Protein AF-0000000071011582 (afdb_homodimer)

Organism: Aspergillus flavus (strain ATCC 200026 / FGSC A1120 / IAM 13836 / NRRL 3357 / JCM 12722 / SRRC 167) (NCBI:txid332952)

Secondary structure (DSSP, 8-state):
-----------TTS-HHHHHTT------SSS-HHHHHTT---TTGGGGGGSS-------------------------------------------HHHHHHHHHHHHHHHTGGGGT-SSHHHHHIIIIIHHHHHHHSTTHHHHHHHHHHHHHHHTT---HHHHHHHHHHHHHHHHHHHHHHTT--TTTHHHHHHHHHHHHHHHHHHGGGSS-SSEEETTEE-HHHHHHHHHHHHHHHHHHHHHHSTTHHHH-----S-S-HHHHHHHHHHHHHHHHS---HHHHHHHHHHHHHHHHHHT-TTTHHHHHHHHS-HHHHHHHHTT-HHHHHHHHHHGGGGSS-TT-STTTTHHHHHHHHHHHHS-HHHHGGGHHHHHHTT--GGGGS--/-----------TTS-HHHHHTT------SSS-HHHHHTT---TTTGGGTTSS--------------------------------S----------HHHHHHHHHHHHHHHTGGGGT-SSHHHHHIIIIIHHHHHHHSTTHHHHHHHHHHHHHHHTT---HHHHHHHHHHHHHHHHHHHHHHTT--TTTHHHHHHHHHHHHHHHHHHGGGSS-SSEEETTEE-HHHHHHHHHHHHHHHHHHHHHHSTTHHHH-----S-S-HHHHHHHHHHHHHHHHS---HHHHHHHHHHHHHHHHHHT-TTTHHHHHHHHS-HHHHHHHHTT-HHHHHHHHHHGGGGSS-TT-TTTTTHHHHHHHHHHHHS-HHHHGGGHHHHHHTT--GGGGS--

Structure (mmCIF, N/CA/C/O backbone):
data_AF-0000000071011582-model_v1
#
loop_
_entity.id
_entity.type
_entity.pdbx_description
1 polymer 'Zn(2)-C6 fungal-type domain-containing protein'
#
loop_
_atom_site.group_PDB
_atom_site.id
_atom_site.type_symbol
_atom_site.label_atom_id
_atom_site.label_alt_id
_atom_site.label_comp_id
_atom_site.label_asym_id
_atom_site.label_entity_id
_atom_site.label_seq_id
_atom_site.pdbx_PDB_ins_code
_atom_site.Cartn_x
_atom_site.Cartn_y
_atom_site.Cartn_z
_atom_site.occupancy
_atom_site.B_iso_or_equiv
_atom_site.auth_seq_id
_atom_site.auth_comp_id
_atom_site.auth_asym_id
_atom_site.auth_atom_id
_atom_site.pdbx_PDB_model_num
ATOM 1 N N . MET A 1 1 ? -0.436 -23.453 -64.438 1 28.34 1 MET A N 1
ATOM 2 C CA . MET A 1 1 ? 0.203 -22.156 -64.25 1 28.34 1 MET A CA 1
ATOM 3 C C . MET A 1 1 ? 0.524 -21.906 -62.781 1 28.34 1 MET A C 1
ATOM 5 O O . MET A 1 1 ? -0.294 -22.203 -61.906 1 28.34 1 MET A O 1
ATOM 9 N N . PRO A 1 2 ? 1.87 -21.703 -62.375 1 32 2 PRO A N 1
ATOM 10 C CA . PRO A 1 2 ? 2.359 -21.641 -60.969 1 32 2 PRO A CA 1
ATOM 11 C C . PRO A 1 2 ? 1.755 -20.469 -60.219 1 32 2 PRO A C 1
ATOM 13 O O . PRO A 1 2 ? 1.47 -19.422 -60.781 1 32 2 PRO A O 1
ATOM 16 N N . LEU A 1 3 ? 0.806 -20.719 -59.469 1 34.41 3 LEU A N 1
ATOM 17 C CA . LEU A 1 3 ? 0.076 -19.75 -58.656 1 34.41 3 LEU A CA 1
ATOM 18 C C . LEU A 1 3 ? 1.037 -18.797 -57.938 1 34.41 3 LEU A C 1
ATOM 20 O O . LEU A 1 3 ? 1.977 -19.25 -57.281 1 34.41 3 LEU A O 1
ATOM 24 N N . ALA A 1 4 ? 1.165 -17.562 -58.594 1 33.72 4 ALA A N 1
ATOM 25 C CA . ALA A 1 4 ? 1.991 -16.438 -58.188 1 33.72 4 ALA A CA 1
ATOM 26 C C . ALA A 1 4 ? 1.9 -16.219 -56.656 1 33.72 4 ALA A C 1
ATOM 28 O O . ALA A 1 4 ? 0.807 -16.234 -56.094 1 33.72 4 ALA A O 1
ATOM 29 N N . ARG A 1 5 ? 2.965 -16.453 -55.906 1 34.22 5 ARG A N 1
ATOM 30 C CA . ARG A 1 5 ? 3.189 -16.203 -54.469 1 34.22 5 ARG A CA 1
ATOM 31 C C . ARG A 1 5 ? 2.746 -14.805 -54.094 1 34.22 5 ARG A C 1
ATOM 33 O O . ARG A 1 5 ? 3.057 -13.836 -54.781 1 34.22 5 ARG A O 1
ATOM 40 N N . ARG A 1 6 ? 1.599 -14.586 -53.469 1 40 6 ARG A N 1
ATOM 41 C CA . ARG A 1 6 ? 1.092 -13.305 -53 1 40 6 ARG A CA 1
ATOM 42 C C . ARG A 1 6 ? 2.191 -12.508 -52.312 1 40 6 ARG A C 1
ATOM 44 O O . ARG A 1 6 ? 2.887 -13.031 -51.438 1 40 6 ARG A O 1
ATOM 51 N N . SER A 1 7 ? 2.857 -11.562 -53.062 1 35.19 7 SER A N 1
ATOM 52 C CA . SER A 1 7 ? 3.844 -10.609 -52.594 1 35.19 7 SER A CA 1
ATOM 53 C C . SER A 1 7 ? 3.348 -9.906 -51.312 1 35.19 7 SER A C 1
ATOM 55 O O . SER A 1 7 ? 2.207 -9.438 -51.281 1 35.19 7 SER A O 1
ATOM 57 N N . HIS A 1 8 ? 3.586 -10.375 -50.219 1 40.09 8 HIS A N 1
ATOM 58 C CA . HIS A 1 8 ? 3.262 -9.703 -48.969 1 40.09 8 HIS A CA 1
ATOM 59 C C . HIS A 1 8 ? 3.764 -8.266 -48.969 1 40.09 8 HIS A C 1
ATOM 61 O O . HIS A 1 8 ? 4.938 -8.008 -49.281 1 40.09 8 HIS A O 1
ATOM 67 N N . ARG A 1 9 ? 2.924 -7.281 -49.344 1 40.88 9 ARG A N 1
ATOM 68 C CA . ARG A 1 9 ? 3.213 -5.848 -49.312 1 40.88 9 ARG A CA 1
ATOM 69 C C . ARG A 1 9 ? 3.811 -5.434 -47.969 1 40.88 9 ARG A C 1
ATOM 71 O O . ARG A 1 9 ? 3.166 -5.57 -46.938 1 40.88 9 ARG A O 1
ATOM 78 N N . LYS A 1 10 ? 5.098 -5.336 -47.844 1 44.94 10 LYS A N 1
ATOM 79 C CA . LYS A 1 10 ? 5.836 -4.746 -46.719 1 44.94 10 LYS A CA 1
ATOM 80 C C . LYS A 1 10 ? 5.355 -3.326 -46.438 1 44.94 10 LYS A C 1
ATOM 82 O O . LYS A 1 10 ? 5.262 -2.504 -47.344 1 44.94 10 LYS A O 1
ATOM 87 N N . THR A 1 11 ? 4.461 -3.139 -45.469 1 51.81 11 THR A N 1
ATOM 88 C CA . THR A 1 11 ? 4.082 -1.771 -45.125 1 51.81 11 THR A CA 1
ATOM 89 C C . THR A 1 11 ? 5.273 -0.995 -44.594 1 51.81 11 THR A C 1
ATOM 91 O O . THR A 1 11 ? 5.945 -1.455 -43.656 1 51.81 11 THR A O 1
ATOM 94 N N . ARG A 1 12 ? 5.961 -0.081 -45.281 1 60.91 12 ARG A N 1
ATOM 95 C CA . ARG A 1 12 ? 7.133 0.731 -44.969 1 60.91 12 ARG A CA 1
ATOM 96 C C . ARG A 1 12 ? 6.812 1.759 -43.906 1 60.91 12 ARG A C 1
ATOM 98 O O . ARG A 1 12 ? 7.715 2.385 -43.344 1 60.91 12 ARG A O 1
ATOM 105 N N . THR A 1 13 ? 5.574 1.988 -43.531 1 63.84 13 THR A N 1
ATOM 106 C CA . THR A 1 13 ? 5.219 3.102 -42.656 1 63.84 13 THR A CA 1
ATOM 107 C C . THR A 1 13 ? 4.887 2.604 -41.25 1 63.84 13 THR A C 1
ATOM 109 O O . THR A 1 13 ? 4.188 3.281 -40.5 1 63.84 13 THR A O 1
ATOM 112 N N . GLY A 1 14 ? 5.293 1.418 -40.938 1 69.88 14 GLY A N 1
ATOM 113 C CA . GLY A 1 14 ? 5.07 0.897 -39.594 1 69.88 14 GLY A CA 1
ATOM 114 C C . GLY A 1 14 ? 5.938 1.56 -38.531 1 69.88 14 GLY A C 1
ATOM 115 O O . GLY A 1 14 ? 6.934 2.211 -38.875 1 69.88 14 GLY A O 1
ATOM 116 N N . CYS A 1 15 ? 5.488 1.491 -37.219 1 71.19 15 CYS A N 1
ATOM 117 C CA . CYS A 1 15 ? 6.281 2.139 -36.188 1 71.19 15 CYS A CA 1
ATOM 118 C C . CYS A 1 15 ? 7.625 1.445 -36.031 1 71.19 15 CYS A C 1
ATOM 120 O O . CYS A 1 15 ? 7.754 0.251 -36.281 1 71.19 15 CYS A O 1
ATOM 122 N N . PRO A 1 16 ? 8.742 2.166 -35.781 1 76.75 16 PRO A N 1
ATOM 123 C CA . PRO A 1 16 ? 10.086 1.596 -35.688 1 76.75 16 PRO A CA 1
ATOM 124 C C . PRO A 1 16 ? 10.148 0.389 -34.75 1 76.75 16 PRO A C 1
ATOM 126 O O . PRO A 1 16 ? 10.953 -0.522 -34.969 1 76.75 16 PRO A O 1
ATOM 129 N N . ASN A 1 17 ? 9.352 0.21 -33.844 1 74.75 17 ASN A N 1
ATOM 130 C CA . ASN A 1 17 ? 9.328 -0.934 -32.938 1 74.75 17 ASN A CA 1
ATOM 131 C C . ASN A 1 17 ? 8.867 -2.203 -33.656 1 74.75 17 ASN A C 1
ATOM 133 O O . ASN A 1 17 ? 9.477 -3.264 -33.5 1 74.75 17 ASN A O 1
ATOM 137 N N . CYS A 1 18 ? 7.879 -2.08 -34.312 1 74.31 18 CYS A N 1
ATOM 138 C CA . CYS A 1 18 ? 7.367 -3.211 -35.062 1 74.31 18 CYS A CA 1
ATOM 139 C C . CYS A 1 18 ? 8.352 -3.619 -36.156 1 74.31 18 CYS A C 1
ATOM 141 O O . CYS A 1 18 ? 8.539 -4.809 -36.406 1 74.31 18 CYS A O 1
ATOM 143 N N . LYS A 1 19 ? 9.047 -2.59 -36.75 1 74.31 19 LYS A N 1
ATOM 144 C CA . LYS A 1 19 ? 10.078 -2.854 -37.75 1 74.31 19 LYS A CA 1
ATOM 145 C C . LYS A 1 19 ? 11.258 -3.607 -37.125 1 74.31 19 LYS A C 1
ATOM 147 O O . LYS A 1 19 ? 11.766 -4.559 -37.75 1 74.31 19 LYS A O 1
ATOM 152 N N . ARG A 1 20 ? 11.586 -3.244 -35.969 1 73.94 20 ARG A N 1
ATOM 153 C CA . ARG A 1 20 ? 12.688 -3.9 -35.281 1 73.94 20 ARG A CA 1
ATOM 154 C C . ARG A 1 20 ? 12.32 -5.328 -34.875 1 73.94 20 ARG A C 1
ATOM 156 O O . ARG A 1 20 ? 13.156 -6.23 -34.938 1 73.94 20 ARG A O 1
ATOM 163 N N . ARG A 1 21 ? 11.172 -5.551 -34.625 1 72.44 21 ARG A N 1
ATOM 164 C CA . ARG A 1 21 ? 10.672 -6.848 -34.188 1 72.44 21 ARG A CA 1
ATOM 165 C C . ARG A 1 21 ? 10.211 -7.695 -35.375 1 72.44 21 ARG A C 1
ATOM 167 O O . ARG A 1 21 ? 9.812 -8.852 -35.188 1 72.44 21 ARG A O 1
ATOM 174 N N . ARG A 1 22 ? 10.289 -7.098 -36.531 1 67.94 22 ARG A N 1
ATOM 175 C CA . ARG A 1 22 ? 9.961 -7.742 -37.812 1 67.94 22 ARG A CA 1
ATOM 176 C C . ARG A 1 22 ? 8.547 -8.297 -37.781 1 67.94 22 ARG A C 1
ATOM 178 O O . ARG A 1 22 ? 8.305 -9.406 -38.281 1 67.94 22 ARG A O 1
ATOM 185 N N . ILE A 1 23 ? 7.656 -7.539 -37.094 1 76.06 23 ILE A N 1
ATOM 186 C CA . ILE A 1 23 ? 6.242 -7.895 -37.125 1 76.06 23 ILE A CA 1
ATOM 187 C C . ILE A 1 23 ? 5.477 -6.867 -37.969 1 76.06 23 ILE A C 1
ATOM 189 O O . ILE A 1 23 ? 5.891 -5.711 -38.062 1 76.06 23 ILE A O 1
ATOM 193 N N . LYS A 1 24 ? 4.379 -7.242 -38.531 1 73.19 24 LYS A N 1
ATOM 194 C CA . LYS A 1 24 ? 3.549 -6.371 -39.344 1 73.19 24 LYS A CA 1
ATOM 195 C C . LYS A 1 24 ? 2.818 -5.34 -38.5 1 73.19 24 LYS A C 1
ATOM 197 O O . LYS A 1 24 ? 2.059 -5.699 -37.594 1 73.19 24 LYS A O 1
ATOM 202 N N . CYS A 1 25 ? 3.055 -4.031 -38.531 1 72.62 25 CYS A N 1
ATOM 203 C CA . CYS A 1 25 ? 2.439 -2.91 -37.812 1 72.62 25 CYS A CA 1
ATOM 204 C C . CYS A 1 25 ? 1.072 -2.584 -38.406 1 72.62 25 CYS A C 1
ATOM 206 O O . CYS A 1 25 ? 0.889 -2.635 -39.625 1 72.62 25 CYS A O 1
ATOM 208 N N . ASP A 1 26 ? 0.081 -2.359 -37.719 1 74.62 26 ASP A N 1
ATOM 209 C CA . ASP A 1 26 ? -1.232 -1.98 -38.25 1 74.62 26 ASP A CA 1
ATOM 210 C C . ASP A 1 26 ? -1.294 -0.485 -38.531 1 74.62 26 ASP A C 1
ATOM 212 O O . ASP A 1 26 ? -2.336 0.027 -38.969 1 74.62 26 ASP A O 1
ATOM 216 N N . GLU A 1 27 ? -0.22 0.287 -38.375 1 71.69 27 GLU A N 1
ATOM 217 C CA . GLU A 1 27 ? 0.017 1.676 -38.75 1 71.69 27 GLU A CA 1
ATOM 218 C C . GLU A 1 27 ? -1.035 2.602 -38.156 1 71.69 27 GLU A C 1
ATOM 220 O O . GLU A 1 27 ? -1.231 3.721 -38.625 1 71.69 27 GLU A O 1
ATOM 225 N N . GLN A 1 28 ? -1.76 2.045 -37.156 1 74.44 28 GLN A N 1
ATOM 226 C CA . GLN A 1 28 ? -2.707 2.945 -36.5 1 74.44 28 GLN A CA 1
ATOM 227 C C . GLN A 1 28 ? -1.979 4.016 -35.688 1 74.44 28 GLN A C 1
ATOM 229 O O . GLN A 1 28 ? -0.982 3.725 -35.031 1 74.44 28 GLN A O 1
ATOM 234 N N . LYS A 1 29 ? -2.184 5.355 -35.844 1 69.25 29 LYS A N 1
ATOM 235 C CA . LYS A 1 29 ? -1.721 6.52 -35.094 1 69.25 29 LYS A CA 1
ATOM 236 C C . LYS A 1 29 ? -2.736 6.93 -34.031 1 69.25 29 LYS A C 1
ATOM 238 O O . LYS A 1 29 ? -3.936 6.688 -34.188 1 69.25 29 LYS A O 1
ATOM 243 N N . PRO A 1 30 ? -2.242 7.375 -32.906 1 66.62 30 PRO A N 1
ATOM 244 C CA . PRO A 1 30 ? -0.855 7.75 -32.625 1 66.62 30 PRO A CA 1
ATOM 245 C C . PRO A 1 30 ? -0.011 6.57 -32.156 1 66.62 30 PRO A C 1
ATOM 247 O O . PRO A 1 30 ? 1.221 6.645 -32.156 1 66.62 30 PRO A O 1
ATOM 250 N N . SER A 1 31 ? -0.662 5.445 -31.781 1 72 31 SER A N 1
ATOM 251 C CA . SER A 1 31 ? 0.068 4.242 -31.406 1 72 31 SER A CA 1
ATOM 252 C C . SER A 1 31 ? -0.437 3.021 -32.156 1 72 31 SER A C 1
ATOM 254 O O . SER A 1 31 ? -1.646 2.822 -32.281 1 72 31 SER A O 1
ATOM 256 N N . CYS A 1 32 ? 0.468 2.236 -32.719 1 71.81 32 CYS A N 1
ATOM 257 C CA . CYS A 1 32 ? 0.021 1.087 -33.5 1 71.81 32 CYS A CA 1
ATOM 258 C C . CYS A 1 32 ? -0.484 -0.026 -32.562 1 71.81 32 CYS A C 1
ATOM 260 O O . CYS A 1 32 ? -0.079 -0.116 -31.422 1 71.81 32 CYS A O 1
ATOM 262 N N . GLY A 1 33 ? -1.506 -0.783 -32.969 1 72.81 33 GLY A N 1
ATOM 263 C CA . GLY A 1 33 ? -2.15 -1.863 -32.25 1 72.81 33 GLY A CA 1
ATOM 264 C C . GLY A 1 33 ? -1.166 -2.873 -31.688 1 72.81 33 GLY A C 1
ATOM 265 O O . GLY A 1 33 ? -1.371 -3.404 -30.594 1 72.81 33 GLY A O 1
ATOM 266 N N . ASN A 1 34 ? -0.011 -3.104 -32.375 1 72.12 34 ASN A N 1
ATOM 267 C CA . ASN A 1 34 ? 1.02 -4.023 -31.906 1 72.12 34 ASN A CA 1
ATOM 268 C C . ASN A 1 34 ? 1.78 -3.459 -30.703 1 72.12 34 ASN A C 1
ATOM 270 O O . ASN A 1 34 ? 2.035 -4.172 -29.734 1 72.12 34 ASN A O 1
ATOM 274 N N . CYS A 1 35 ? 2.205 -2.264 -30.875 1 66.81 35 CYS A N 1
ATOM 275 C CA . CYS A 1 35 ? 2.857 -1.578 -29.75 1 66.81 35 CYS A CA 1
ATOM 276 C C . CYS A 1 35 ? 1.905 -1.426 -28.578 1 66.81 35 CYS A C 1
ATOM 278 O O . CYS A 1 35 ? 2.301 -1.621 -27.422 1 66.81 35 CYS A O 1
ATOM 280 N N . LEU A 1 36 ? 0.638 -1.184 -28.859 1 66.62 36 LEU A N 1
ATOM 281 C CA . LEU A 1 36 ? -0.397 -1.122 -27.844 1 66.62 36 LEU A CA 1
ATOM 282 C C . LEU A 1 36 ? -0.605 -2.488 -27.188 1 66.62 36 LEU A C 1
ATOM 284 O O . LEU A 1 36 ? -0.728 -2.592 -25.969 1 66.62 36 LEU A O 1
ATOM 288 N N . GLN A 1 37 ? -0.56 -3.486 -27.953 1 65.06 37 GLN A N 1
ATOM 289 C CA . GLN A 1 37 ? -0.752 -4.859 -27.5 1 65.06 37 GLN A CA 1
ATOM 290 C C . GLN A 1 37 ? 0.454 -5.355 -26.703 1 65.06 37 GLN A C 1
ATOM 292 O O . GLN A 1 37 ? 0.302 -6.09 -25.734 1 65.06 37 GLN A O 1
ATOM 297 N N . HIS A 1 38 ? 1.643 -4.84 -27.078 1 65.88 38 HIS A N 1
ATOM 298 C CA . HIS A 1 38 ? 2.891 -5.25 -26.453 1 65.88 38 HIS A CA 1
ATOM 299 C C . HIS A 1 38 ? 3.346 -4.227 -25.406 1 65.88 38 HIS A C 1
ATOM 301 O O . HIS A 1 38 ? 4.438 -4.344 -24.859 1 65.88 38 HIS A O 1
ATOM 307 N N . ARG A 1 39 ? 2.523 -3.24 -25.156 1 53.34 39 ARG A N 1
ATOM 308 C CA . ARG A 1 39 ? 2.641 -2.135 -24.219 1 53.34 39 ARG A CA 1
ATOM 309 C C . ARG A 1 39 ? 4.023 -1.493 -24.297 1 53.34 39 ARG A C 1
ATOM 311 O O . ARG A 1 39 ? 4.629 -1.193 -23.266 1 53.34 39 ARG A O 1
ATOM 318 N N . ILE A 1 40 ? 4.508 -1.364 -25.484 1 65 40 ILE A N 1
ATOM 319 C CA . ILE A 1 40 ? 5.707 -0.583 -25.781 1 65 40 ILE A CA 1
ATOM 320 C C . ILE A 1 40 ? 5.312 0.754 -26.406 1 65 40 ILE A C 1
ATOM 322 O O . ILE A 1 40 ? 4.25 0.871 -27.016 1 65 40 ILE A O 1
ATOM 326 N N . GLU A 1 41 ? 6.023 1.856 -25.938 1 61.19 41 GLU A N 1
ATOM 327 C CA . GLU A 1 41 ? 5.816 3.148 -26.594 1 61.19 41 GLU A CA 1
ATOM 328 C C . GLU A 1 41 ? 6.074 3.062 -28.094 1 61.19 41 GLU A C 1
ATOM 330 O O . GLU A 1 41 ? 7.176 2.711 -28.516 1 61.19 41 GLU A O 1
ATOM 335 N N . CYS A 1 42 ? 5.004 3.381 -28.734 1 64.94 42 CYS A N 1
ATOM 336 C CA . CYS A 1 42 ? 5.078 3.338 -30.188 1 64.94 42 CYS A CA 1
ATOM 337 C C . CYS A 1 42 ? 5.777 4.574 -30.734 1 64.94 42 CYS A C 1
ATOM 339 O O . CYS A 1 42 ? 5.508 5.695 -30.297 1 64.94 42 CYS A O 1
ATOM 341 N N . GLU A 1 43 ? 6.863 4.547 -31.312 1 61.72 43 GLU A N 1
ATOM 342 C CA . GLU A 1 43 ? 7.664 5.641 -31.859 1 61.72 43 GLU A CA 1
ATOM 343 C C . GLU A 1 43 ? 6.891 6.414 -32.938 1 61.72 43 GLU A C 1
ATOM 345 O O . GLU A 1 43 ? 7.406 7.371 -33.5 1 61.72 43 GLU A O 1
ATOM 350 N N . TYR A 1 44 ? 5.695 6.059 -33.25 1 64.06 44 TYR A N 1
ATOM 351 C CA . TYR A 1 44 ? 4.906 6.941 -34.125 1 64.06 44 TYR A CA 1
ATOM 352 C C . TYR A 1 44 ? 4.59 8.25 -33.406 1 64.06 44 TYR A C 1
ATOM 354 O O . TYR A 1 44 ? 4.52 9.305 -34.031 1 64.06 44 TYR A O 1
ATOM 362 N N . ALA A 1 45 ? 4.465 8.234 -32.094 1 45.38 45 ALA A N 1
ATOM 363 C CA . ALA A 1 45 ? 4.027 9.406 -31.328 1 45.38 45 ALA A CA 1
ATOM 364 C C . ALA A 1 45 ? 5.156 10.43 -31.203 1 45.38 45 ALA A C 1
ATOM 366 O O . ALA A 1 45 ? 4.906 11.625 -31.062 1 45.38 45 ALA A O 1
ATOM 367 N N . GLU A 1 46 ? 6.398 10.047 -31.141 1 40.59 46 GLU A N 1
ATOM 368 C CA . GLU A 1 46 ? 7.465 11.023 -30.938 1 40.59 46 GLU A CA 1
ATOM 369 C C . GLU A 1 46 ? 7.582 11.977 -32.125 1 40.59 46 GLU A C 1
ATOM 371 O O . GLU A 1 46 ? 8.125 13.07 -32 1 40.59 46 GLU A O 1
ATOM 376 N N . SER A 1 47 ? 7.246 11.516 -33.281 1 36.69 47 SER A N 1
ATOM 377 C CA . SER A 1 47 ? 7.707 12.359 -34.375 1 36.69 47 SER A CA 1
ATOM 378 C C . SER A 1 47 ? 7.004 13.719 -34.344 1 36.69 47 SER A C 1
ATOM 380 O O . SER A 1 47 ? 7.371 14.617 -35.125 1 36.69 47 SER A O 1
ATOM 382 N N . GLN A 1 48 ? 5.812 13.773 -33.812 1 31.06 48 GLN A N 1
ATOM 383 C CA . GLN A 1 48 ? 5.309 15.086 -34.219 1 31.06 48 GLN A CA 1
ATOM 384 C C . GLN A 1 48 ? 6.043 16.203 -33.5 1 31.06 48 GLN A C 1
ATOM 386 O O . GLN A 1 48 ? 5.938 17.375 -33.875 1 31.06 48 GLN A O 1
ATOM 391 N N . ALA A 1 49 ? 6.406 15.961 -32.188 1 29.58 49 ALA A N 1
ATOM 392 C CA . ALA A 1 49 ? 6.691 17.266 -31.594 1 29.58 49 ALA A CA 1
ATOM 393 C C . ALA A 1 49 ? 8.055 17.781 -32.031 1 29.58 49 ALA A C 1
ATOM 395 O O . ALA A 1 49 ? 8.586 18.734 -31.453 1 29.58 49 ALA A O 1
ATOM 396 N N . MET A 1 50 ? 8.844 17.016 -32.812 1 27.83 50 MET A N 1
ATOM 397 C CA . MET A 1 50 ? 10.156 17.609 -33.031 1 27.83 50 MET A CA 1
ATOM 398 C C . MET A 1 50 ? 10.039 18.969 -33.688 1 27.83 50 MET A C 1
ATOM 400 O O . MET A 1 50 ? 11.055 19.641 -33.938 1 27.83 50 MET A O 1
ATOM 404 N N . ASN A 1 51 ? 8.977 19.266 -34.406 1 23.38 51 ASN A N 1
ATOM 405 C CA . ASN A 1 51 ? 9.461 20.203 -35.406 1 23.38 51 ASN A CA 1
ATOM 406 C C . ASN A 1 51 ? 9.969 21.5 -34.75 1 23.38 51 ASN A C 1
ATOM 408 O O . ASN A 1 51 ? 10.789 22.203 -35.312 1 23.38 51 ASN A O 1
ATOM 412 N N . GLY A 1 52 ? 9.164 22.219 -33.906 1 21.52 52 GLY A N 1
ATOM 413 C CA . GLY A 1 52 ? 9.25 23.641 -34.156 1 21.52 52 GLY A CA 1
ATOM 414 C C . GLY A 1 52 ? 10.5 24.281 -33.594 1 21.52 52 GLY A C 1
ATOM 415 O O . GLY A 1 52 ? 10.719 25.484 -33.719 1 21.52 52 GLY A O 1
ATOM 416 N N . TYR A 1 53 ? 10.969 23.828 -32.281 1 20.58 53 TYR A N 1
ATOM 417 C CA . TYR A 1 53 ? 11.727 24.906 -31.672 1 20.58 53 TYR A CA 1
ATOM 418 C C . TYR A 1 53 ? 13.086 25.078 -32.344 1 20.58 53 TYR A C 1
ATOM 420 O O . TYR A 1 53 ? 13.969 24.234 -32.188 1 20.58 53 TYR A O 1
ATOM 428 N N . SER A 1 54 ? 13.094 25.547 -33.531 1 18.73 54 SER A N 1
ATOM 429 C CA . SER A 1 54 ? 14.336 25.828 -34.25 1 18.73 54 SER A CA 1
ATOM 430 C C . SER A 1 54 ? 15.281 26.672 -33.375 1 18.73 54 SER A C 1
ATOM 432 O O . SER A 1 54 ? 16.453 26.328 -33.219 1 18.73 54 SER A O 1
ATOM 434 N N . SER A 1 55 ? 15.102 28.047 -33.344 1 17.91 55 SER A N 1
ATOM 435 C CA . SER A 1 55 ? 16.125 28.906 -33.938 1 17.91 55 SER A CA 1
ATOM 436 C C . SER A 1 55 ? 17.188 29.281 -32.906 1 17.91 55 SER A C 1
ATOM 438 O O . SER A 1 55 ? 18.375 29.297 -33.219 1 17.91 55 SER A O 1
ATOM 440 N N . LEU A 1 56 ? 16.828 30.078 -31.797 1 17.73 56 LEU A N 1
ATOM 441 C CA . LEU A 1 56 ? 17.609 31.312 -31.656 1 17.73 56 LEU A CA 1
ATOM 442 C C . LEU A 1 56 ? 18.969 31.016 -31.016 1 17.73 56 LEU A C 1
ATOM 444 O O . LEU A 1 56 ? 19.047 30.281 -30.031 1 17.73 56 LEU A O 1
ATOM 448 N N . THR A 1 57 ? 20.094 31.266 -31.688 1 16.77 57 THR A N 1
ATOM 449 C CA . THR A 1 57 ? 21.547 31.094 -31.719 1 16.77 57 THR A CA 1
ATOM 450 C C . THR A 1 57 ? 22.203 31.844 -30.578 1 16.77 57 THR A C 1
ATOM 452 O O . THR A 1 57 ? 23.359 31.578 -30.25 1 16.77 57 THR A O 1
ATOM 455 N N . SER A 1 58 ? 21.594 32.812 -29.797 1 16.66 58 SER A N 1
ATOM 456 C CA . SER A 1 58 ? 22.594 33.875 -29.672 1 16.66 58 SER A CA 1
ATOM 457 C C . SER A 1 58 ? 23.734 33.438 -28.766 1 16.66 58 SER A C 1
ATOM 459 O O . SER A 1 58 ? 23.516 32.781 -27.75 1 16.66 58 SER A O 1
ATOM 461 N N . ALA A 1 59 ? 24.984 33.719 -29.219 1 16.48 59 ALA A N 1
ATOM 462 C CA . ALA A 1 59 ? 26.391 33.406 -29.016 1 16.48 59 ALA A CA 1
ATOM 463 C C . ALA A 1 59 ? 26.922 34.031 -27.75 1 16.48 59 ALA A C 1
ATOM 465 O O . ALA A 1 59 ? 28 33.719 -27.281 1 16.48 59 ALA A O 1
ATOM 466 N N . THR A 1 60 ? 26.219 35.031 -27.031 1 15.88 60 THR A N 1
ATOM 467 C CA . THR A 1 60 ? 27.25 36 -26.656 1 15.88 60 THR A CA 1
ATOM 468 C C . THR A 1 60 ? 28.125 35.438 -25.531 1 15.88 60 THR A C 1
ATOM 470 O O . THR A 1 60 ? 27.594 34.938 -24.547 1 15.88 60 THR A O 1
ATOM 473 N N . ALA A 1 61 ? 29.469 35.562 -25.688 1 16.39 61 ALA A N 1
ATOM 474 C CA . ALA A 1 61 ? 30.766 35.062 -25.234 1 16.39 61 ALA A CA 1
ATOM 475 C C . ALA A 1 61 ? 31.141 35.688 -23.891 1 16.39 61 ALA A C 1
ATOM 477 O O . ALA A 1 61 ? 32.062 35.219 -23.203 1 16.39 61 ALA A O 1
ATOM 478 N N . SER A 1 62 ? 30.469 36.781 -23.266 1 16.41 62 SER A N 1
ATOM 479 C CA . SER A 1 62 ? 31.562 37.594 -22.766 1 16.41 62 SER A CA 1
ATOM 480 C C . SER A 1 62 ? 32.25 36.969 -21.562 1 16.41 62 SER A C 1
ATOM 482 O O . SER A 1 62 ? 31.625 36.156 -20.844 1 16.41 62 SER A O 1
ATOM 484 N N . PRO A 1 63 ? 33.5 37.5 -21.234 1 16.56 63 PRO A N 1
ATOM 485 C CA . PRO A 1 63 ? 34.812 37.062 -20.688 1 16.56 63 PRO A CA 1
ATOM 486 C C . PRO A 1 63 ? 34.812 36.969 -19.172 1 16.56 63 PRO A C 1
ATOM 488 O O . PRO A 1 63 ? 35.219 35.969 -18.594 1 16.56 63 PRO A O 1
ATOM 491 N N . SER A 1 64 ? 34.594 38.156 -18.438 1 16.12 64 SER A N 1
ATOM 492 C CA . SER A 1 64 ? 35.781 38.656 -17.75 1 16.12 64 SER A CA 1
ATOM 493 C C . SER A 1 64 ? 35.969 37.969 -16.406 1 16.12 64 SER A C 1
ATOM 495 O O . SER A 1 64 ? 35 37.375 -15.867 1 16.12 64 SER A O 1
ATOM 497 N N . PRO A 1 65 ? 36.812 38.688 -15.445 1 16.83 65 PRO A N 1
ATOM 498 C CA . PRO A 1 65 ? 38 38.406 -14.664 1 16.83 65 PRO A CA 1
ATOM 499 C C . PRO A 1 65 ? 37.688 37.938 -13.242 1 16.83 65 PRO A C 1
ATOM 501 O O . PRO A 1 65 ? 36.562 38.094 -12.766 1 16.83 65 PRO A O 1
ATOM 504 N N . SER A 1 66 ? 38.781 37.656 -12.477 1 16.5 66 SER A N 1
ATOM 505 C CA . SER A 1 66 ? 39.344 36.719 -11.492 1 16.5 66 SER A CA 1
ATOM 506 C C . SER A 1 66 ? 39.188 37.25 -10.078 1 16.5 66 SER A C 1
ATOM 508 O O . SER A 1 66 ? 39.344 36.531 -9.102 1 16.5 66 SER A O 1
ATOM 510 N N . PRO A 1 67 ? 38.875 38.562 -9.711 1 16.67 67 PRO A N 1
ATOM 511 C CA . PRO A 1 67 ? 39.844 38.969 -8.68 1 16.67 67 PRO A CA 1
ATOM 512 C C . PRO A 1 67 ? 39.594 38.25 -7.355 1 16.67 67 PRO A C 1
ATOM 514 O O . PRO A 1 67 ? 38.5 37.688 -7.121 1 16.67 67 PRO A O 1
ATOM 517 N N . SER A 1 68 ? 40.562 38.469 -6.32 1 16.66 68 SER A N 1
ATOM 518 C CA . SER A 1 68 ? 41.469 37.906 -5.301 1 16.66 68 SER A CA 1
ATOM 519 C C . SER A 1 68 ? 40.781 37.844 -3.939 1 16.66 68 SER A C 1
ATOM 521 O O . SER A 1 68 ? 40.781 36.812 -3.27 1 16.66 68 SER A O 1
ATOM 523 N N . ASN A 1 69 ? 40.625 38.969 -3.18 1 16 69 ASN A N 1
ATOM 524 C CA . ASN A 1 69 ? 41.438 39.156 -1.983 1 16 69 ASN A CA 1
ATOM 525 C C . ASN A 1 69 ? 40.656 38.75 -0.721 1 16 69 ASN A C 1
ATOM 527 O O . ASN A 1 69 ? 41.188 38.875 0.387 1 16 69 ASN A O 1
ATOM 531 N N . ARG A 1 70 ? 39.406 38.344 -0.691 1 17.31 70 ARG A N 1
ATOM 532 C CA . ARG A 1 70 ? 38.844 38.844 0.547 1 17.31 70 ARG A CA 1
ATOM 533 C C . ARG A 1 70 ? 39.406 38.125 1.761 1 17.31 70 ARG A C 1
ATOM 535 O O . ARG A 1 70 ? 39.812 36.969 1.672 1 17.31 70 ARG A O 1
ATOM 542 N N . GLY A 1 71 ? 39.594 38.844 2.883 1 16.47 71 GLY A N 1
ATOM 543 C CA . GLY A 1 71 ? 40.219 39.031 4.176 1 16.47 71 GLY A CA 1
ATOM 544 C C . GLY A 1 71 ? 39.844 37.938 5.172 1 16.47 71 GLY A C 1
ATOM 545 O O . GLY A 1 71 ? 38.906 37.188 4.949 1 16.47 71 GLY A O 1
ATOM 546 N N . ASN A 1 72 ? 40.438 37.969 6.348 1 16.88 72 ASN A N 1
ATOM 547 C CA . ASN A 1 72 ? 41.156 37.312 7.426 1 16.88 72 ASN A CA 1
ATOM 548 C C . ASN A 1 72 ? 40.219 36.875 8.555 1 16.88 72 ASN A C 1
ATOM 550 O O . ASN A 1 72 ? 40.656 36.5 9.625 1 16.88 72 ASN A O 1
ATOM 554 N N . THR A 1 73 ? 38.844 37.031 8.461 1 17.52 73 THR A N 1
ATOM 555 C CA . THR A 1 73 ? 38.375 37.25 9.82 1 17.52 73 THR A CA 1
ATOM 556 C C . THR A 1 73 ? 38.656 36 10.68 1 17.52 73 THR A C 1
ATOM 558 O O . THR A 1 73 ? 38.531 34.875 10.195 1 17.52 73 THR A O 1
ATOM 561 N N . ARG A 1 74 ? 39 36.188 11.977 1 17.81 74 ARG A N 1
ATOM 562 C CA . ARG A 1 74 ? 39.594 35.625 13.18 1 17.81 74 ARG A CA 1
ATOM 563 C C . ARG A 1 74 ? 38.719 34.531 13.766 1 17.81 74 ARG A C 1
ATOM 565 O O . ARG A 1 74 ? 37.5 34.75 13.977 1 17.81 74 ARG A O 1
ATOM 572 N N . ALA A 1 75 ? 39.219 33.312 13.734 1 18.09 75 ALA A N 1
ATOM 573 C CA . ALA A 1 75 ? 38.812 31.953 14.125 1 18.09 75 ALA A CA 1
ATOM 574 C C . ALA A 1 75 ? 38.625 31.844 15.633 1 18.09 75 ALA A C 1
ATOM 576 O O . ALA A 1 75 ? 39.594 31.922 16.391 1 18.09 75 ALA A O 1
ATOM 577 N N . LEU A 1 76 ? 37.562 32.562 16.156 1 18.97 76 LEU A N 1
ATOM 578 C CA . LEU A 1 76 ? 37.594 32.438 17.609 1 18.97 76 LEU A CA 1
ATOM 579 C C . LEU A 1 76 ? 37.656 30.969 18.031 1 18.97 76 LEU A C 1
ATOM 581 O O . LEU A 1 76 ? 37.156 30.094 17.328 1 18.97 76 LEU A O 1
ATOM 585 N N . PRO A 1 77 ? 38.5 30.594 19 1 19.34 77 PRO A N 1
ATOM 586 C CA . PRO A 1 77 ? 39.031 29.359 19.547 1 19.34 77 PRO A CA 1
ATOM 587 C C . PRO A 1 77 ? 37.969 28.422 20.078 1 19.34 77 PRO A C 1
ATOM 589 O O . PRO A 1 77 ? 36.906 28.875 20.516 1 19.34 77 PRO A O 1
ATOM 592 N N . PRO A 1 78 ? 38 27.062 19.719 1 19.48 78 PRO A N 1
ATOM 593 C CA . PRO A 1 78 ? 37.188 25.875 19.906 1 19.48 78 PRO A CA 1
ATOM 594 C C . PRO A 1 78 ? 37.094 25.453 21.375 1 19.48 78 PRO A C 1
ATOM 596 O O . PRO A 1 78 ? 38.094 25.156 22 1 19.48 78 PRO A O 1
ATOM 599 N N . THR A 1 79 ? 36.375 26.156 22.234 1 19.33 79 THR A N 1
ATOM 600 C CA . THR A 1 79 ? 36.438 25.688 23.625 1 19.33 79 THR A CA 1
ATOM 601 C C . THR A 1 79 ? 36.188 24.188 23.703 1 19.33 79 THR A C 1
ATOM 603 O O . THR A 1 79 ? 35.406 23.641 22.906 1 19.33 79 THR A O 1
ATOM 606 N N . SER A 1 80 ? 36.75 23.422 24.672 1 20.58 80 SER A N 1
ATOM 607 C CA . SER A 1 80 ? 37.156 22.062 25.078 1 20.58 80 SER A CA 1
ATOM 608 C C . SER A 1 80 ? 35.938 21.234 25.484 1 20.58 80 SER A C 1
ATOM 610 O O . SER A 1 80 ? 35.594 21.188 26.672 1 20.58 80 SER A O 1
ATOM 612 N N . GLN A 1 81 ? 34.75 21.312 24.812 1 21.25 81 GLN A N 1
ATOM 613 C CA . GLN A 1 81 ? 33.594 20.719 25.469 1 21.25 81 GLN A CA 1
ATOM 614 C C . GLN A 1 81 ? 33.812 19.234 25.734 1 21.25 81 GLN A C 1
ATOM 616 O O . GLN A 1 81 ? 34.406 18.531 24.906 1 21.25 81 GLN A O 1
ATOM 621 N N . VAL A 1 82 ? 33.344 18.703 26.922 1 24.44 82 VAL A N 1
ATOM 622 C CA . VAL A 1 82 ? 33.344 17.516 27.766 1 24.44 82 VAL A CA 1
ATOM 623 C C . VAL A 1 82 ? 32.844 16.312 26.969 1 24.44 82 VAL A C 1
ATOM 625 O O . VAL A 1 82 ? 31.906 16.422 26.172 1 24.44 82 VAL A O 1
ATOM 628 N N . GLN A 1 83 ? 33.406 15.031 27.031 1 23.22 83 GLN A N 1
ATOM 629 C CA . GLN A 1 83 ? 33.812 13.758 26.469 1 23.22 83 GLN A CA 1
ATOM 630 C C . GLN A 1 83 ? 32.594 12.859 26.219 1 23.22 83 GLN A C 1
ATOM 632 O O . GLN A 1 83 ? 32.406 12.344 25.125 1 23.22 83 GLN A O 1
ATOM 637 N N . SER A 1 84 ? 32.25 11.844 27.156 1 26.58 84 SER A N 1
ATOM 638 C CA . SER A 1 84 ? 32.219 10.406 26.922 1 26.58 84 SER A CA 1
ATOM 639 C C . SER A 1 84 ? 30.844 9.953 26.484 1 26.58 84 SER A C 1
ATOM 641 O O . SER A 1 84 ? 30.578 8.75 26.375 1 26.58 84 SER A O 1
ATOM 643 N N . GLY A 1 85 ? 29.797 10.656 26.703 1 28.34 85 GLY A N 1
ATOM 644 C CA . GLY A 1 85 ? 28.469 10.055 26.844 1 28.34 85 GLY A CA 1
ATOM 645 C C . GLY A 1 85 ? 28.047 9.242 25.641 1 28.34 85 GLY A C 1
ATOM 646 O O . GLY A 1 85 ? 28.453 9.531 24.516 1 28.34 85 GLY A O 1
ATOM 647 N N . SER A 1 86 ? 27.75 7.84 25.906 1 31.14 86 SER A N 1
ATOM 648 C CA . SER A 1 86 ? 27.328 6.848 24.938 1 31.14 86 SER A CA 1
ATOM 649 C C . SER A 1 86 ? 26.391 7.457 23.891 1 31.14 86 SER A C 1
ATOM 651 O O . SER A 1 86 ? 25.312 7.945 24.234 1 31.14 86 SER A O 1
ATOM 653 N N . SER A 1 87 ? 26.891 8.062 23.016 1 31.17 87 SER A N 1
ATOM 654 C CA . SER A 1 87 ? 26.234 8.773 21.922 1 31.17 87 SER A CA 1
ATOM 655 C C . SER A 1 87 ? 25.203 7.883 21.234 1 31.17 87 SER A C 1
ATOM 657 O O . SER A 1 87 ? 25.5 6.758 20.844 1 31.17 87 SER A O 1
ATOM 659 N N . PRO A 1 88 ? 23.969 7.91 21.672 1 34.09 88 PRO A N 1
ATOM 660 C CA . PRO A 1 88 ? 22.969 7.129 20.938 1 34.09 88 PRO A CA 1
ATOM 661 C C . PRO A 1 88 ? 23.328 6.934 19.469 1 34.09 88 PRO A C 1
ATOM 663 O O . PRO A 1 88 ? 23.922 7.832 18.844 1 34.09 88 PRO A O 1
ATOM 666 N N . ARG A 1 89 ? 23.609 5.656 19.188 1 37.66 89 ARG A N 1
ATOM 667 C CA . ARG A 1 89 ? 23.969 5.324 17.812 1 37.66 89 ARG A CA 1
ATOM 668 C C . ARG A 1 89 ? 23.266 6.262 16.828 1 37.66 89 ARG A C 1
ATOM 670 O O . ARG A 1 89 ? 22.062 6.477 16.922 1 37.66 89 ARG A O 1
ATOM 677 N N . PRO A 1 90 ? 23.828 7.148 16.297 1 37.72 90 PRO A N 1
ATOM 678 C CA . PRO A 1 90 ? 23.203 7.98 15.273 1 37.72 90 PRO A CA 1
ATOM 679 C C . PRO A 1 90 ? 22.234 7.195 14.398 1 37.72 90 PRO A C 1
ATOM 681 O O . PRO A 1 90 ? 22.578 6.148 13.859 1 37.72 90 PRO A O 1
ATOM 684 N N . GLN A 1 91 ? 20.938 6.84 14.742 1 45.41 91 GLN A N 1
ATOM 685 C CA . GLN A 1 91 ? 19.922 6.195 13.922 1 45.41 91 GLN A CA 1
ATOM 686 C C . GLN A 1 91 ? 20.188 6.426 12.43 1 45.41 91 GLN A C 1
ATOM 688 O O . GLN A 1 91 ? 20.203 7.57 11.969 1 45.41 91 GLN A O 1
ATOM 693 N N . ALA A 1 92 ? 20.922 5.574 11.758 1 48.34 92 ALA A N 1
ATOM 694 C CA . ALA A 1 92 ? 21.5 5.375 10.43 1 48.34 92 ALA A CA 1
ATOM 695 C C . ALA A 1 92 ? 20.547 5.824 9.336 1 48.34 92 ALA A C 1
ATOM 697 O O . ALA A 1 92 ? 19.328 5.684 9.469 1 48.34 92 ALA A O 1
ATOM 698 N N . SER A 1 93 ? 20.875 6.719 8.477 1 63.94 93 SER A N 1
ATOM 699 C CA . SER A 1 93 ? 20.312 7.094 7.176 1 63.94 93 SER A CA 1
ATOM 700 C C . SER A 1 93 ? 19.734 5.883 6.453 1 63.94 93 SER A C 1
ATOM 702 O O . SER A 1 93 ? 20.219 4.762 6.617 1 63.94 93 SER A O 1
ATOM 704 N N . LEU A 1 94 ? 18.438 5.926 6.086 1 78.69 94 LEU A N 1
ATOM 705 C CA . LEU A 1 94 ? 17.812 4.891 5.277 1 78.69 94 LEU A CA 1
ATOM 706 C C . LEU A 1 94 ? 18.75 4.406 4.184 1 78.69 94 LEU A C 1
ATOM 708 O O . LEU A 1 94 ? 19.312 5.211 3.434 1 78.69 94 LEU A O 1
ATOM 712 N N . SER A 1 95 ? 19.125 3.145 4.254 1 83.38 95 SER A N 1
ATOM 713 C CA . SER A 1 95 ? 19.953 2.537 3.219 1 83.38 95 SER A CA 1
ATOM 714 C C . SER A 1 95 ? 19.203 2.414 1.901 1 83.38 95 SER A C 1
ATOM 716 O O . SER A 1 95 ? 17.984 2.605 1.858 1 83.38 95 SER A O 1
ATOM 718 N N . ASP A 1 96 ? 19.906 2.164 0.874 1 86.12 96 ASP A N 1
ATOM 719 C CA . ASP A 1 96 ? 19.281 1.925 -0.428 1 86.12 96 ASP A CA 1
ATOM 720 C C . ASP A 1 96 ? 18.359 0.717 -0.38 1 86.12 96 ASP A C 1
ATOM 722 O O . ASP A 1 96 ? 17.312 0.708 -1.032 1 86.12 96 ASP A O 1
ATOM 726 N N . ASP A 1 97 ? 18.703 -0.201 0.469 1 85 97 ASP A N 1
ATOM 727 C CA . ASP A 1 97 ? 17.875 -1.396 0.61 1 85 97 ASP A CA 1
ATOM 728 C C . ASP A 1 97 ? 16.547 -1.068 1.296 1 85 97 ASP A C 1
ATOM 730 O O . ASP A 1 97 ? 15.508 -1.637 0.954 1 85 97 ASP A O 1
ATOM 734 N N . ASP A 1 98 ? 16.672 -0.157 2.209 1 88.5 98 ASP A N 1
ATOM 735 C CA . ASP A 1 98 ? 15.461 0.256 2.904 1 88.5 98 ASP A CA 1
ATOM 736 C C . ASP A 1 98 ? 14.484 0.932 1.946 1 88.5 98 ASP A C 1
ATOM 738 O O . ASP A 1 98 ? 13.273 0.681 2.002 1 88.5 98 ASP A O 1
ATOM 742 N N . VAL A 1 99 ? 15.07 1.734 1.1 1 92 99 VAL A N 1
ATOM 743 C CA . VAL A 1 99 ? 14.242 2.461 0.143 1 92 99 VAL A CA 1
ATOM 744 C C . VAL A 1 99 ? 13.625 1.484 -0.858 1 92 99 VAL A C 1
ATOM 746 O O . VAL A 1 99 ? 12.438 1.569 -1.167 1 92 99 VAL A O 1
ATOM 749 N N . LEU A 1 100 ? 14.461 0.573 -1.29 1 90.88 100 LEU A N 1
ATOM 750 C CA . LEU A 1 100 ? 13.977 -0.412 -2.25 1 90.88 100 LEU A CA 1
ATOM 751 C C . LEU A 1 100 ? 12.867 -1.267 -1.638 1 90.88 100 LEU A C 1
ATOM 753 O O . LEU A 1 100 ? 11.828 -1.483 -2.262 1 90.88 100 LEU A O 1
ATOM 757 N N . ASN A 1 101 ? 13.117 -1.709 -0.446 1 91.94 101 ASN A N 1
ATOM 758 C CA . ASN A 1 101 ? 12.109 -2.508 0.239 1 91.94 101 ASN A CA 1
ATOM 759 C C . ASN A 1 101 ? 10.797 -1.739 0.401 1 91.94 101 ASN A C 1
ATOM 761 O O . ASN A 1 101 ? 9.719 -2.291 0.186 1 91.94 101 ASN A O 1
ATOM 765 N N . SER A 1 102 ? 10.93 -0.479 0.772 1 95.06 102 SER A N 1
ATOM 766 C CA . SER A 1 102 ? 9.742 0.353 0.946 1 95.06 102 SER A CA 1
ATOM 767 C C . SER A 1 102 ? 8.984 0.522 -0.368 1 95.06 102 SER A C 1
ATOM 769 O O . SER A 1 102 ? 7.754 0.478 -0.394 1 95.06 102 SER A O 1
ATOM 771 N N . ARG A 1 103 ? 9.789 0.684 -1.411 1 94.75 103 ARG A N 1
ATOM 772 C CA . ARG A 1 103 ? 9.195 0.831 -2.734 1 94.75 103 ARG A CA 1
ATOM 773 C C . ARG A 1 103 ? 8.445 -0.432 -3.139 1 94.75 103 ARG A C 1
ATOM 775 O O . ARG A 1 103 ? 7.332 -0.356 -3.666 1 94.75 103 ARG A O 1
ATOM 782 N N . LEU A 1 104 ? 8.984 -1.545 -2.863 1 95.06 104 LEU A N 1
ATOM 783 C CA . LEU A 1 104 ? 8.391 -2.822 -3.25 1 95.06 104 LEU A CA 1
ATOM 784 C C . LEU A 1 104 ? 7.129 -3.1 -2.445 1 95.06 104 LEU A C 1
ATOM 786 O O . LEU A 1 104 ? 6.129 -3.568 -2.994 1 95.06 104 LEU A O 1
ATOM 790 N N . ILE A 1 105 ? 7.184 -2.814 -1.136 1 97.31 105 ILE A N 1
ATOM 791 C CA . ILE A 1 105 ? 6.008 -3.023 -0.299 1 97.31 105 ILE A CA 1
ATOM 792 C C . ILE A 1 105 ? 4.887 -2.09 -0.745 1 97.31 105 ILE A C 1
ATOM 794 O O . ILE A 1 105 ? 3.723 -2.498 -0.818 1 97.31 105 ILE A O 1
ATOM 798 N N . HIS A 1 106 ? 5.219 -0.868 -0.995 1 97.62 106 HIS A N 1
ATOM 799 C CA . HIS A 1 106 ? 4.234 0.087 -1.489 1 97.62 106 HIS A CA 1
ATOM 800 C C . HIS A 1 106 ? 3.621 -0.385 -2.803 1 97.62 106 HIS A C 1
ATOM 802 O O . HIS A 1 106 ? 2.402 -0.319 -2.982 1 97.62 106 HIS A O 1
ATOM 808 N N . HIS A 1 107 ? 4.465 -0.829 -3.727 1 95.31 107 HIS A N 1
ATOM 809 C CA . HIS A 1 107 ? 4 -1.302 -5.023 1 95.31 107 HIS A CA 1
ATOM 810 C C . HIS A 1 107 ? 3.088 -2.514 -4.875 1 95.31 107 HIS A C 1
ATOM 812 O O . HIS A 1 107 ? 2.064 -2.615 -5.559 1 95.31 107 HIS A O 1
ATOM 818 N N . TYR A 1 108 ? 3.484 -3.383 -3.973 1 96.5 108 TYR A N 1
ATOM 819 C CA . TYR A 1 108 ? 2.621 -4.527 -3.707 1 96.5 108 TYR A CA 1
ATOM 820 C C . TYR A 1 108 ? 1.235 -4.074 -3.262 1 96.5 108 TYR A C 1
ATOM 822 O O . TYR A 1 108 ? 0.222 -4.566 -3.768 1 96.5 108 TYR A O 1
ATOM 830 N N . SER A 1 109 ? 1.213 -3.109 -2.326 1 97.69 109 SER A N 1
ATOM 831 C CA . SER A 1 109 ? 0 -2.684 -1.635 1 97.69 109 SER A CA 1
ATOM 832 C C . SER A 1 109 ? -0.886 -1.838 -2.545 1 97.69 109 SER A C 1
ATOM 834 O O . SER A 1 109 ? -2.068 -1.643 -2.26 1 97.69 109 SER A O 1
ATOM 836 N N . THR A 1 110 ? -0.316 -1.361 -3.662 1 96.44 110 THR A N 1
ATOM 837 C CA . THR A 1 110 ? -1.098 -0.428 -4.465 1 96.44 110 THR A CA 1
ATOM 838 C C . THR A 1 110 ? -1.353 -0.997 -5.859 1 96.44 110 THR A C 1
ATOM 840 O O . THR A 1 110 ? -2.301 -0.595 -6.535 1 96.44 110 THR A O 1
ATOM 843 N N . ALA A 1 111 ? -0.5 -1.939 -6.305 1 92.94 111 ALA A N 1
ATOM 844 C CA . ALA A 1 111 ? -0.63 -2.355 -7.695 1 92.94 111 ALA A CA 1
ATOM 845 C C . ALA A 1 111 ? -0.565 -3.875 -7.824 1 92.94 111 ALA A C 1
ATOM 847 O O . ALA A 1 111 ? -1.444 -4.492 -8.43 1 92.94 111 ALA A O 1
ATOM 848 N N . THR A 1 112 ? 0.438 -4.535 -7.207 1 92.62 112 THR A N 1
ATOM 849 C CA . THR A 1 112 ? 0.691 -5.957 -7.418 1 92.62 112 THR A CA 1
ATOM 850 C C . THR A 1 112 ? -0.506 -6.793 -6.973 1 92.62 112 THR A C 1
ATOM 852 O O . THR A 1 112 ? -0.883 -7.754 -7.645 1 92.62 112 THR A O 1
ATOM 855 N N . TYR A 1 113 ? -1.098 -6.461 -5.816 1 92.25 113 TYR A N 1
ATOM 856 C CA . TYR A 1 113 ? -2.184 -7.266 -5.262 1 92.25 113 TYR A CA 1
ATOM 857 C C . TYR A 1 113 ? -3.342 -7.367 -6.246 1 92.25 113 TYR A C 1
ATOM 859 O O . TYR A 1 113 ? -4.059 -8.367 -6.27 1 92.25 113 TYR A O 1
ATOM 867 N N . LEU A 1 114 ? -3.529 -6.359 -7.09 1 89.62 114 LEU A N 1
ATOM 868 C CA . LEU A 1 114 ? -4.625 -6.312 -8.047 1 89.62 114 LEU A CA 1
ATOM 869 C C . LEU A 1 114 ? -4.449 -7.371 -9.133 1 89.62 114 LEU A C 1
ATOM 871 O O . LEU A 1 114 ? -5.414 -7.75 -9.797 1 89.62 114 LEU A O 1
ATOM 875 N N . THR A 1 115 ? -3.254 -7.824 -9.297 1 85.62 115 THR A N 1
ATOM 876 C CA . THR A 1 115 ? -2.961 -8.797 -10.344 1 85.62 115 THR A CA 1
ATOM 877 C C . THR A 1 115 ? -3.209 -10.219 -9.844 1 85.62 115 THR A C 1
ATOM 879 O O . THR A 1 115 ? -3.234 -11.164 -10.633 1 85.62 115 THR A O 1
ATOM 882 N N . LEU A 1 116 ? -3.408 -10.375 -8.57 1 85.56 116 LEU A N 1
ATOM 883 C CA . LEU A 1 116 ? -3.471 -11.711 -7.98 1 85.56 116 LEU A CA 1
ATOM 884 C C . LEU A 1 116 ? -4.895 -12.258 -8.023 1 85.56 116 LEU A C 1
ATOM 886 O O . LEU A 1 116 ? -5.102 -13.461 -7.887 1 85.56 116 LEU A O 1
ATOM 890 N N . SER A 1 117 ? -5.895 -11.297 -8.164 1 79.38 117 SER A N 1
ATOM 891 C CA . SER A 1 117 ? -7.285 -11.719 -8.289 1 79.38 117 SER A CA 1
ATOM 892 C C . SER A 1 117 ? -8.141 -10.641 -8.945 1 79.38 117 SER A C 1
ATOM 894 O O . SER A 1 117 ? -7.82 -9.453 -8.859 1 79.38 117 SER A O 1
ATOM 896 N N . ASP A 1 118 ? -9.234 -11.031 -9.508 1 77 118 ASP A N 1
ATOM 897 C CA . ASP A 1 118 ? -10.172 -10.078 -10.094 1 77 118 ASP A CA 1
ATOM 898 C C . ASP A 1 118 ? -11.383 -9.867 -9.188 1 77 118 ASP A C 1
ATOM 900 O O . ASP A 1 118 ? -12.203 -8.984 -9.43 1 77 118 ASP A O 1
ATOM 904 N N . LYS A 1 119 ? -11.438 -10.648 -8.18 1 79.25 119 LYS A N 1
ATOM 905 C CA . LYS A 1 119 ? -12.539 -10.523 -7.227 1 79.25 119 LYS A CA 1
ATOM 906 C C . LYS A 1 119 ? -12.18 -9.586 -6.082 1 79.25 119 LYS A C 1
ATOM 908 O O . LYS A 1 119 ? -11.18 -9.789 -5.395 1 79.25 119 LYS A O 1
ATOM 913 N N . PRO A 1 120 ? -13.008 -8.641 -5.859 1 84.75 120 PRO A N 1
ATOM 914 C CA . PRO A 1 120 ? -12.688 -7.656 -4.82 1 84.75 120 PRO A CA 1
ATOM 915 C C . PRO A 1 120 ? -12.445 -8.297 -3.455 1 84.75 120 PRO A C 1
ATOM 917 O O . PRO A 1 120 ? -11.578 -7.852 -2.703 1 84.75 120 PRO A O 1
ATOM 920 N N . GLU A 1 121 ? -13.242 -9.32 -3.143 1 83.62 121 GLU A N 1
ATOM 921 C CA . GLU A 1 121 ? -13.094 -9.992 -1.854 1 83.62 121 GLU A CA 1
ATOM 922 C C . GLU A 1 121 ? -11.711 -10.633 -1.72 1 83.62 121 GLU A C 1
ATOM 924 O O . GLU A 1 121 ? -11.109 -10.602 -0.644 1 83.62 121 GLU A O 1
ATOM 929 N N . PHE A 1 122 ? -11.203 -11.148 -2.789 1 84.19 122 PHE A N 1
ATOM 930 C CA . PHE A 1 122 ? -9.891 -11.781 -2.771 1 84.19 122 PHE A CA 1
ATOM 931 C C . PHE A 1 122 ? -8.781 -10.727 -2.826 1 84.19 122 PHE A C 1
ATOM 933 O O . PHE A 1 122 ? -7.711 -10.922 -2.25 1 84.19 122 PHE A O 1
ATOM 940 N N . GLN A 1 123 ? -9.125 -9.672 -3.508 1 89.56 123 GLN A N 1
ATOM 941 C CA . GLN A 1 123 ? -8.156 -8.578 -3.561 1 89.56 123 GLN A CA 1
ATOM 942 C C . GLN A 1 123 ? -7.859 -8.039 -2.164 1 89.56 123 GLN A C 1
ATOM 944 O O . GLN A 1 123 ? -6.711 -7.734 -1.839 1 89.56 123 GLN A O 1
ATOM 949 N N . TYR A 1 124 ? -8.891 -7.961 -1.386 1 93.12 124 TYR A N 1
ATOM 950 C CA . TYR A 1 124 ? -8.703 -7.508 -0.014 1 93.12 124 TYR A CA 1
ATOM 951 C C . TYR A 1 124 ? -7.809 -8.469 0.761 1 93.12 124 TYR A C 1
ATOM 953 O O . TYR A 1 124 ? -6.953 -8.039 1.541 1 93.12 124 TYR A O 1
ATOM 961 N N . ILE A 1 125 ? -7.969 -9.703 0.582 1 92.5 125 ILE A N 1
ATOM 962 C CA . ILE A 1 125 ? -7.164 -10.703 1.271 1 92.5 125 ILE A CA 1
ATOM 963 C C . ILE A 1 125 ? -5.699 -10.555 0.877 1 92.5 125 ILE A C 1
ATOM 965 O O . ILE A 1 125 ? -4.82 -10.484 1.74 1 92.5 125 ILE A O 1
ATOM 969 N N . TRP A 1 126 ? -5.43 -10.422 -0.385 1 94.12 126 TRP A N 1
ATOM 970 C CA . TRP A 1 126 ? -4.055 -10.312 -0.865 1 94.12 126 TRP A CA 1
ATOM 971 C C . TRP A 1 126 ? -3.443 -8.969 -0.484 1 94.12 126 TRP A C 1
ATOM 973 O O . TRP A 1 126 ? -2.236 -8.875 -0.252 1 94.12 126 TRP A O 1
ATOM 983 N N . GLN A 1 127 ? -4.242 -7.953 -0.389 1 96.69 127 GLN A N 1
ATOM 984 C CA . GLN A 1 127 ? -3.742 -6.605 -0.139 1 96.69 127 GLN A CA 1
ATOM 985 C C . GLN A 1 127 ? -3.492 -6.379 1.35 1 96.69 127 GLN A C 1
ATOM 987 O O . GLN A 1 127 ? -2.525 -5.715 1.729 1 96.69 127 GLN A O 1
ATOM 992 N N . VAL A 1 128 ? -4.426 -6.914 2.174 1 95.81 128 VAL A N 1
ATOM 993 C CA . VAL A 1 128 ? -4.414 -6.512 3.576 1 95.81 128 VAL A CA 1
ATOM 994 C C . VAL A 1 128 ? -4.113 -7.723 4.457 1 95.81 128 VAL A C 1
ATOM 996 O O . VAL A 1 128 ? -3.154 -7.707 5.234 1 95.81 128 VAL A O 1
ATOM 999 N N . GLU A 1 129 ? -4.824 -8.844 4.309 1 95.38 129 GLU A N 1
ATOM 1000 C CA . GLU A 1 129 ? -4.711 -9.984 5.211 1 95.38 129 GLU A CA 1
ATOM 1001 C C . GLU A 1 129 ? -3.363 -10.68 5.055 1 95.38 129 GLU A C 1
ATOM 1003 O O . GLU A 1 129 ? -2.705 -11 6.047 1 95.38 129 GLU A O 1
ATOM 1008 N N . VAL A 1 130 ? -2.973 -10.883 3.854 1 96.56 130 VAL A N 1
ATOM 1009 C CA . VAL A 1 130 ? -1.745 -11.633 3.602 1 96.56 130 VAL A CA 1
ATOM 1010 C C . VAL A 1 130 ? -0.542 -10.836 4.102 1 96.56 130 VAL A C 1
ATOM 1012 O O . VAL A 1 130 ? 0.334 -11.383 4.777 1 96.56 130 VAL A O 1
ATOM 1015 N N . PRO A 1 131 ? -0.432 -9.531 3.811 1 97.75 131 PRO A N 1
ATOM 1016 C CA . PRO A 1 131 ? 0.676 -8.773 4.395 1 97.75 131 PRO A CA 1
ATOM 1017 C C . PRO A 1 131 ? 0.671 -8.805 5.922 1 97.75 131 PRO A C 1
ATOM 1019 O O . PRO A 1 131 ? 1.732 -8.898 6.543 1 97.75 131 PRO A O 1
ATOM 1022 N N . GLU A 1 132 ? -0.493 -8.773 6.516 1 95.62 132 GLU A N 1
ATOM 1023 C CA . GLU A 1 132 ? -0.564 -8.859 7.973 1 95.62 132 GLU A CA 1
ATOM 1024 C C . GLU A 1 132 ? 0.016 -10.18 8.477 1 95.62 132 GLU A C 1
ATOM 1026 O O . GLU A 1 132 ? 0.716 -10.211 9.484 1 95.62 132 GLU A O 1
ATOM 1031 N N . ILE A 1 133 ? -0.309 -11.234 7.773 1 96.06 133 ILE A N 1
ATOM 1032 C CA . ILE A 1 133 ? 0.263 -12.539 8.094 1 96.06 133 ILE A CA 1
ATOM 1033 C C . ILE A 1 133 ? 1.773 -12.508 7.867 1 96.06 133 ILE A C 1
ATOM 1035 O O . ILE A 1 133 ? 2.535 -13.055 8.664 1 96.06 133 ILE A O 1
ATOM 1039 N N . ALA A 1 134 ? 2.191 -11.844 6.816 1 97.19 134 ALA A N 1
ATOM 1040 C CA . ALA A 1 134 ? 3.604 -11.781 6.449 1 97.19 134 ALA A CA 1
ATOM 1041 C C . ALA A 1 134 ? 4.414 -11.055 7.516 1 97.19 134 ALA A C 1
ATOM 1043 O O . ALA A 1 134 ? 5.586 -11.367 7.742 1 97.19 134 ALA A O 1
ATOM 1044 N N . PHE A 1 135 ? 3.82 -10.055 8.148 1 94.94 135 PHE A N 1
ATOM 1045 C CA . PHE A 1 135 ? 4.535 -9.297 9.172 1 94.94 135 PHE A CA 1
ATOM 1046 C C . PHE A 1 135 ? 4.785 -10.148 10.406 1 94.94 135 PHE A C 1
ATOM 1048 O O . PHE A 1 135 ? 5.668 -9.836 11.211 1 94.94 135 PHE A O 1
ATOM 1055 N N . GLU A 1 136 ? 4.039 -11.258 10.531 1 94.06 136 GLU A N 1
ATOM 1056 C CA . GLU A 1 136 ? 4.203 -12.164 11.664 1 94.06 136 GLU A CA 1
ATOM 1057 C C . GLU A 1 136 ? 5.027 -13.391 11.281 1 94.06 136 GLU A C 1
ATOM 1059 O O . GLU A 1 136 ? 5.504 -14.125 12.148 1 94.06 136 GLU A O 1
ATOM 1064 N N . HIS A 1 137 ? 5.113 -13.656 10.039 1 94.25 137 HIS A N 1
ATOM 1065 C CA . HIS A 1 137 ? 5.875 -14.781 9.523 1 94.25 137 HIS A CA 1
ATOM 1066 C C . HIS A 1 137 ? 6.934 -14.32 8.531 1 94.25 137 HIS A C 1
ATOM 1068 O O . HIS A 1 137 ? 6.66 -14.188 7.336 1 94.25 137 HIS A O 1
ATOM 1074 N N . ARG A 1 138 ? 8.156 -14.289 8.891 1 92.5 138 ARG A N 1
ATOM 1075 C CA . ARG A 1 138 ? 9.242 -13.586 8.227 1 92.5 138 ARG A CA 1
ATOM 1076 C C . ARG A 1 138 ? 9.562 -14.211 6.871 1 92.5 138 ARG A C 1
ATOM 1078 O O . ARG A 1 138 ? 10.133 -13.562 5.996 1 92.5 138 ARG A O 1
ATOM 1085 N N . PHE A 1 139 ? 9.219 -15.422 6.688 1 93.38 139 PHE A N 1
ATOM 1086 C CA . PHE A 1 139 ? 9.531 -16.062 5.418 1 93.38 139 PHE A CA 1
ATOM 1087 C C . PHE A 1 139 ? 8.57 -15.609 4.328 1 93.38 139 PHE A C 1
ATOM 1089 O O . PHE A 1 139 ? 8.852 -15.773 3.137 1 93.38 139 PHE A O 1
ATOM 1096 N N . LEU A 1 140 ? 7.398 -15.062 4.699 1 96.44 140 LEU A N 1
ATOM 1097 C CA . LEU A 1 140 ? 6.379 -14.664 3.736 1 96.44 140 LEU A CA 1
ATOM 1098 C C . LEU A 1 140 ? 6.668 -13.281 3.176 1 96.44 140 LEU A C 1
ATOM 1100 O O . LEU A 1 140 ? 6.344 -12.992 2.021 1 96.44 140 LEU A O 1
ATOM 1104 N N . LEU A 1 141 ? 7.316 -12.438 3.986 1 96.81 141 LEU A N 1
ATOM 1105 C CA . LEU A 1 141 ? 7.535 -11.047 3.602 1 96.81 141 LEU A CA 1
ATOM 1106 C C . LEU A 1 141 ? 8.461 -10.961 2.391 1 96.81 141 LEU A C 1
ATOM 1108 O O . LEU A 1 141 ? 8.148 -10.258 1.422 1 96.81 141 LEU A O 1
ATOM 1112 N N . PRO A 1 142 ? 9.562 -11.734 2.354 1 96.69 142 PRO A N 1
ATOM 1113 C CA . PRO A 1 142 ? 10.391 -11.703 1.145 1 96.69 142 PRO A CA 1
ATOM 1114 C C . PRO A 1 142 ? 9.641 -12.18 -0.096 1 96.69 142 PRO A C 1
ATOM 1116 O O . PRO A 1 142 ? 9.914 -11.711 -1.205 1 96.69 142 PRO A O 1
ATOM 1119 N N . MET A 1 143 ? 8.727 -13.07 0.068 1 96.19 143 MET A N 1
ATOM 1120 C CA . MET A 1 143 ? 7.961 -13.547 -1.077 1 96.19 143 MET A CA 1
ATOM 1121 C C . MET A 1 143 ? 7.074 -12.438 -1.637 1 96.19 143 MET A C 1
ATOM 1123 O O . MET A 1 143 ? 6.941 -12.297 -2.854 1 96.19 143 MET A O 1
ATOM 1127 N N . LEU A 1 144 ? 6.469 -11.641 -0.706 1 97.25 144 LEU A N 1
ATOM 1128 C CA . LEU A 1 144 ? 5.699 -10.484 -1.148 1 97.25 144 LEU A CA 1
ATOM 1129 C C . LEU A 1 144 ? 6.57 -9.539 -1.974 1 97.25 144 LEU A C 1
ATOM 1131 O O . LEU A 1 144 ? 6.145 -9.062 -3.029 1 97.25 144 LEU A O 1
ATOM 1135 N N . MET A 1 145 ? 7.77 -9.391 -1.493 1 96.44 145 MET A N 1
ATOM 1136 C CA . MET A 1 145 ? 8.695 -8.477 -2.16 1 96.44 145 MET A CA 1
ATOM 1137 C C . MET A 1 145 ? 9.156 -9.047 -3.494 1 96.44 145 MET A C 1
ATOM 1139 O O . MET A 1 145 ? 9.336 -8.312 -4.465 1 96.44 145 MET A O 1
ATOM 1143 N N . ALA A 1 146 ? 9.359 -10.328 -3.521 1 94.88 146 ALA A N 1
ATOM 1144 C CA . ALA A 1 146 ? 9.773 -10.992 -4.754 1 94.88 146 ALA A CA 1
ATOM 1145 C C . ALA A 1 146 ? 8.727 -10.812 -5.852 1 94.88 146 ALA A C 1
ATOM 1147 O O . ALA A 1 146 ? 9.062 -10.445 -6.98 1 94.88 146 ALA A O 1
ATOM 1148 N N . VAL A 1 147 ? 7.484 -11.031 -5.496 1 93.44 147 VAL A N 1
ATOM 1149 C CA . VAL A 1 147 ? 6.402 -10.93 -6.469 1 93.44 147 VAL A CA 1
ATOM 1150 C C . VAL A 1 147 ? 6.203 -9.477 -6.883 1 93.44 147 VAL A C 1
ATOM 1152 O O . VAL A 1 147 ? 5.953 -9.188 -8.055 1 93.44 147 VAL A O 1
ATOM 1155 N N . SER A 1 148 ? 6.332 -8.594 -5.93 1 94.25 148 SER A N 1
ATOM 1156 C CA . SER A 1 148 ? 6.23 -7.172 -6.219 1 94.25 148 SER A CA 1
ATOM 1157 C C . SER A 1 148 ? 7.332 -6.719 -7.172 1 94.25 148 SER A C 1
ATOM 1159 O O . SER A 1 148 ? 7.066 -6 -8.133 1 94.25 148 SER A O 1
ATOM 1161 N N . ALA A 1 149 ? 8.578 -7.148 -6.902 1 93.06 149 ALA A N 1
ATOM 1162 C CA . ALA A 1 149 ? 9.711 -6.797 -7.758 1 93.06 149 ALA A CA 1
ATOM 1163 C C . ALA A 1 149 ? 9.531 -7.355 -9.164 1 93.06 149 ALA A C 1
ATOM 1165 O O . ALA A 1 149 ? 9.828 -6.68 -10.156 1 93.06 149 ALA A O 1
ATOM 1166 N N . LEU A 1 150 ? 9.047 -8.555 -9.234 1 89.19 150 LEU A N 1
ATOM 1167 C CA . LEU A 1 150 ? 8.789 -9.156 -10.539 1 89.19 150 LEU A CA 1
ATOM 1168 C C . LEU A 1 150 ? 7.75 -8.359 -11.312 1 89.19 150 LEU A C 1
ATOM 1170 O O . LEU A 1 150 ? 7.906 -8.133 -12.516 1 89.19 150 LEU A O 1
ATOM 1174 N N . HIS A 1 151 ? 6.691 -8 -10.672 1 89.31 151 HIS A N 1
ATOM 1175 C CA . HIS A 1 151 ? 5.648 -7.191 -11.289 1 89.31 151 HIS A CA 1
ATOM 1176 C C . HIS A 1 151 ? 6.203 -5.859 -11.781 1 89.31 151 HIS A C 1
ATOM 1178 O O . HIS A 1 151 ? 5.848 -5.398 -12.867 1 89.31 151 HIS A O 1
ATOM 1184 N N . MET A 1 152 ? 7.051 -5.277 -10.992 1 88.69 152 MET A N 1
ATOM 1185 C CA . MET A 1 152 ? 7.66 -4.012 -11.375 1 88.69 152 MET A CA 1
ATOM 1186 C C . MET A 1 152 ? 8.523 -4.18 -12.625 1 88.69 152 MET A C 1
ATOM 1188 O O . MET A 1 152 ? 8.539 -3.311 -13.5 1 88.69 152 MET A O 1
ATOM 1192 N N . CYS A 1 153 ? 9.242 -5.254 -12.656 1 84.19 153 CYS A N 1
ATOM 1193 C CA . CYS A 1 153 ? 10.07 -5.551 -13.82 1 84.19 153 CYS A CA 1
ATOM 1194 C C . CYS A 1 153 ? 9.211 -5.688 -15.07 1 84.19 153 CYS A C 1
ATOM 1196 O O . CYS A 1 153 ? 9.586 -5.191 -16.141 1 84.19 153 CYS A O 1
ATOM 1198 N N . ARG A 1 154 ? 8.148 -6.234 -14.914 1 79.25 154 ARG A N 1
ATOM 1199 C CA . ARG A 1 154 ? 7.285 -6.5 -16.062 1 79.25 154 ARG A CA 1
ATOM 1200 C C . ARG A 1 154 ? 6.582 -5.227 -16.516 1 79.25 154 ARG A C 1
ATOM 1202 O O . ARG A 1 154 ? 6.223 -5.102 -17.688 1 79.25 154 ARG A O 1
ATOM 1209 N N . LYS A 1 155 ? 6.305 -4.309 -15.625 1 78 155 LYS A N 1
ATOM 1210 C CA . LYS A 1 155 ? 5.68 -3.035 -15.961 1 78 155 LYS A CA 1
ATOM 1211 C C . LYS A 1 155 ? 6.676 -2.096 -16.641 1 78 155 LYS A C 1
ATOM 1213 O O . LYS A 1 155 ? 6.297 -1.032 -17.141 1 78 155 LYS A O 1
ATOM 1218 N N . GLY A 1 156 ? 7.754 -2.584 -16.969 1 67.81 156 GLY A N 1
ATOM 1219 C CA . GLY A 1 156 ? 8.719 -1.827 -17.766 1 67.81 156 GLY A CA 1
ATOM 1220 C C . GLY A 1 156 ? 9.68 -1.023 -16.906 1 67.81 156 GLY A C 1
ATOM 1221 O O . GLY A 1 156 ? 10.328 -0.098 -17.406 1 67.81 156 GLY A O 1
ATOM 1222 N N . LEU A 1 157 ? 9.547 -1.094 -15.703 1 60.53 157 LEU A N 1
ATOM 1223 C CA . LEU A 1 157 ? 10.562 -0.359 -14.961 1 60.53 157 LEU A CA 1
ATOM 1224 C C . LEU A 1 157 ? 11.93 -1.026 -15.102 1 60.53 157 LEU A C 1
ATOM 1226 O O . LEU A 1 157 ? 12.062 -2.229 -14.852 1 60.53 157 LEU A O 1
ATOM 1230 N N . PRO A 1 158 ? 12.641 -0.601 -16.094 1 53.72 158 PRO A N 1
ATOM 1231 C CA . PRO A 1 158 ? 13.852 -1.176 -16.688 1 53.72 158 PRO A CA 1
ATOM 1232 C C . PRO A 1 158 ? 14.844 -1.684 -15.641 1 53.72 158 PRO A C 1
ATOM 1234 O O . PRO A 1 158 ? 15.914 -2.184 -15.992 1 53.72 158 PRO A O 1
ATOM 1237 N N . GLU A 1 159 ? 14.562 -1.629 -14.398 1 58.5 159 GLU A N 1
ATOM 1238 C CA . GLU A 1 159 ? 15.805 -1.84 -13.664 1 58.5 159 GLU A CA 1
ATOM 1239 C C . GLU A 1 159 ? 16.125 -3.326 -13.547 1 58.5 159 GLU A C 1
ATOM 1241 O O . GLU A 1 159 ? 15.367 -4.09 -12.945 1 58.5 159 GLU A O 1
ATOM 1246 N N . VAL A 1 160 ? 17.047 -3.785 -14.438 1 56.44 160 VAL A N 1
ATOM 1247 C CA . VAL A 1 160 ? 17.688 -5.09 -14.312 1 56.44 160 VAL A CA 1
ATOM 1248 C C . VAL A 1 160 ? 17.844 -5.453 -12.844 1 56.44 160 VAL A C 1
ATOM 1250 O O . VAL A 1 160 ? 17.703 -6.621 -12.461 1 56.44 160 VAL A O 1
ATOM 1253 N N . ARG A 1 161 ? 17.875 -4.414 -12.039 1 74.12 161 ARG A N 1
ATOM 1254 C CA . ARG A 1 161 ? 18.141 -4.598 -10.617 1 74.12 161 ARG A CA 1
ATOM 1255 C C . ARG A 1 161 ? 16.922 -5.199 -9.914 1 74.12 161 ARG A C 1
ATOM 1257 O O . ARG A 1 161 ? 17.062 -5.98 -8.969 1 74.12 161 ARG A O 1
ATOM 1264 N N . TYR A 1 162 ? 15.797 -5.098 -10.5 1 81.38 162 TYR A N 1
ATOM 1265 C CA . TYR A 1 162 ? 14.609 -5.609 -9.828 1 81.38 162 TYR A CA 1
ATOM 1266 C C . TYR A 1 162 ? 14.484 -7.117 -10.016 1 81.38 162 TYR A C 1
ATOM 1268 O O . TYR A 1 162 ? 14.062 -7.828 -9.094 1 81.38 162 TYR A O 1
ATOM 1276 N N . MET A 1 163 ? 14.961 -7.574 -11.125 1 84.12 163 MET A N 1
ATOM 1277 C CA . MET A 1 163 ? 14.836 -9.008 -11.383 1 84.12 163 MET A CA 1
ATOM 1278 C C . MET A 1 163 ? 15.773 -9.805 -10.484 1 84.12 163 MET A C 1
ATOM 1280 O O . MET A 1 163 ? 15.367 -10.805 -9.891 1 84.12 163 MET A O 1
ATOM 1284 N N . SER A 1 164 ? 17 -9.312 -10.422 1 86.88 164 SER A N 1
ATOM 1285 C CA . SER A 1 164 ? 17.953 -9.984 -9.539 1 86.88 164 SER A CA 1
ATOM 1286 C C . SER A 1 164 ? 17.484 -9.945 -8.086 1 86.88 164 SER A C 1
ATOM 1288 O O . SER A 1 164 ? 17.578 -10.945 -7.371 1 86.88 164 SER A O 1
ATOM 1290 N N . TYR A 1 165 ? 17 -8.828 -7.73 1 88.69 165 TYR A N 1
ATOM 1291 C CA . TYR A 1 165 ? 16.453 -8.68 -6.383 1 88.69 165 TYR A CA 1
ATOM 1292 C C . TYR A 1 165 ? 15.258 -9.602 -6.172 1 88.69 165 TYR A C 1
ATOM 1294 O O . TYR A 1 165 ? 15.117 -10.219 -5.113 1 88.69 165 TYR A O 1
ATOM 1302 N N . SER A 1 166 ? 14.414 -9.688 -7.16 1 90.88 166 SER A N 1
ATOM 1303 C CA . SER A 1 166 ? 13.227 -10.531 -7.102 1 90.88 166 SER A CA 1
ATOM 1304 C C . SER A 1 166 ? 13.594 -11.992 -6.871 1 90.88 166 SER A C 1
ATOM 1306 O O . SER A 1 166 ? 13.039 -12.648 -5.988 1 90.88 166 SER A O 1
ATOM 1308 N N . TYR A 1 167 ? 14.57 -12.477 -7.547 1 89.94 167 TYR A N 1
ATOM 1309 C CA . TYR A 1 167 ? 15.008 -13.859 -7.41 1 89.94 167 TYR A CA 1
ATOM 1310 C C . TYR A 1 167 ? 15.641 -14.102 -6.043 1 89.94 167 TYR A C 1
ATOM 1312 O O . TYR A 1 167 ? 15.43 -15.148 -5.43 1 89.94 167 TYR A O 1
ATOM 1320 N N . HIS A 1 168 ? 16.391 -13.133 -5.648 1 92.19 168 HIS A N 1
ATOM 1321 C CA . HIS A 1 168 ? 17.016 -13.266 -4.336 1 92.19 168 HIS A CA 1
ATOM 1322 C C . HIS A 1 168 ? 15.969 -13.367 -3.232 1 92.19 168 HIS A C 1
ATOM 1324 O O . HIS A 1 168 ? 16.094 -14.203 -2.338 1 92.19 168 HIS A O 1
ATOM 1330 N N . GLN A 1 169 ? 15.023 -12.5 -3.258 1 94.31 169 GLN A N 1
ATOM 1331 C CA . GLN A 1 169 ? 13.953 -12.523 -2.268 1 94.31 169 GLN A CA 1
ATOM 1332 C C . GLN A 1 169 ? 13.148 -13.812 -2.361 1 94.31 169 GLN A C 1
ATOM 1334 O O . GLN A 1 169 ? 12.742 -14.375 -1.342 1 94.31 169 GLN A O 1
ATOM 1339 N N . TYR A 1 170 ? 12.898 -14.289 -3.566 1 93.31 170 TYR A N 1
ATOM 1340 C CA . TYR A 1 170 ? 12.203 -15.547 -3.803 1 93.31 170 TYR A CA 1
ATOM 1341 C C . TYR A 1 170 ? 12.93 -16.703 -3.141 1 93.31 170 TYR A C 1
ATOM 1343 O O . TYR A 1 170 ? 12.32 -17.5 -2.414 1 93.31 170 TYR A O 1
ATOM 1351 N N . GLU A 1 171 ? 14.188 -16.75 -3.336 1 92.31 171 GLU A N 1
ATOM 1352 C CA . GLU A 1 171 ? 15 -17.828 -2.766 1 92.31 171 GLU A CA 1
ATOM 1353 C C . GLU A 1 171 ? 15.016 -17.75 -1.241 1 92.31 171 GLU A C 1
ATOM 1355 O O . GLU A 1 171 ? 14.945 -18.781 -0.563 1 92.31 171 GLU A O 1
ATOM 1360 N N . THR A 1 172 ? 15.148 -16.578 -0.786 1 92.69 172 THR A N 1
ATOM 1361 C CA . THR A 1 172 ? 15.141 -16.375 0.658 1 92.69 172 THR A CA 1
ATOM 1362 C C . THR A 1 172 ? 13.82 -16.844 1.263 1 92.69 172 THR A C 1
ATOM 1364 O O . THR A 1 172 ? 13.812 -17.516 2.303 1 92.69 172 THR A O 1
ATOM 1367 N N . ALA A 1 173 ? 12.75 -16.5 0.638 1 93.94 173 ALA A N 1
ATOM 1368 C CA . ALA A 1 173 ? 11.43 -16.906 1.112 1 93.94 173 ALA A CA 1
ATOM 1369 C C . ALA A 1 173 ? 11.281 -18.422 1.106 1 93.94 173 ALA A C 1
ATOM 1371 O O . ALA A 1 173 ? 10.742 -19 2.049 1 93.94 173 ALA A O 1
ATOM 1372 N N . LEU A 1 174 ? 11.781 -19.078 0.064 1 89.75 174 LEU A N 1
ATOM 1373 C CA . LEU A 1 174 ? 11.672 -20.516 -0.055 1 89.75 174 LEU A CA 1
ATOM 1374 C C . LEU A 1 174 ? 12.484 -21.219 1.036 1 89.75 174 LEU A C 1
ATOM 1376 O O . LEU A 1 174 ? 12.031 -22.203 1.616 1 89.75 174 LEU A O 1
ATOM 1380 N N . LYS A 1 175 ? 13.656 -20.703 1.279 1 88.75 175 LYS A N 1
ATOM 1381 C CA . LYS A 1 175 ? 14.492 -21.266 2.342 1 88.75 175 LYS A CA 1
ATOM 1382 C C . LYS A 1 175 ? 13.797 -21.156 3.697 1 88.75 175 LYS A C 1
ATOM 1384 O O . LYS A 1 175 ? 13.758 -22.125 4.461 1 88.75 175 LYS A O 1
ATOM 1389 N N . GLY A 1 176 ? 13.273 -20 3.916 1 89.06 176 GLY A N 1
ATOM 1390 C CA . GLY A 1 176 ? 12.578 -19.797 5.176 1 89.06 176 GLY A CA 1
ATOM 1391 C C . GLY A 1 176 ? 11.32 -20.641 5.309 1 89.06 176 GLY A C 1
ATOM 1392 O O . GLY A 1 176 ? 11.023 -21.156 6.387 1 89.06 176 GLY A O 1
ATOM 1393 N N . SER A 1 177 ? 10.523 -20.75 4.277 1 88.56 177 SER A N 1
ATOM 1394 C CA . SER A 1 177 ? 9.281 -21.516 4.324 1 88.56 177 SER A CA 1
ATOM 1395 C C . SER A 1 177 ? 9.547 -23.016 4.445 1 88.56 177 SER A C 1
ATOM 1397 O O . SER A 1 177 ? 8.773 -23.734 5.066 1 88.56 177 SER A O 1
ATOM 1399 N N . SER A 1 178 ? 10.594 -23.516 3.879 1 84.25 178 SER A N 1
ATOM 1400 C CA . SER A 1 178 ? 10.953 -24.922 3.994 1 84.25 178 SER A CA 1
ATOM 1401 C C . SER A 1 178 ? 11.211 -25.312 5.445 1 84.25 178 SER A C 1
ATOM 1403 O O . SER A 1 178 ? 10.844 -26.406 5.879 1 84.25 178 SER A O 1
ATOM 1405 N N . LEU A 1 179 ? 11.82 -24.391 6.117 1 84.31 179 LEU A N 1
ATOM 1406 C CA . LEU A 1 179 ? 12.062 -24.625 7.535 1 84.31 179 LEU A CA 1
ATOM 1407 C C . LEU A 1 179 ? 10.75 -24.641 8.312 1 84.31 179 LEU A C 1
ATOM 1409 O O . LEU A 1 179 ? 10.578 -25.469 9.219 1 84.31 179 LEU A O 1
ATOM 1413 N N . ALA A 1 180 ? 9.828 -23.859 7.918 1 86.19 180 ALA A N 1
ATOM 1414 C CA . ALA A 1 180 ? 8.539 -23.766 8.594 1 86.19 180 ALA A CA 1
ATOM 1415 C C . ALA A 1 180 ? 7.656 -24.953 8.266 1 86.19 180 ALA A C 1
ATOM 1417 O O . ALA A 1 180 ? 6.809 -25.359 9.07 1 86.19 180 ALA A O 1
ATOM 1418 N N . LEU A 1 181 ? 7.828 -25.562 7.141 1 82.56 181 LEU A N 1
ATOM 1419 C CA . LEU A 1 181 ? 7.031 -26.688 6.672 1 82.56 181 LEU A CA 1
ATOM 1420 C C . LEU A 1 181 ? 7.242 -27.906 7.562 1 82.56 181 LEU A C 1
ATOM 1422 O O . LEU A 1 181 ? 6.355 -28.766 7.684 1 82.56 181 LEU A O 1
ATOM 1426 N N . SER A 1 182 ? 8.414 -27.969 8.148 1 81.12 182 SER A N 1
ATOM 1427 C CA . SER A 1 182 ? 8.719 -29.094 9.031 1 81.12 182 SER A CA 1
ATOM 1428 C C . SER A 1 182 ? 7.957 -29 10.344 1 81.12 182 SER A C 1
ATOM 1430 O O . SER A 1 182 ? 7.852 -29.969 11.086 1 81.12 182 SER A O 1
ATOM 1432 N N . ASN A 1 183 ? 7.379 -27.844 10.617 1 85.31 183 ASN A N 1
ATOM 1433 C CA . ASN A 1 183 ? 6.598 -27.609 11.828 1 85.31 183 ASN A CA 1
ATOM 1434 C C . ASN A 1 183 ? 5.273 -26.922 11.516 1 85.31 183 ASN A C 1
ATOM 1436 O O . ASN A 1 183 ? 4.961 -25.875 12.102 1 85.31 183 ASN A O 1
ATOM 1440 N N . ILE A 1 184 ? 4.539 -27.625 10.711 1 87.5 184 ILE A N 1
ATOM 1441 C CA . ILE A 1 184 ? 3.264 -27.047 10.297 1 87.5 184 ILE A CA 1
ATOM 1442 C C . ILE A 1 184 ? 2.297 -27.031 11.477 1 87.5 184 ILE A C 1
ATOM 1444 O O . ILE A 1 184 ? 2.23 -28 12.25 1 87.5 184 ILE A O 1
ATOM 1448 N N . SER A 1 185 ? 1.672 -25.984 11.75 1 87.44 185 SER A N 1
ATOM 1449 C CA . SER A 1 185 ? 0.718 -25.797 12.836 1 87.44 185 SER A CA 1
ATOM 1450 C C . SER A 1 185 ? -0.399 -24.844 12.43 1 87.44 185 SER A C 1
ATOM 1452 O O . SER A 1 185 ? -0.314 -24.188 11.391 1 87.44 185 SER A O 1
ATOM 1454 N N . PRO A 1 186 ? -1.403 -24.781 13.188 1 86.62 186 PRO A N 1
ATOM 1455 C CA . PRO A 1 186 ? -2.484 -23.844 12.906 1 86.62 186 PRO A CA 1
ATOM 1456 C C . PRO A 1 186 ? -2.016 -22.391 12.93 1 86.62 186 PRO A C 1
ATOM 1458 O O . PRO A 1 186 ? -2.621 -21.531 12.281 1 86.62 186 PRO A O 1
ATOM 1461 N N . SER A 1 187 ? -0.905 -22.156 13.531 1 89.06 187 SER A N 1
ATOM 1462 C CA . SER A 1 187 ? -0.428 -20.781 13.664 1 89.06 187 SER A CA 1
ATOM 1463 C C . SER A 1 187 ? 0.302 -20.328 12.406 1 89.06 187 SER A C 1
ATOM 1465 O O . SER A 1 187 ? 0.393 -19.125 12.133 1 89.06 187 SER A O 1
ATOM 1467 N N . ASN A 1 188 ? 0.812 -21.312 11.656 1 91.19 188 ASN A N 1
ATOM 1468 C CA . ASN A 1 188 ? 1.615 -20.875 10.516 1 91.19 188 ASN A CA 1
ATOM 1469 C C . ASN A 1 188 ? 1.063 -21.406 9.195 1 91.19 188 ASN A C 1
ATOM 1471 O O . ASN A 1 188 ? 1.609 -21.109 8.133 1 91.19 188 ASN A O 1
ATOM 1475 N N . CYS A 1 189 ? -0.034 -22.125 9.227 1 89.38 189 CYS A N 1
ATOM 1476 C CA . CYS A 1 189 ? -0.549 -22.781 8.031 1 89.38 189 CYS A CA 1
ATOM 1477 C C . CYS A 1 189 ? -1.02 -21.766 7.004 1 89.38 189 CYS A C 1
ATOM 1479 O O . CYS A 1 189 ? -0.849 -21.953 5.801 1 89.38 189 CYS A O 1
ATOM 1481 N N . HIS A 1 190 ? -1.626 -20.641 7.445 1 90.75 190 HIS A N 1
ATOM 1482 C CA . HIS A 1 190 ? -2.061 -19.609 6.52 1 90.75 190 HIS A CA 1
ATOM 1483 C C . HIS A 1 190 ? -0.872 -18.969 5.805 1 90.75 190 HIS A C 1
ATOM 1485 O O . HIS A 1 190 ? -0.94 -18.688 4.605 1 90.75 190 HIS A O 1
ATOM 1491 N N . ALA A 1 191 ? 0.215 -18.797 6.59 1 93.38 191 ALA A N 1
ATOM 1492 C CA . ALA A 1 191 ? 1.428 -18.219 6.012 1 93.38 191 ALA A CA 1
ATOM 1493 C C . ALA A 1 191 ? 2.039 -19.156 4.977 1 93.38 191 ALA A C 1
ATOM 1495 O O . ALA A 1 191 ? 2.469 -18.719 3.906 1 93.38 191 ALA A O 1
ATOM 1496 N N . LEU A 1 192 ? 2.051 -20.391 5.34 1 89.38 192 LEU A N 1
ATOM 1497 C CA . LEU A 1 192 ? 2.627 -21.391 4.449 1 89.38 192 LEU A CA 1
ATOM 1498 C C . LEU A 1 192 ? 1.806 -21.516 3.172 1 89.38 192 LEU A C 1
ATOM 1500 O O . LEU A 1 192 ? 2.365 -21.656 2.082 1 89.38 192 LEU A O 1
ATOM 1504 N N . TYR A 1 193 ? 0.555 -21.422 3.301 1 86.31 193 TYR A N 1
ATOM 1505 C CA . TYR A 1 193 ? -0.293 -21.438 2.113 1 86.31 193 TYR A CA 1
ATOM 1506 C C . TYR A 1 193 ? -0.04 -20.219 1.239 1 86.31 193 TYR A C 1
ATOM 1508 O O . TYR A 1 193 ? 0.088 -20.344 0.019 1 86.31 193 TYR A O 1
ATOM 1516 N N . ALA A 1 194 ? -0.013 -19.094 1.843 1 90.81 194 ALA A N 1
ATOM 1517 C CA . ALA A 1 194 ? 0.171 -17.844 1.109 1 90.81 194 ALA A CA 1
ATOM 1518 C C . ALA A 1 194 ? 1.515 -17.828 0.387 1 90.81 194 ALA A C 1
ATOM 1520 O O . ALA A 1 194 ? 1.601 -17.406 -0.767 1 90.81 194 ALA A O 1
ATOM 1521 N N . VAL A 1 195 ? 2.537 -18.266 1.058 1 91.62 195 VAL A N 1
ATOM 1522 C CA . VAL A 1 195 ? 3.857 -18.266 0.44 1 91.62 195 VAL A CA 1
ATOM 1523 C C . VAL A 1 195 ? 3.879 -19.234 -0.745 1 91.62 195 VAL A C 1
ATOM 1525 O O . VAL A 1 195 ? 4.492 -18.953 -1.774 1 91.62 195 VAL A O 1
ATOM 1528 N N . SER A 1 196 ? 3.201 -20.297 -0.61 1 85.81 196 SER A N 1
ATOM 1529 C CA . SER A 1 196 ? 3.135 -21.266 -1.697 1 85.81 196 SER A CA 1
ATOM 1530 C C . SER A 1 196 ? 2.379 -20.703 -2.896 1 85.81 196 SER A C 1
ATOM 1532 O O . SER A 1 196 ? 2.791 -20.891 -4.043 1 85.81 196 SER A O 1
ATOM 1534 N N . ALA A 1 197 ? 1.268 -20.078 -2.576 1 84 197 ALA A N 1
ATOM 1535 C CA . ALA A 1 197 ? 0.48 -19.469 -3.645 1 84 197 ALA A CA 1
ATOM 1536 C C . ALA A 1 197 ? 1.282 -18.391 -4.375 1 84 197 ALA A C 1
ATOM 1538 O O . ALA A 1 197 ? 1.274 -18.328 -5.605 1 84 197 ALA A O 1
ATOM 1539 N N . LEU A 1 198 ? 1.964 -17.609 -3.648 1 90.31 198 LEU A N 1
ATOM 1540 C CA . LEU A 1 198 ? 2.752 -16.531 -4.238 1 90.31 198 LEU A CA 1
ATOM 1541 C C . LEU A 1 198 ? 3.965 -17.094 -4.977 1 90.31 198 LEU A C 1
ATOM 1543 O O . LEU A 1 198 ? 4.387 -16.531 -5.992 1 90.31 198 LEU A O 1
ATOM 1547 N N . ALA A 1 199 ? 4.539 -18.125 -4.383 1 88.06 199 ALA A N 1
ATOM 1548 C CA . ALA A 1 199 ? 5.641 -18.781 -5.074 1 88.06 199 ALA A CA 1
ATOM 1549 C C . ALA A 1 199 ? 5.195 -19.328 -6.43 1 88.06 199 ALA A C 1
ATOM 1551 O O . ALA A 1 199 ? 5.938 -19.25 -7.41 1 88.06 199 ALA A O 1
ATOM 1552 N N . PHE A 1 200 ? 4.043 -19.844 -6.43 1 82.06 200 PHE A N 1
ATOM 1553 C CA . PHE A 1 200 ? 3.467 -20.328 -7.68 1 82.06 200 PHE A CA 1
ATOM 1554 C C . PHE A 1 200 ? 3.328 -19.188 -8.688 1 82.06 200 PHE A C 1
ATOM 1556 O O . PHE A 1 200 ? 3.703 -19.344 -9.852 1 82.06 200 PHE A O 1
ATOM 1563 N N . VAL A 1 201 ? 2.803 -18.078 -8.242 1 82.88 201 VAL A N 1
ATOM 1564 C CA . VAL A 1 201 ? 2.652 -16.891 -9.086 1 82.88 201 VAL A CA 1
ATOM 1565 C C . VAL A 1 201 ? 4.02 -16.438 -9.594 1 82.88 201 VAL A C 1
ATOM 1567 O O . VAL A 1 201 ? 4.164 -16.094 -10.766 1 82.88 201 VAL A O 1
ATOM 1570 N N . PHE A 1 202 ? 4.973 -16.453 -8.711 1 86.62 202 PHE A N 1
ATOM 1571 C CA . PHE A 1 202 ? 6.324 -16.047 -9.078 1 86.62 202 PHE A CA 1
ATOM 1572 C C . PHE A 1 202 ? 6.887 -16.953 -10.164 1 86.62 202 PHE A C 1
ATOM 1574 O O . PHE A 1 202 ? 7.484 -16.469 -11.133 1 86.62 202 PHE A O 1
ATOM 1581 N N . GLU A 1 203 ? 6.723 -18.219 -10 1 82.88 203 GLU A N 1
ATOM 1582 C CA . GLU A 1 203 ? 7.223 -19.188 -10.969 1 82.88 203 GLU A CA 1
ATOM 1583 C C . GLU A 1 203 ? 6.52 -19.047 -12.312 1 82.88 203 GLU A C 1
ATOM 1585 O O . GLU A 1 203 ? 7.148 -19.156 -13.367 1 82.88 203 GLU A O 1
ATOM 1590 N N . LEU A 1 204 ? 5.242 -18.812 -12.234 1 77.31 204 LEU A N 1
ATOM 1591 C CA . LEU A 1 204 ? 4.516 -18.578 -13.484 1 77.31 204 LEU A CA 1
ATOM 1592 C C . LEU A 1 204 ? 5.023 -17.328 -14.18 1 77.31 204 LEU A C 1
ATOM 1594 O O . LEU A 1 204 ? 5.145 -17.297 -15.406 1 77.31 204 LEU A O 1
ATOM 1598 N N . GLY A 1 205 ? 5.305 -16.375 -13.414 1 77.75 205 GLY A N 1
ATOM 1599 C CA . GLY A 1 205 ? 5.746 -15.109 -13.969 1 77.75 205 GLY A CA 1
ATOM 1600 C C . GLY A 1 205 ? 7.145 -15.164 -14.562 1 77.75 205 GLY A C 1
ATOM 1601 O O . GLY A 1 205 ? 7.477 -14.398 -15.461 1 77.75 205 GLY A O 1
ATOM 1602 N N . THR A 1 206 ? 7.902 -16.078 -14.078 1 79.75 206 THR A N 1
ATOM 1603 C CA . THR A 1 206 ? 9.281 -16.156 -14.547 1 79.75 206 THR A CA 1
ATOM 1604 C C . THR A 1 206 ? 9.422 -17.281 -15.57 1 79.75 206 THR A C 1
ATOM 1606 O O . THR A 1 206 ? 10.508 -17.5 -16.125 1 79.75 206 THR A O 1
ATOM 1609 N N . SER A 1 207 ? 8.43 -18.078 -15.789 1 72.69 207 SER A N 1
ATOM 1610 C CA . SER A 1 207 ? 8.484 -19.266 -16.641 1 72.69 207 SER A CA 1
ATOM 1611 C C . SER A 1 207 ? 8.789 -18.891 -18.094 1 72.69 207 SER A C 1
ATOM 1613 O O . SER A 1 207 ? 9.289 -19.719 -18.859 1 72.69 207 SER A O 1
ATOM 1615 N N . TYR A 1 208 ? 8.516 -17.672 -18.453 1 63.47 208 TYR A N 1
ATOM 1616 C CA . TYR A 1 208 ? 8.742 -17.281 -19.828 1 63.47 208 TYR A CA 1
ATOM 1617 C C . TYR A 1 208 ? 10.227 -17.344 -20.188 1 63.47 208 TYR A C 1
ATOM 1619 O O . TYR A 1 208 ? 10.594 -17.359 -21.359 1 63.47 208 TYR A O 1
ATOM 1627 N N . ASN A 1 209 ? 10.891 -17.547 -19.156 1 63.78 209 ASN A N 1
ATOM 1628 C CA . ASN A 1 209 ? 12.336 -17.578 -19.359 1 63.78 209 ASN A CA 1
ATOM 1629 C C . ASN A 1 209 ? 12.828 -19 -19.609 1 63.78 209 ASN A C 1
ATOM 1631 O O . ASN A 1 209 ? 13.977 -19.219 -20 1 63.78 209 ASN A O 1
ATOM 1635 N N . HIS A 1 210 ? 11.898 -19.906 -19.531 1 72.75 210 HIS A N 1
ATOM 1636 C CA . HIS A 1 210 ? 12.297 -21.297 -19.688 1 72.75 210 HIS A CA 1
ATOM 1637 C C . HIS A 1 210 ? 11.844 -21.859 -21.031 1 72.75 210 HIS A C 1
ATOM 1639 O O . HIS A 1 210 ? 10.891 -21.359 -21.625 1 72.75 210 HIS A O 1
ATOM 1645 N N . ASP A 1 211 ? 12.547 -22.844 -21.516 1 76.81 211 ASP A N 1
ATOM 1646 C CA . ASP A 1 211 ? 12.211 -23.469 -22.781 1 76.81 211 ASP A CA 1
ATOM 1647 C C . ASP A 1 211 ? 10.883 -24.219 -22.688 1 76.81 211 ASP A C 1
ATOM 1649 O O . ASP A 1 211 ? 10.148 -24.312 -23.672 1 76.81 211 ASP A O 1
ATOM 1653 N N . SER A 1 212 ? 10.688 -24.781 -21.531 1 86.06 212 SER A N 1
ATOM 1654 C CA . SER A 1 212 ? 9.469 -25.547 -21.281 1 86.06 212 SER A CA 1
ATOM 1655 C C . SER A 1 212 ? 8.766 -25.062 -20.016 1 86.06 212 SER A C 1
ATOM 1657 O O . SER A 1 212 ? 9.414 -24.719 -19.031 1 86.06 212 SER A O 1
ATOM 1659 N N . LEU A 1 213 ? 7.48 -25.047 -20.078 1 85.62 213 LEU A N 1
ATOM 1660 C CA . LEU A 1 213 ? 6.688 -24.672 -18.922 1 85.62 213 LEU A CA 1
ATOM 1661 C C . LEU A 1 213 ? 6.465 -25.875 -18 1 85.62 213 LEU A C 1
ATOM 1663 O O . LEU A 1 213 ? 6.297 -25.719 -16.797 1 85.62 213 LEU A O 1
ATOM 1667 N N . LEU A 1 214 ? 6.492 -27.047 -18.578 1 89.5 214 LEU A N 1
ATOM 1668 C CA . LEU A 1 214 ? 6.09 -28.25 -17.844 1 89.5 214 LEU A CA 1
ATOM 1669 C C . LEU A 1 214 ? 7.312 -29 -17.344 1 89.5 214 LEU A C 1
ATOM 1671 O O . LEU A 1 214 ? 7.215 -29.781 -16.391 1 89.5 214 LEU A O 1
ATOM 1675 N N . TYR A 1 215 ? 8.461 -28.766 -18 1 90.75 215 TYR A N 1
ATOM 1676 C CA . TYR A 1 215 ? 9.609 -29.594 -17.672 1 90.75 215 TYR A CA 1
ATOM 1677 C C . TYR A 1 215 ? 10.859 -28.75 -17.453 1 90.75 215 TYR A C 1
ATOM 1679 O O . TYR A 1 215 ? 11.102 -27.797 -18.188 1 90.75 215 TYR A O 1
ATOM 1687 N N . ARG A 1 216 ? 11.578 -29.062 -16.438 1 86.06 216 ARG A N 1
ATOM 1688 C CA . ARG A 1 216 ? 12.891 -28.469 -16.203 1 86.06 216 ARG A CA 1
ATOM 1689 C C . ARG A 1 216 ? 13.953 -29.141 -17.062 1 86.06 216 ARG A C 1
ATOM 1691 O O . ARG A 1 216 ? 14.773 -28.453 -17.688 1 86.06 216 ARG A O 1
ATOM 1698 N N . GLU A 1 217 ? 13.953 -30.422 -17.062 1 87 217 GLU A N 1
ATOM 1699 C CA . GLU A 1 217 ? 14.766 -31.312 -17.875 1 87 217 GLU A CA 1
ATOM 1700 C C . GLU A 1 217 ? 14.031 -32.625 -18.188 1 87 217 GLU A C 1
ATOM 1702 O O . GLU A 1 217 ? 12.891 -32.812 -17.75 1 87 217 GLU A O 1
ATOM 1707 N N . ALA A 1 218 ? 14.648 -33.406 -18.984 1 83.25 218 ALA A N 1
ATOM 1708 C CA . ALA A 1 218 ? 14.008 -34.688 -19.359 1 83.25 218 ALA A CA 1
ATOM 1709 C C . ALA A 1 218 ? 13.648 -35.5 -18.125 1 83.25 218 ALA A C 1
ATOM 1711 O O . ALA A 1 218 ? 14.508 -35.781 -17.297 1 83.25 218 ALA A O 1
ATOM 1712 N N . GLY A 1 219 ? 12.422 -35.719 -17.969 1 86.94 219 GLY A N 1
ATOM 1713 C CA . GLY A 1 219 ? 11.977 -36.594 -16.891 1 86.94 219 GLY A CA 1
ATOM 1714 C C . GLY A 1 219 ? 11.734 -35.844 -15.586 1 86.94 219 GLY A C 1
ATOM 1715 O O . GLY A 1 219 ? 11.406 -36.469 -14.57 1 86.94 219 GLY A O 1
ATOM 1716 N N . VAL A 1 220 ? 11.961 -34.594 -15.633 1 90.75 220 VAL A N 1
ATOM 1717 C CA . VAL A 1 220 ? 11.805 -33.812 -14.414 1 90.75 220 VAL A CA 1
ATOM 1718 C C . VAL A 1 220 ? 10.797 -32.688 -14.641 1 90.75 220 VAL A C 1
ATOM 1720 O O . VAL A 1 220 ? 10.961 -31.875 -15.562 1 90.75 220 VAL A O 1
ATOM 1723 N N . LEU A 1 221 ? 9.75 -32.75 -13.797 1 91.5 221 LEU A N 1
ATOM 1724 C CA . LEU A 1 221 ? 8.711 -31.719 -13.914 1 91.5 221 LEU A CA 1
ATOM 1725 C C . LEU A 1 221 ? 9.234 -30.359 -13.5 1 91.5 221 LEU A C 1
ATOM 1727 O O . LEU A 1 221 ? 10.242 -30.25 -12.789 1 91.5 221 LEU A O 1
ATOM 1731 N N . ALA A 1 222 ? 8.578 -29.375 -14.047 1 87.19 222 ALA A N 1
ATOM 1732 C CA . ALA A 1 222 ? 8.953 -27.984 -13.75 1 87.19 222 ALA A CA 1
ATOM 1733 C C . ALA A 1 222 ? 8.898 -27.719 -12.25 1 87.19 222 ALA A C 1
ATOM 1735 O O . ALA A 1 222 ? 8.094 -28.312 -11.539 1 87.19 222 ALA A O 1
ATOM 1736 N N . PRO A 1 223 ? 9.648 -26.734 -11.711 1 78.5 223 PRO A N 1
ATOM 1737 C CA . PRO A 1 223 ? 9.727 -26.438 -10.281 1 78.5 223 PRO A CA 1
ATOM 1738 C C . PRO A 1 223 ? 8.383 -26.031 -9.688 1 78.5 223 PRO A C 1
ATOM 1740 O O . PRO A 1 223 ? 8.094 -26.344 -8.531 1 78.5 223 PRO A O 1
ATOM 1743 N N . TRP A 1 224 ? 7.617 -25.375 -10.438 1 80.5 224 TRP A N 1
ATOM 1744 C CA . TRP A 1 224 ? 6.344 -24.922 -9.898 1 80.5 224 TRP A CA 1
ATOM 1745 C C . TRP A 1 224 ? 5.457 -26.109 -9.523 1 80.5 224 TRP A C 1
ATOM 1747 O O . TRP A 1 224 ? 4.719 -26.062 -8.539 1 80.5 224 TRP A O 1
ATOM 1757 N N . ILE A 1 225 ? 5.535 -27.188 -10.281 1 85.62 225 ILE A N 1
ATOM 1758 C CA . ILE A 1 225 ? 4.742 -28.375 -9.992 1 85.62 225 ILE A CA 1
ATOM 1759 C C . ILE A 1 225 ? 5.238 -29.031 -8.695 1 85.62 225 ILE A C 1
ATOM 1761 O O . ILE A 1 225 ? 4.438 -29.391 -7.832 1 85.62 225 ILE A O 1
ATOM 1765 N N . MET A 1 226 ? 6.566 -29.047 -8.633 1 80.25 226 MET A N 1
ATOM 1766 C CA . MET A 1 226 ? 7.172 -29.625 -7.438 1 80.25 226 MET A CA 1
ATOM 1767 C C . MET A 1 226 ? 6.82 -28.812 -6.195 1 80.25 226 MET A C 1
ATOM 1769 O O . MET A 1 226 ? 6.578 -29.375 -5.129 1 80.25 226 MET A O 1
ATOM 1773 N N . HIS A 1 227 ? 6.805 -27.594 -6.434 1 78.25 227 HIS A N 1
ATOM 1774 C CA . HIS A 1 227 ? 6.449 -26.703 -5.344 1 78.25 227 HIS A CA 1
ATOM 1775 C C . HIS A 1 227 ? 5.023 -26.953 -4.859 1 78.25 227 HIS A C 1
ATOM 1777 O O . HIS A 1 227 ? 4.781 -27.062 -3.656 1 78.25 227 HIS A O 1
ATOM 1783 N N . ILE A 1 228 ? 4.137 -27.047 -5.738 1 80.62 228 ILE A N 1
ATOM 1784 C CA . ILE A 1 228 ? 2.732 -27.219 -5.398 1 80.62 228 ILE A CA 1
ATOM 1785 C C . ILE A 1 228 ? 2.539 -28.578 -4.719 1 80.62 228 ILE A C 1
ATOM 1787 O O . ILE A 1 228 ? 1.73 -28.703 -3.797 1 80.62 228 ILE A O 1
ATOM 1791 N N . GLN A 1 229 ? 3.27 -29.516 -5.172 1 80.81 229 GLN A N 1
ATOM 1792 C CA . GLN A 1 229 ? 3.186 -30.844 -4.562 1 80.81 229 GLN A CA 1
ATOM 1793 C C . GLN A 1 229 ? 3.65 -30.797 -3.109 1 80.81 229 GLN A C 1
ATOM 1795 O O . GLN A 1 229 ? 3.139 -31.547 -2.27 1 80.81 229 GLN A O 1
ATOM 1800 N N . GLY A 1 230 ? 4.59 -29.969 -2.832 1 72.38 230 GLY A N 1
ATOM 1801 C CA . GLY A 1 230 ? 5.051 -29.797 -1.464 1 72.38 230 GLY A CA 1
ATOM 1802 C C . GLY A 1 230 ? 4.004 -29.188 -0.552 1 72.38 230 GLY A C 1
ATOM 1803 O O . GLY A 1 230 ? 4.047 -29.375 0.665 1 72.38 230 GLY A O 1
ATOM 1804 N N . VAL A 1 231 ? 3.062 -28.438 -1.212 1 76.94 231 VAL A N 1
ATOM 1805 C CA . VAL A 1 231 ? 1.995 -27.781 -0.458 1 76.94 231 VAL A CA 1
ATOM 1806 C C . VAL A 1 231 ? 0.958 -28.828 -0.032 1 76.94 231 VAL A C 1
ATOM 1808 O O . VAL A 1 231 ? 0.152 -28.578 0.867 1 76.94 231 VAL A O 1
ATOM 1811 N N . ARG A 1 232 ? 1.044 -29.984 -0.66 1 79 232 ARG A N 1
ATOM 1812 C CA . ARG A 1 232 ? 0.099 -31.062 -0.386 1 79 232 ARG A CA 1
ATOM 1813 C C . ARG A 1 232 ? 0.051 -31.391 1.104 1 79 232 ARG A C 1
ATOM 1815 O O . ARG A 1 232 ? -1.027 -31.594 1.667 1 79 232 ARG A O 1
ATOM 1822 N N . THR A 1 233 ? 1.202 -31.391 1.642 1 76.19 233 THR A N 1
ATOM 1823 C CA . THR A 1 233 ? 1.288 -31.734 3.059 1 76.19 233 THR A CA 1
ATOM 1824 C C . THR A 1 233 ? 0.54 -30.703 3.904 1 76.19 233 THR A C 1
ATOM 1826 O O . THR A 1 233 ? -0.135 -31.062 4.871 1 76.19 233 THR A O 1
ATOM 1829 N N . ILE A 1 234 ? 0.66 -29.5 3.48 1 77 234 ILE A N 1
ATOM 1830 C CA . ILE A 1 234 ? -0.023 -28.422 4.195 1 77 234 ILE A CA 1
ATOM 1831 C C . ILE A 1 234 ? -1.534 -28.578 4.047 1 77 234 ILE A C 1
ATOM 1833 O O . ILE A 1 234 ? -2.271 -28.531 5.035 1 77 234 ILE A O 1
ATOM 1837 N N . MET A 1 235 ? -1.896 -28.812 2.848 1 73.69 235 MET A N 1
ATOM 1838 C CA . MET A 1 235 ? -3.318 -28.938 2.535 1 73.69 235 MET A CA 1
ATOM 1839 C C . MET A 1 235 ? -3.938 -30.125 3.252 1 73.69 235 MET A C 1
ATOM 1841 O O . MET A 1 235 ? -5.043 -30.031 3.791 1 73.69 235 MET A O 1
ATOM 1845 N N . LEU A 1 236 ? -3.262 -31.172 3.295 1 75.25 236 LEU A N 1
ATOM 1846 C CA . LEU A 1 236 ? -3.785 -32.375 3.893 1 75.25 236 LEU A CA 1
ATOM 1847 C C . LEU A 1 236 ? -3.807 -32.281 5.414 1 75.25 236 LEU A C 1
ATOM 1849 O O . LEU A 1 236 ? -4.699 -32.844 6.066 1 75.25 236 LEU A O 1
ATOM 1853 N N . SER A 1 237 ? -2.883 -31.547 5.953 1 78.06 237 SER A N 1
ATOM 1854 C CA . SER A 1 237 ? -2.738 -31.516 7.406 1 78.06 237 SER A CA 1
ATOM 1855 C C . SER A 1 237 ? -3.588 -30.406 8.016 1 78.06 237 SER A C 1
ATOM 1857 O O . SER A 1 237 ? -4.051 -30.531 9.156 1 78.06 237 SER A O 1
ATOM 1859 N N . THR A 1 238 ? -3.777 -29.328 7.312 1 79.19 238 THR A N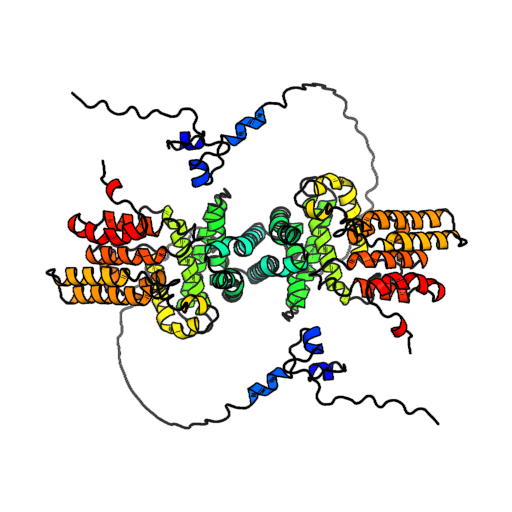 1
ATOM 1860 C CA . THR A 1 238 ? -4.352 -28.172 7.996 1 79.19 238 THR A CA 1
ATOM 1861 C C . THR A 1 238 ? -5.438 -27.531 7.141 1 79.19 238 THR A C 1
ATOM 1863 O O . THR A 1 238 ? -5.75 -26.359 7.312 1 79.19 238 THR A O 1
ATOM 1866 N N . TRP A 1 239 ? -6.02 -28.266 6.305 1 75.5 239 TRP A N 1
ATOM 1867 C CA . TRP A 1 239 ? -6.984 -27.719 5.359 1 75.5 239 TRP A CA 1
ATOM 1868 C C . TRP A 1 239 ? -8.172 -27.109 6.094 1 75.5 239 TRP A C 1
ATOM 1870 O O . TRP A 1 239 ? -8.633 -26.016 5.746 1 75.5 239 TRP A O 1
ATOM 1880 N N . ALA A 1 240 ? -8.602 -27.859 7.047 1 77.81 240 ALA A N 1
ATOM 1881 C CA . ALA A 1 240 ? -9.75 -27.391 7.812 1 77.81 240 ALA A CA 1
ATOM 1882 C C . ALA A 1 240 ? -9.453 -26.047 8.484 1 77.81 240 ALA A C 1
ATOM 1884 O O . ALA A 1 240 ? -10.32 -25.172 8.531 1 77.81 240 ALA A O 1
ATOM 1885 N N . HIS A 1 241 ? -8.242 -25.938 8.922 1 84.81 241 HIS A N 1
ATOM 1886 C CA . HIS A 1 241 ? -7.836 -24.703 9.578 1 84.81 241 HIS A CA 1
ATOM 1887 C C . HIS A 1 241 ? -7.734 -23.547 8.578 1 84.81 241 HIS A C 1
ATOM 1889 O O . HIS A 1 241 ? -8.117 -22.422 8.883 1 84.81 241 HIS A O 1
ATOM 1895 N N . ILE A 1 242 ? -7.199 -23.844 7.43 1 83.75 242 ILE A N 1
ATOM 1896 C CA . ILE A 1 242 ? -7.055 -22.812 6.398 1 83.75 242 ILE A CA 1
ATOM 1897 C C . ILE A 1 242 ? -8.43 -22.359 5.926 1 83.75 242 ILE A C 1
ATOM 1899 O O . ILE A 1 242 ? -8.688 -21.156 5.789 1 83.75 242 ILE A O 1
ATOM 1903 N N . LYS A 1 243 ? -9.305 -23.281 5.773 1 79.56 243 LYS A N 1
ATOM 1904 C CA . LYS A 1 243 ? -10.656 -23 5.301 1 79.56 243 LYS A CA 1
ATOM 1905 C C . LYS A 1 243 ? -11.43 -22.172 6.328 1 79.56 243 LYS A C 1
ATOM 1907 O O . LYS A 1 243 ? -12.258 -21.328 5.965 1 79.56 243 LYS A O 1
ATOM 1912 N N . ALA A 1 244 ? -11.18 -22.438 7.508 1 84.06 244 ALA A N 1
ATOM 1913 C CA . ALA A 1 244 ? -11.891 -21.766 8.586 1 84.06 244 ALA A CA 1
ATOM 1914 C C . ALA A 1 244 ? -11.297 -20.375 8.844 1 84.06 244 ALA A C 1
ATOM 1916 O O . ALA A 1 244 ? -11.914 -19.547 9.516 1 84.06 244 ALA A O 1
ATOM 1917 N N . GLY A 1 245 ? -10.18 -20.156 8.281 1 86 245 GLY A N 1
ATOM 1918 C CA . GLY A 1 245 ? -9.477 -18.906 8.547 1 86 245 GLY A CA 1
ATOM 1919 C C . GLY A 1 245 ? -9.734 -17.844 7.504 1 86 245 GLY A C 1
ATOM 1920 O O . GLY A 1 245 ? -10.711 -17.906 6.762 1 86 245 GLY A O 1
ATOM 1921 N N . VAL A 1 246 ? -8.883 -16.844 7.473 1 85.19 246 VAL A N 1
ATOM 1922 C CA . VAL A 1 246 ? -9.07 -15.625 6.691 1 85.19 246 VAL A CA 1
ATOM 1923 C C . VAL A 1 246 ? -8.945 -15.938 5.203 1 85.19 246 VAL A C 1
ATOM 1925 O O . VAL A 1 246 ? -9.539 -15.266 4.367 1 85.19 246 VAL A O 1
ATOM 1928 N N . LEU A 1 247 ? -8.227 -17.062 4.902 1 84.81 247 LEU A N 1
ATOM 1929 C CA . LEU A 1 247 ? -8.031 -17.406 3.5 1 84.81 247 LEU A CA 1
ATOM 1930 C C . LEU A 1 247 ? -9.141 -18.328 3.004 1 84.81 247 LEU A C 1
ATOM 1932 O O . LEU A 1 247 ? -9.203 -18.656 1.815 1 84.81 247 LEU A O 1
ATOM 1936 N N . GLY A 1 248 ? -10.016 -18.703 3.896 1 79.81 248 GLY A N 1
ATOM 1937 C CA . GLY A 1 248 ? -11.055 -19.672 3.596 1 79.81 248 GLY A CA 1
ATOM 1938 C C . GLY A 1 248 ? -11.984 -19.234 2.484 1 79.81 248 GLY A C 1
ATOM 1939 O O . GLY A 1 248 ? -12.414 -20.047 1.659 1 79.81 248 GLY A O 1
ATOM 1940 N N . THR A 1 249 ? -12.234 -17.953 2.463 1 77.56 249 THR A N 1
ATOM 1941 C CA . THR A 1 249 ? -13.156 -17.438 1.459 1 77.56 249 THR A CA 1
ATOM 1942 C C . THR A 1 249 ? -12.602 -17.656 0.053 1 77.56 249 THR A C 1
ATOM 1944 O O . THR A 1 249 ? -13.367 -17.812 -0.902 1 77.56 249 THR A O 1
ATOM 1947 N N . MET A 1 250 ? -11.352 -17.703 -0.033 1 75.62 250 MET A N 1
ATOM 1948 C CA . MET A 1 250 ? -10.719 -17.906 -1.334 1 75.62 250 MET A CA 1
ATOM 1949 C C . MET A 1 250 ? -10.789 -19.359 -1.754 1 75.62 250 MET A C 1
ATOM 1951 O O . MET A 1 250 ? -10.75 -19.672 -2.945 1 75.62 250 MET A O 1
ATOM 1955 N N . LEU A 1 251 ? -10.961 -20.172 -0.69 1 70.19 251 LEU A N 1
ATOM 1956 C CA . LEU A 1 251 ? -10.945 -21.609 -0.948 1 70.19 251 LEU A CA 1
ATOM 1957 C C . LEU A 1 251 ? -12.359 -22.141 -1.127 1 70.19 251 LEU A C 1
ATOM 1959 O O . LEU A 1 251 ? -12.562 -23.172 -1.775 1 70.19 251 LEU A O 1
ATOM 1963 N N . ASP A 1 252 ? -13.344 -21.5 -0.312 1 62.06 252 ASP A N 1
ATOM 1964 C CA . ASP A 1 252 ? -14.711 -22 -0.299 1 62.06 252 ASP A CA 1
ATOM 1965 C C . ASP A 1 252 ? -15.516 -21.438 -1.471 1 62.06 252 ASP A C 1
ATOM 1967 O O . ASP A 1 252 ? -16.734 -21.594 -1.518 1 62.06 252 ASP A O 1
ATOM 1971 N N . SER A 1 253 ? -14.922 -20.734 -2.303 1 54.03 253 SER A N 1
ATOM 1972 C CA . SER A 1 253 ? -15.883 -20.172 -3.244 1 54.03 253 SER A CA 1
ATOM 1973 C C . SER A 1 253 ? -16.75 -21.266 -3.871 1 54.03 253 SER A C 1
ATOM 1975 O O . SER A 1 253 ? -16.234 -22.281 -4.316 1 54.03 253 SER A O 1
ATOM 1977 N N . GLU A 1 254 ? -17.984 -21.281 -3.195 1 50.69 254 GLU A N 1
ATOM 1978 C CA . GLU A 1 254 ? -19.016 -22.172 -3.725 1 50.69 254 GLU A CA 1
ATOM 1979 C C . GLU A 1 254 ? -18.906 -22.297 -5.242 1 50.69 254 GLU A C 1
ATOM 1981 O O . GLU A 1 254 ? -18.531 -21.344 -5.926 1 50.69 254 GLU A O 1
ATOM 1986 N N . PRO A 1 255 ? -18.781 -23.531 -5.578 1 49.47 255 PRO A N 1
ATOM 1987 C CA . PRO A 1 255 ? -18.797 -23.812 -7.02 1 49.47 255 PRO A CA 1
ATOM 1988 C C . PRO A 1 255 ? -19.719 -22.875 -7.789 1 49.47 255 PRO A C 1
ATOM 1990 O O . PRO A 1 255 ? -20.875 -22.672 -7.375 1 49.47 255 PRO A O 1
ATOM 1993 N N . SER A 1 256 ? -19.297 -21.734 -8.008 1 46.28 256 SER A N 1
ATOM 1994 C CA . SER A 1 256 ? -20.281 -21.188 -8.922 1 46.28 256 SER A CA 1
ATOM 1995 C C . SER A 1 256 ? -20.812 -22.25 -9.875 1 46.28 256 SER A C 1
ATOM 1997 O O . SER A 1 256 ? -20.062 -23.109 -10.336 1 46.28 256 SER A O 1
ATOM 1999 N N . GLY A 1 257 ? -21.953 -22.766 -9.586 1 45.38 257 GLY A N 1
ATOM 2000 C CA . GLY A 1 257 ? -22.719 -23.688 -10.398 1 45.38 257 GLY A CA 1
ATOM 2001 C C . GLY A 1 257 ? -22.047 -24.016 -11.719 1 45.38 257 GLY A C 1
ATOM 2002 O O . GLY A 1 257 ? -22.422 -24.984 -12.391 1 45.38 257 GLY A O 1
ATOM 2003 N N . ASN A 1 258 ? -21.375 -23.094 -12.391 1 45.53 258 ASN A N 1
ATOM 2004 C CA . ASN A 1 258 ? -21.125 -23.328 -13.805 1 45.53 258 ASN A CA 1
ATOM 2005 C C . ASN A 1 258 ? -19.734 -23.891 -14.039 1 45.53 258 ASN A C 1
ATOM 2007 O O . ASN A 1 258 ? -18.875 -23.219 -14.625 1 45.53 258 ASN A O 1
ATOM 2011 N N . GLY A 1 259 ? -19.094 -24.609 -13.078 1 53.31 259 GLY A N 1
ATOM 2012 C CA . GLY A 1 259 ? -17.906 -25.203 -13.656 1 53.31 259 GLY A CA 1
ATOM 2013 C C . GLY A 1 259 ? -18.078 -25.578 -15.117 1 53.31 259 GLY A C 1
ATOM 2014 O O . GLY A 1 259 ? -19.203 -25.641 -15.625 1 53.31 259 GLY A O 1
ATOM 2015 N N . PRO A 1 260 ? -16.953 -25.516 -15.859 1 58.56 260 PRO A N 1
ATOM 2016 C CA . PRO A 1 260 ? -17.234 -25.859 -17.25 1 58.56 260 PRO A CA 1
ATOM 2017 C C . PRO A 1 260 ? -17.984 -27.172 -17.406 1 58.56 260 PRO A C 1
ATOM 2019 O O . PRO A 1 260 ? -17.453 -28.234 -17.094 1 58.56 260 PRO A O 1
ATOM 2022 N N . LEU A 1 261 ? -19.328 -27.172 -17.094 1 60.66 261 LEU A N 1
ATOM 2023 C CA . LEU A 1 261 ? -20.219 -28.312 -17.281 1 60.66 261 LEU A CA 1
ATOM 2024 C C . LEU A 1 261 ? -19.656 -29.266 -18.328 1 60.66 261 LEU A C 1
ATOM 2026 O O . LEU A 1 261 ? -19.719 -30.484 -18.156 1 60.66 261 LEU A O 1
ATOM 2030 N N . GLU A 1 262 ? -18.922 -28.75 -19.188 1 84.56 262 GLU A N 1
ATOM 2031 C CA . GLU A 1 262 ? -18.469 -29.594 -20.297 1 84.56 262 GLU A CA 1
ATOM 2032 C C . GLU A 1 262 ? -17.172 -30.312 -19.938 1 84.56 262 GLU A C 1
ATOM 2034 O O . GLU A 1 262 ? -16.859 -31.359 -20.5 1 84.56 262 GLU A O 1
ATOM 2039 N N . LEU A 1 263 ? -16.5 -29.938 -18.859 1 89.75 263 LEU A N 1
ATOM 2040 C CA . LEU A 1 263 ? -15.211 -30.547 -18.516 1 89.75 263 LEU A CA 1
ATOM 2041 C C . LEU A 1 263 ? -15.414 -31.984 -18.031 1 89.75 263 LEU A C 1
ATOM 2043 O O . LEU A 1 263 ? -14.719 -32.906 -18.469 1 89.75 263 LEU A O 1
ATOM 2047 N N . GLU A 1 264 ? -16.406 -32.125 -17.172 1 90.38 264 GLU A N 1
ATOM 2048 C CA . GLU A 1 264 ? -16.656 -33.438 -16.594 1 90.38 264 GLU A CA 1
ATOM 2049 C C . GLU A 1 264 ? -16.984 -34.469 -17.688 1 90.38 264 GLU A C 1
ATOM 2051 O O . GLU A 1 264 ? -16.453 -35.594 -17.672 1 90.38 264 GLU A O 1
ATOM 2056 N N . SER A 1 265 ? -17.828 -34.031 -18.578 1 92.31 265 SER A N 1
ATOM 2057 C CA . SER A 1 265 ? -18.188 -34.906 -19.656 1 92.31 265 SER A CA 1
ATOM 2058 C C . SER A 1 265 ? -16.984 -35.25 -20.547 1 92.31 265 SER A C 1
ATOM 2060 O O . SER A 1 265 ? -16.781 -36.375 -20.938 1 92.31 265 SER A O 1
ATOM 2062 N N . CYS A 1 266 ? -16.188 -34.312 -20.875 1 93.75 266 CYS A N 1
ATOM 2063 C CA . CYS A 1 266 ? -15.031 -34.469 -21.75 1 93.75 266 CYS A CA 1
ATOM 2064 C C . CYS A 1 266 ? -13.984 -35.375 -21.125 1 93.75 266 CYS A C 1
ATOM 2066 O O . CYS A 1 266 ? -13.461 -36.281 -21.766 1 93.75 266 CYS A O 1
ATOM 2068 N N . VAL A 1 267 ? -13.734 -35.156 -19.891 1 95.06 267 VAL A N 1
ATOM 2069 C CA . VAL A 1 267 ? -12.68 -35.938 -19.234 1 95.06 267 VAL A CA 1
ATOM 2070 C C . VAL A 1 267 ? -13.156 -37.375 -19.016 1 95.06 267 VAL A C 1
ATOM 2072 O O . VAL A 1 267 ? -12.359 -38.312 -19.109 1 95.06 267 VAL A O 1
ATOM 2075 N N . ASN A 1 268 ? -14.438 -37.562 -18.719 1 93.75 268 ASN A N 1
ATOM 2076 C CA . ASN A 1 268 ? -14.977 -38.906 -18.562 1 93.75 268 ASN A CA 1
ATOM 2077 C C . ASN A 1 268 ? -14.938 -39.688 -19.875 1 93.75 268 ASN A C 1
ATOM 2079 O O . ASN A 1 268 ? -14.688 -40.875 -19.875 1 93.75 268 ASN A O 1
ATOM 2083 N N . GLU A 1 269 ? -15.258 -39 -20.922 1 95.56 269 GLU A N 1
ATOM 2084 C CA . GLU A 1 269 ? -15.148 -39.625 -22.219 1 95.56 269 GLU A CA 1
ATOM 2085 C C . GLU A 1 269 ? -13.719 -40.094 -22.5 1 95.56 269 GLU A C 1
ATOM 2087 O O . GLU A 1 269 ? -13.492 -41.156 -23.062 1 95.56 269 GLU A O 1
ATOM 2092 N N . PHE A 1 270 ? -12.805 -39.312 -22.172 1 96.75 270 PHE A N 1
ATOM 2093 C CA . PHE A 1 270 ? -11.398 -39.656 -22.391 1 96.75 270 PHE A CA 1
ATOM 2094 C C . PHE A 1 270 ? -10.992 -40.844 -21.547 1 96.75 270 PHE A C 1
ATOM 2096 O O . PHE A 1 270 ? -10.25 -41.719 -22 1 96.75 270 PHE A O 1
ATOM 2103 N N . VAL A 1 271 ? -11.445 -40.875 -20.297 1 95.5 271 VAL A N 1
ATOM 2104 C CA . VAL A 1 271 ? -11.148 -42 -19.438 1 95.5 271 VAL A CA 1
ATOM 2105 C C . VAL A 1 271 ? -11.758 -43.281 -20.031 1 95.5 271 VAL A C 1
ATOM 2107 O O . VAL A 1 271 ? -11.164 -44.344 -19.953 1 95.5 271 VAL A O 1
ATOM 2110 N N . GLY A 1 272 ? -12.992 -43.125 -20.516 1 95.44 272 GLY A N 1
ATOM 2111 C CA . GLY A 1 272 ? -13.594 -44.25 -21.234 1 95.44 272 GLY A CA 1
ATOM 2112 C C . GLY A 1 272 ? -12.727 -44.781 -22.375 1 95.44 272 GLY A C 1
ATOM 2113 O O . GLY A 1 272 ? -12.602 -45.969 -22.547 1 95.44 272 GLY A O 1
ATOM 2114 N N . TYR A 1 273 ? -12.188 -43.844 -23.109 1 96.25 273 TYR A N 1
ATOM 2115 C CA . TYR A 1 273 ? -11.266 -44.188 -24.188 1 96.25 273 TYR A CA 1
ATOM 2116 C C . TYR A 1 273 ? -10.039 -44.906 -23.641 1 96.25 273 TYR A C 1
ATOM 2118 O O . TYR A 1 273 ? -9.625 -45.938 -24.172 1 96.25 273 TYR A O 1
ATOM 2126 N N . ILE A 1 274 ? -9.43 -44.469 -22.531 1 96.19 274 ILE A N 1
ATOM 2127 C CA . ILE A 1 274 ? -8.242 -45.062 -21.922 1 96.19 274 ILE A CA 1
ATOM 2128 C C . ILE A 1 274 ? -8.531 -46.5 -21.516 1 96.19 274 ILE A C 1
ATOM 2130 O O . ILE A 1 274 ? -7.68 -47.375 -21.656 1 96.19 274 ILE A O 1
ATOM 2134 N N . GLU A 1 275 ? -9.742 -46.688 -21.047 1 94.5 275 GLU A N 1
ATOM 2135 C CA . GLU A 1 275 ? -10.133 -48 -20.547 1 94.5 275 GLU A CA 1
ATOM 2136 C C . GLU A 1 275 ? -10.234 -49.031 -21.688 1 94.5 275 GLU A C 1
ATOM 2138 O O . GLU A 1 275 ? -10.203 -50.25 -21.453 1 94.5 275 GLU A O 1
ATOM 2143 N N . THR A 1 276 ? -10.391 -48.531 -22.938 1 94.44 276 THR A N 1
ATOM 2144 C CA . THR A 1 276 ? -10.438 -49.438 -24.094 1 94.44 276 THR A CA 1
ATOM 2145 C C . THR A 1 276 ? -9.031 -49.781 -24.562 1 94.44 276 THR A C 1
ATOM 2147 O O . THR A 1 276 ? -8.852 -50.719 -25.328 1 94.44 276 THR A O 1
ATOM 2150 N N . MET A 1 277 ? -8.055 -49.094 -24.125 1 93.62 277 MET A N 1
ATOM 2151 C CA . MET A 1 277 ? -6.668 -49.312 -24.516 1 93.62 277 MET A CA 1
ATOM 2152 C C . MET A 1 277 ? -6.055 -50.469 -23.719 1 93.62 277 MET A C 1
ATOM 2154 O O . MET A 1 277 ? -6.508 -50.781 -22.609 1 93.62 277 MET A O 1
ATOM 2158 N N . PRO A 1 278 ? -5.102 -51.156 -24.297 1 93.88 278 PRO A N 1
ATOM 2159 C CA . PRO A 1 278 ? -4.445 -52.25 -23.594 1 93.88 278 PRO A CA 1
ATOM 2160 C C . PRO A 1 278 ? -3.447 -51.781 -22.531 1 93.88 278 PRO A C 1
ATOM 2162 O O . PRO A 1 278 ? -2.236 -51.938 -22.703 1 93.88 278 PRO A O 1
ATOM 2165 N N . LEU A 1 279 ? -3.877 -51.188 -21.516 1 94.19 279 LEU A N 1
ATOM 2166 C CA . LEU A 1 279 ? -3.055 -50.688 -20.422 1 94.19 279 LEU A CA 1
ATOM 2167 C C . LEU A 1 279 ? -3.264 -51.531 -19.156 1 94.19 279 LEU A C 1
ATOM 2169 O O . LEU A 1 279 ? -4.293 -52.188 -19.016 1 94.19 279 LEU A O 1
ATOM 2173 N N . ALA A 1 280 ? -2.234 -51.594 -18.297 1 93.88 280 ALA A N 1
ATOM 2174 C CA . ALA A 1 280 ? -2.352 -52.25 -17.016 1 93.88 280 ALA A CA 1
ATOM 2175 C C . ALA A 1 280 ? -3.438 -51.625 -16.156 1 93.88 280 ALA A C 1
ATOM 2177 O O . ALA A 1 280 ? -3.609 -50.406 -16.172 1 93.88 280 ALA A O 1
ATOM 2178 N N . SER A 1 281 ? -4.176 -52.469 -15.422 1 93.25 281 SER A N 1
ATOM 2179 C CA . SER A 1 281 ? -5.27 -52 -14.578 1 93.25 281 SER A CA 1
ATOM 2180 C C . SER A 1 281 ? -4.789 -50.938 -13.586 1 93.25 281 SER A C 1
ATOM 2182 O O . SER A 1 281 ? -5.516 -50 -13.281 1 93.25 281 SER A O 1
ATOM 2184 N N . GLU A 1 282 ? -3.566 -51.125 -13.117 1 93.69 282 GLU A N 1
ATOM 2185 C CA . GLU A 1 282 ? -3.012 -50.188 -12.141 1 93.69 282 GLU A CA 1
ATOM 2186 C C . GLU A 1 282 ? -2.846 -48.812 -12.734 1 93.69 282 GLU A C 1
ATOM 2188 O O . GLU A 1 282 ? -3.078 -47.812 -12.062 1 93.69 282 GLU A O 1
ATOM 2193 N N . GLN A 1 283 ? -2.449 -48.781 -13.977 1 94.31 283 GLN A N 1
ATOM 2194 C CA . GLN A 1 283 ? -2.262 -47.5 -14.648 1 94.31 283 GLN A CA 1
ATOM 2195 C C . GLN A 1 283 ? -3.6 -46.812 -14.891 1 94.31 283 GLN A C 1
ATOM 2197 O O . GLN A 1 283 ? -3.705 -45.594 -14.758 1 94.31 283 GLN A O 1
ATOM 2202 N N . ILE A 1 284 ? -4.535 -47.594 -15.266 1 95.75 284 ILE A N 1
ATOM 2203 C CA . ILE A 1 284 ? -5.867 -47.062 -15.523 1 95.75 284 ILE A CA 1
ATOM 2204 C C . ILE A 1 284 ? -6.422 -46.438 -14.25 1 95.75 284 ILE A C 1
ATOM 2206 O O . ILE A 1 284 ? -7.062 -45.375 -14.297 1 95.75 284 ILE A O 1
ATOM 2210 N N . ILE A 1 285 ? -6.172 -47.094 -13.125 1 96 285 ILE A N 1
ATOM 2211 C CA . ILE A 1 285 ? -6.637 -46.594 -11.836 1 96 285 ILE A CA 1
ATOM 2212 C C . ILE A 1 285 ? -5.992 -45.219 -11.547 1 96 285 ILE A C 1
ATOM 2214 O O . ILE A 1 285 ? -6.641 -44.344 -11.008 1 96 285 ILE A O 1
ATOM 2218 N N . VAL A 1 286 ? -4.773 -45.062 -11.867 1 97 286 VAL A N 1
ATOM 2219 C CA . VAL A 1 286 ? -4.055 -43.812 -11.648 1 97 286 VAL A CA 1
ATOM 2220 C C . VAL A 1 286 ? -4.711 -42.688 -12.445 1 97 286 VAL A C 1
ATOM 2222 O O . VAL A 1 286 ? -4.949 -41.625 -11.922 1 97 286 VAL A O 1
ATOM 2225 N N . TYR A 1 287 ? -5.031 -42.938 -13.781 1 97.25 287 TYR A N 1
ATOM 2226 C CA . TYR A 1 287 ? -5.68 -41.938 -14.625 1 97.25 287 TYR A CA 1
ATOM 2227 C C . TYR A 1 287 ? -7.059 -41.562 -14.07 1 97.25 287 TYR A C 1
ATOM 2229 O O . TYR A 1 287 ? -7.414 -40.406 -14 1 97.25 287 TYR A O 1
ATOM 2237 N N . ARG A 1 288 ? -7.73 -42.594 -13.68 1 96.38 288 ARG A N 1
ATOM 2238 C CA . ARG A 1 288 ? -9.078 -42.406 -13.164 1 96.38 288 ARG A CA 1
ATOM 2239 C C . ARG A 1 288 ? -9.055 -41.562 -11.891 1 96.38 288 ARG A C 1
ATOM 2241 O O . ARG A 1 288 ? -9.898 -40.688 -11.703 1 96.38 288 ARG A O 1
ATOM 2248 N N . ASN A 1 289 ? -8.188 -41.844 -11.023 1 96.06 289 ASN A N 1
ATOM 2249 C CA . ASN A 1 289 ? -8.055 -41.062 -9.797 1 96.06 289 ASN A CA 1
ATOM 2250 C C . ASN A 1 289 ? -7.73 -39.594 -10.086 1 96.06 289 ASN A C 1
ATOM 2252 O O . ASN A 1 289 ? -8.305 -38.719 -9.469 1 96.06 289 ASN A O 1
ATOM 2256 N N . ALA A 1 290 ? -6.762 -39.406 -10.953 1 96.69 290 ALA A N 1
ATOM 2257 C CA . ALA A 1 290 ? -6.391 -38.031 -11.328 1 96.69 290 ALA A CA 1
ATOM 2258 C C . ALA A 1 290 ? -7.582 -37.281 -11.906 1 96.69 290 ALA A C 1
ATOM 2260 O O . ALA A 1 290 ? -7.777 -36.094 -11.625 1 96.69 290 ALA A O 1
ATOM 2261 N N . VAL A 1 291 ? -8.367 -37.938 -12.734 1 96.31 291 VAL A N 1
ATOM 2262 C CA . VAL A 1 291 ? -9.531 -37.344 -13.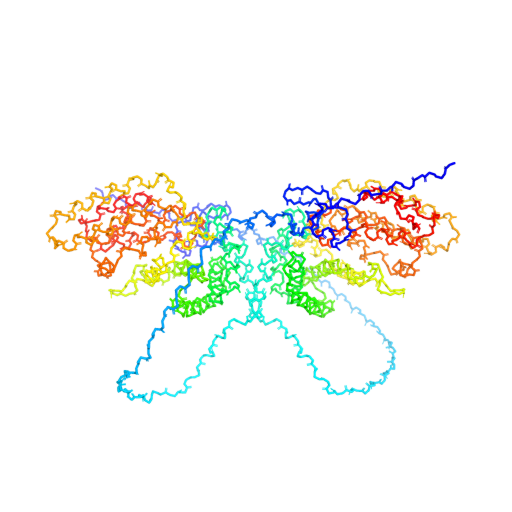375 1 96.31 291 VAL A CA 1
ATOM 2263 C C . VAL A 1 291 ? -10.602 -37.062 -12.32 1 96.31 291 VAL A C 1
ATOM 2265 O O . VAL A 1 291 ? -11.242 -36 -12.359 1 96.31 291 VAL A O 1
ATOM 2268 N N . ASN A 1 292 ? -10.797 -38 -11.414 1 94.31 292 ASN A N 1
ATOM 2269 C CA . ASN A 1 292 ? -11.758 -37.781 -10.344 1 94.31 292 ASN A CA 1
ATOM 2270 C C . ASN A 1 292 ? -11.398 -36.562 -9.508 1 94.31 292 ASN A C 1
ATOM 2272 O O . ASN A 1 292 ? -12.273 -35.781 -9.148 1 94.31 292 ASN A O 1
ATOM 2276 N N . GLU A 1 293 ? -10.141 -36.438 -9.195 1 92.31 293 GLU A N 1
ATOM 2277 C CA . GLU A 1 293 ? -9.688 -35.25 -8.469 1 92.31 293 GLU A CA 1
ATOM 2278 C C . GLU A 1 293 ? -9.906 -34 -9.297 1 92.31 293 GLU A C 1
ATOM 2280 O O . GLU A 1 293 ? -10.266 -32.938 -8.75 1 92.31 293 GLU A O 1
ATOM 2285 N N . LEU A 1 294 ? -9.594 -34.094 -10.586 1 93.25 294 LEU A N 1
ATOM 2286 C CA . LEU A 1 294 ? -9.773 -32.938 -11.477 1 93.25 294 LEU A CA 1
ATOM 2287 C C . LEU A 1 294 ? -11.227 -32.469 -11.477 1 93.25 294 LEU A C 1
ATOM 2289 O O . LEU A 1 294 ? -11.492 -31.281 -11.406 1 93.25 294 LEU A O 1
ATOM 2293 N N . ILE A 1 295 ? -12.125 -33.438 -11.531 1 90.12 295 ILE A N 1
ATOM 2294 C CA . ILE A 1 295 ? -13.555 -33.094 -11.523 1 90.12 295 ILE A CA 1
ATOM 2295 C C . ILE A 1 295 ? -13.93 -32.438 -10.195 1 90.12 295 ILE A C 1
ATOM 2297 O O . ILE A 1 295 ? -14.648 -31.453 -10.172 1 90.12 295 ILE A O 1
ATOM 2301 N N . LYS A 1 296 ? -13.453 -33 -9.141 1 85.69 296 LYS A N 1
ATOM 2302 C CA . LYS A 1 296 ? -13.727 -32.469 -7.812 1 85.69 296 LYS A CA 1
ATOM 2303 C C . LYS A 1 296 ? -13.242 -31.031 -7.703 1 85.69 296 LYS A C 1
ATOM 2305 O O . LYS A 1 296 ? -13.984 -30.156 -7.246 1 85.69 296 LYS A O 1
ATOM 2310 N N . TRP A 1 297 ? -12.047 -30.75 -8.172 1 82.5 297 TRP A N 1
ATOM 2311 C CA . TRP A 1 297 ? -11.43 -29.438 -8.016 1 82.5 297 TRP A CA 1
ATOM 2312 C C . TRP A 1 297 ? -11.953 -28.453 -9.062 1 82.5 297 TRP A C 1
ATOM 2314 O O . TRP A 1 297 ? -11.859 -27.234 -8.891 1 82.5 297 TRP A O 1
ATOM 2324 N N . SER A 1 298 ? -12.492 -28.953 -10.203 1 84.25 298 SER A N 1
ATOM 2325 C CA . SER A 1 298 ? -13.062 -28.078 -11.227 1 84.25 298 SER A CA 1
ATOM 2326 C C . SER A 1 298 ? -14.273 -27.312 -10.688 1 84.25 298 SER A C 1
ATOM 2328 O O . SER A 1 298 ? -14.68 -26.312 -11.273 1 84.25 298 SER A O 1
ATOM 2330 N N . LYS A 1 299 ? -14.75 -27.812 -9.609 1 78.56 299 LYS A N 1
ATOM 2331 C CA . LYS A 1 299 ? -15.914 -27.172 -9 1 78.56 299 LYS A CA 1
ATOM 2332 C C . LYS A 1 299 ? -15.492 -26.016 -8.086 1 78.56 299 LYS A C 1
ATOM 2334 O O . LYS A 1 299 ? -16.344 -25.281 -7.582 1 78.56 299 LYS A O 1
ATOM 2339 N N . MET A 1 300 ? -14.18 -25.891 -7.984 1 73.62 300 MET A N 1
ATOM 2340 C CA . MET A 1 300 ? -13.633 -24.797 -7.188 1 73.62 300 MET A CA 1
ATOM 2341 C C . MET A 1 300 ? -13.062 -23.703 -8.086 1 73.62 300 MET A C 1
ATOM 2343 O O . MET A 1 300 ? -11.93 -23.812 -8.562 1 73.62 300 MET A O 1
ATOM 2347 N N . PRO A 1 301 ? -13.766 -22.688 -8.344 1 65.12 301 PRO A N 1
ATOM 2348 C CA . PRO A 1 301 ? -13.422 -21.719 -9.383 1 65.12 301 PRO A CA 1
ATOM 2349 C C . PRO A 1 301 ? -12.055 -21.062 -9.148 1 65.12 301 PRO A C 1
ATOM 2351 O O . PRO A 1 301 ? -11.305 -20.844 -10.102 1 65.12 301 PRO A O 1
ATOM 2354 N N . TYR A 1 302 ? -11.609 -20.766 -7.965 1 66.62 302 TYR A N 1
ATOM 2355 C CA . TYR A 1 302 ? -10.414 -19.938 -7.816 1 66.62 302 TYR A CA 1
ATOM 2356 C C . TYR A 1 302 ? -9.227 -20.766 -7.367 1 66.62 302 TYR A C 1
ATOM 2358 O O . TYR A 1 302 ? -8.07 -20.344 -7.531 1 66.62 302 TYR A O 1
ATOM 2366 N N . SER A 1 303 ? -9.422 -21.984 -7 1 69.88 303 SER A N 1
ATOM 2367 C CA . SER A 1 303 ? -8.328 -22.781 -6.48 1 69.88 303 SER A CA 1
ATOM 2368 C C . SER A 1 303 ? -8.258 -24.141 -7.188 1 69.88 303 SER A C 1
ATOM 2370 O O . SER A 1 303 ? -7.441 -24.984 -6.828 1 69.88 303 SER A O 1
ATOM 2372 N N . GLY A 1 304 ? -9.031 -24.234 -8.234 1 77.38 304 GLY A N 1
ATOM 2373 C CA . GLY A 1 304 ? -9.195 -25.547 -8.836 1 77.38 304 GLY A CA 1
ATOM 2374 C C . GLY A 1 304 ? -7.902 -26.125 -9.383 1 77.38 304 GLY A C 1
ATOM 2375 O O . GLY A 1 304 ? -7.559 -27.281 -9.086 1 77.38 304 GLY A O 1
ATOM 2376 N N . PHE A 1 305 ? -7.23 -25.297 -10.203 1 83.44 305 PHE A N 1
ATOM 2377 C CA . PHE A 1 305 ? -5.996 -25.797 -10.805 1 83.44 305 PHE A CA 1
ATOM 2378 C C . PHE A 1 305 ? -4.949 -26.094 -9.734 1 83.44 305 PHE A C 1
ATOM 2380 O O . PHE A 1 305 ? -4.309 -27.141 -9.758 1 83.44 305 PHE A O 1
ATOM 2387 N N . PHE A 1 306 ? -4.805 -25.172 -8.789 1 79.12 306 PHE A N 1
ATOM 2388 C CA . PHE A 1 306 ? -3.832 -25.328 -7.715 1 79.12 306 PHE A CA 1
ATOM 2389 C C . PHE A 1 306 ? -4.152 -26.547 -6.863 1 79.12 306 PHE A C 1
ATOM 2391 O O . PHE A 1 306 ? -3.262 -27.344 -6.543 1 79.12 306 PHE A O 1
ATOM 2398 N N . GLY A 1 307 ? -5.344 -26.734 -6.527 1 79.69 307 GLY A N 1
ATOM 2399 C CA . GLY A 1 307 ? -5.766 -27.875 -5.734 1 79.69 307 GLY A CA 1
ATOM 2400 C C . GLY A 1 307 ? -5.543 -29.203 -6.434 1 79.69 307 GLY A C 1
ATOM 2401 O O . GLY A 1 307 ? -5.113 -30.172 -5.812 1 79.69 307 GLY A O 1
ATOM 2402 N N . TRP A 1 308 ? -5.879 -29.172 -7.652 1 88.56 308 TRP A N 1
ATOM 2403 C CA . TRP A 1 308 ? -5.711 -30.406 -8.422 1 88.56 308 TRP A CA 1
ATOM 2404 C C . TRP A 1 308 ? -4.238 -30.812 -8.492 1 88.56 308 TRP A C 1
ATOM 2406 O O . TRP A 1 308 ? -3.896 -31.969 -8.281 1 88.56 308 TRP A O 1
ATOM 2416 N N . VAL A 1 309 ? -3.363 -29.844 -8.797 1 88.75 309 VAL A N 1
ATOM 2417 C CA . VAL A 1 309 ? -1.938 -30.125 -8.922 1 88.75 309 VAL A CA 1
ATOM 2418 C C . VAL A 1 309 ? -1.385 -30.609 -7.582 1 88.75 309 VAL A C 1
ATOM 2420 O O . VAL A 1 309 ? -0.506 -31.469 -7.543 1 88.75 309 VAL A O 1
ATOM 2423 N N . CYS A 1 310 ? -1.95 -30.125 -6.582 1 83.56 310 CYS A N 1
ATOM 2424 C CA . CYS A 1 310 ? -1.524 -30.547 -5.25 1 83.56 310 CYS A CA 1
ATOM 2425 C C . CYS A 1 310 ? -1.881 -32 -4.996 1 83.56 310 CYS A C 1
ATOM 2427 O O . CYS A 1 310 ? -1.153 -32.719 -4.297 1 83.56 310 CYS A O 1
ATOM 2429 N N . LEU A 1 311 ? -2.98 -32.438 -5.613 1 85.75 311 LEU A N 1
ATOM 2430 C CA . LEU A 1 311 ? -3.531 -33.688 -5.121 1 85.75 311 LEU A CA 1
ATOM 2431 C C . LEU A 1 311 ? -3.625 -34.719 -6.242 1 85.75 311 LEU A C 1
ATOM 2433 O O . LEU A 1 311 ? -4.293 -35.75 -6.094 1 85.75 311 LEU A O 1
ATOM 2437 N N . PHE A 1 312 ? -3.053 -34.438 -7.398 1 90.38 312 PHE A N 1
ATOM 2438 C CA . PHE A 1 312 ? -3.209 -35.406 -8.477 1 90.38 312 PHE A CA 1
ATOM 2439 C C . PHE A 1 312 ? -2.375 -36.656 -8.211 1 90.38 312 PHE A C 1
ATOM 2441 O O . PHE A 1 312 ? -2.477 -37.625 -8.938 1 90.38 312 PHE A O 1
ATOM 2448 N N . GLY A 1 313 ? -1.49 -36.812 -7.164 1 88.38 313 GLY A N 1
ATOM 2449 C CA . GLY A 1 313 ? -0.835 -38 -6.676 1 88.38 313 GLY A CA 1
ATOM 2450 C C . GLY A 1 313 ? 0.548 -38.219 -7.262 1 88.38 313 GLY A C 1
ATOM 2451 O O . GLY A 1 313 ? 0.837 -37.75 -8.367 1 88.38 313 GLY A O 1
ATOM 2452 N N . ASP A 1 314 ? 1.359 -39.031 -6.574 1 91.69 314 ASP A N 1
ATOM 2453 C CA . ASP A 1 314 ? 2.746 -39.281 -6.961 1 91.69 314 ASP A CA 1
ATOM 2454 C C . ASP A 1 314 ? 2.824 -40.125 -8.219 1 91.69 314 ASP A C 1
ATOM 2456 O O . ASP A 1 314 ? 3.691 -39.906 -9.07 1 91.69 314 ASP A O 1
ATOM 2460 N N . GLU A 1 315 ? 1.936 -41.062 -8.297 1 95.38 315 GLU A N 1
ATOM 2461 C CA . GLU A 1 315 ? 1.944 -41.938 -9.461 1 95.38 315 GLU A CA 1
ATOM 2462 C C . GLU A 1 315 ? 1.608 -41.188 -10.734 1 95.38 315 GLU A C 1
ATOM 2464 O O . GLU A 1 315 ? 2.27 -41.375 -11.766 1 95.38 315 GLU A O 1
ATOM 2469 N N . TYR A 1 316 ? 0.62 -40.375 -10.648 1 96.56 316 TYR A N 1
ATOM 2470 C CA . TYR A 1 316 ? 0.279 -39.531 -11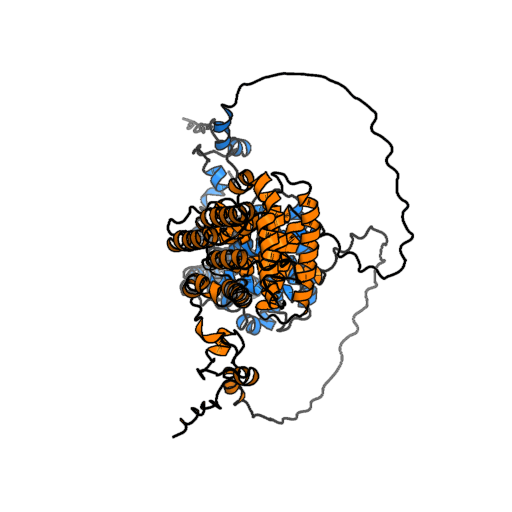.805 1 96.56 316 TYR A CA 1
ATOM 2471 C C . TYR A 1 316 ? 1.417 -38.594 -12.148 1 96.56 316 TYR A C 1
ATOM 2473 O O . TYR A 1 316 ? 1.734 -38.406 -13.328 1 96.56 316 TYR A O 1
ATOM 2481 N N . GLY A 1 317 ? 1.995 -38.031 -11.148 1 95.06 317 GLY A N 1
ATOM 2482 C CA . GLY A 1 317 ? 3.127 -37.125 -11.359 1 95.06 317 GLY A CA 1
ATOM 2483 C C . GLY A 1 317 ? 4.281 -37.812 -12.086 1 95.06 317 GLY A C 1
ATOM 2484 O O . GLY A 1 317 ? 4.914 -37.188 -12.945 1 95.06 317 GLY A O 1
ATOM 2485 N N . SER A 1 318 ? 4.5 -39 -11.711 1 94.94 318 SER A N 1
ATOM 2486 C CA . SER A 1 318 ? 5.566 -39.75 -12.352 1 94.94 318 SER A CA 1
ATOM 2487 C C . SER A 1 318 ? 5.254 -40 -13.828 1 94.94 318 SER A C 1
ATOM 2489 O O . SER A 1 318 ? 6.148 -39.938 -14.672 1 94.94 318 SER A O 1
ATOM 2491 N N . LEU A 1 319 ? 4.023 -40.281 -14.125 1 96.44 319 LEU A N 1
ATOM 2492 C CA . LEU A 1 319 ? 3.605 -40.5 -15.516 1 96.44 319 LEU A CA 1
ATOM 2493 C C . LEU A 1 319 ? 3.746 -39.188 -16.312 1 96.44 319 LEU A C 1
ATOM 2495 O O . LEU A 1 319 ? 4.207 -39.219 -17.453 1 96.44 319 LEU A O 1
ATOM 2499 N N . LEU A 1 320 ? 3.348 -38.125 -15.68 1 96.69 320 LEU A N 1
ATOM 2500 C CA . LEU A 1 320 ? 3.449 -36.844 -16.328 1 96.69 320 LEU A CA 1
ATOM 2501 C C . LEU A 1 320 ? 4.906 -36.469 -16.594 1 96.69 320 LEU A C 1
ATOM 2503 O O . LEU A 1 320 ? 5.234 -35.938 -17.656 1 96.69 320 LEU A O 1
ATOM 2507 N N . ALA A 1 321 ? 5.766 -36.812 -15.68 1 95.69 321 ALA A N 1
ATOM 2508 C CA . ALA A 1 321 ? 7.191 -36.5 -15.797 1 95.69 321 ALA A CA 1
ATOM 2509 C C . ALA A 1 321 ? 7.809 -37.25 -16.969 1 95.69 321 ALA A C 1
ATOM 2511 O O . ALA A 1 321 ? 8.719 -36.75 -17.625 1 95.69 321 ALA A O 1
ATOM 2512 N N . ARG A 1 322 ? 7.262 -38.438 -17.203 1 95.38 322 ARG A N 1
ATOM 2513 C CA . ARG A 1 322 ? 7.773 -39.25 -18.297 1 95.38 322 ARG A CA 1
ATOM 2514 C C . ARG A 1 322 ? 7.051 -38.969 -19.609 1 95.38 322 ARG A C 1
ATOM 2516 O O . ARG A 1 322 ? 7.219 -39.688 -20.578 1 95.38 322 ARG A O 1
ATOM 2523 N N . LYS A 1 323 ? 6.242 -37.938 -19.641 1 96.62 323 LYS A N 1
ATOM 2524 C CA . LYS A 1 323 ? 5.492 -37.5 -20.812 1 96.62 323 LYS A CA 1
ATOM 2525 C C . LYS A 1 323 ? 4.562 -38.625 -21.312 1 96.62 323 LYS A C 1
ATOM 2527 O O . LYS A 1 323 ? 4.449 -38.844 -22.516 1 96.62 323 LYS A O 1
ATOM 2532 N N . ASP A 1 324 ? 4.035 -39.312 -20.344 1 96.81 324 ASP A N 1
ATOM 2533 C CA . ASP A 1 324 ? 2.992 -40.25 -20.719 1 96.81 324 ASP A CA 1
ATOM 2534 C C . ASP A 1 324 ? 1.862 -39.562 -21.469 1 96.81 324 ASP A C 1
ATOM 2536 O O . ASP A 1 324 ? 1.316 -38.562 -20.984 1 96.81 324 ASP A O 1
ATOM 2540 N N . PRO A 1 325 ? 1.487 -40.062 -22.609 1 97.12 325 PRO A N 1
ATOM 2541 C CA . PRO A 1 325 ? 0.54 -39.344 -23.469 1 97.12 325 PRO A CA 1
ATOM 2542 C C . PRO A 1 325 ? -0.826 -39.156 -22.797 1 97.12 325 PRO A C 1
ATOM 2544 O O . PRO A 1 325 ? -1.459 -38.094 -22.969 1 97.12 325 PRO A O 1
ATOM 2547 N N . TYR A 1 326 ? -1.305 -40.156 -22.062 1 97.62 326 TYR A N 1
ATOM 2548 C CA . TYR A 1 326 ? -2.617 -40.062 -21.422 1 97.62 326 TYR A CA 1
ATOM 2549 C C . TYR A 1 326 ? -2.594 -39.094 -20.266 1 97.62 326 TYR A C 1
ATOM 2551 O O . TYR A 1 326 ? -3.539 -38.312 -20.078 1 97.62 326 TYR A O 1
ATOM 2559 N N . ALA A 1 327 ? -1.512 -39.125 -19.5 1 97.94 327 ALA A N 1
ATOM 2560 C CA . ALA A 1 327 ? -1.347 -38.156 -18.438 1 97.94 327 ALA A CA 1
ATOM 2561 C C . ALA A 1 327 ? -1.284 -36.719 -18.984 1 97.94 327 ALA A C 1
ATOM 2563 O O . ALA A 1 327 ? -1.841 -35.812 -18.391 1 97.94 327 ALA A O 1
ATOM 2564 N N . LEU A 1 328 ? -0.665 -36.562 -20.094 1 97.94 328 LEU A N 1
ATOM 2565 C CA . LEU A 1 328 ? -0.54 -35.25 -20.75 1 97.94 328 LEU A CA 1
ATOM 2566 C C . LEU A 1 328 ? -1.905 -34.75 -21.172 1 97.94 328 LEU A C 1
ATOM 2568 O O . LEU A 1 328 ? -2.203 -33.562 -20.984 1 97.94 328 LEU A O 1
ATOM 2572 N N . VAL A 1 329 ? -2.666 -35.594 -21.75 1 98.06 329 VAL A N 1
ATOM 2573 C CA . VAL A 1 329 ? -3.994 -35.156 -22.188 1 98.06 329 VAL A CA 1
ATOM 2574 C C . VAL A 1 329 ? -4.82 -34.719 -20.984 1 98.06 329 VAL A C 1
ATOM 2576 O O . VAL A 1 329 ? -5.496 -33.688 -21.016 1 98.06 329 VAL A O 1
ATOM 2579 N N . ILE A 1 330 ? -4.773 -35.531 -19.906 1 98 330 ILE A N 1
ATOM 2580 C CA . ILE A 1 330 ? -5.496 -35.188 -18.688 1 98 330 ILE A CA 1
ATOM 2581 C C . ILE A 1 330 ? -5.02 -33.812 -18.172 1 98 330 ILE A C 1
ATOM 2583 O O . ILE A 1 330 ? -5.832 -32.969 -17.797 1 98 330 ILE A O 1
ATOM 2587 N N . PHE A 1 331 ? -3.77 -33.594 -18.188 1 97.25 331 PHE A N 1
ATOM 2588 C CA . PHE A 1 331 ? -3.207 -32.312 -17.781 1 97.25 331 PHE A CA 1
ATOM 2589 C C . PHE A 1 331 ? -3.729 -31.203 -18.672 1 97.25 331 PHE A C 1
ATOM 2591 O O . PHE A 1 331 ? -4.027 -30.109 -18.203 1 97.25 331 PHE A O 1
ATOM 2598 N N . GLY A 1 332 ? -3.77 -31.438 -19.953 1 95.62 332 GLY A N 1
ATOM 2599 C CA . GLY A 1 332 ? -4.32 -30.469 -20.891 1 95.62 332 GLY A CA 1
ATOM 2600 C C . GLY A 1 332 ? -5.715 -30 -20.5 1 95.62 332 GLY A C 1
ATOM 2601 O O . GLY A 1 332 ? -6.016 -28.812 -20.578 1 95.62 332 GLY A O 1
ATOM 2602 N N . TYR A 1 333 ? -6.512 -30.938 -20.062 1 94.69 333 TYR A N 1
ATOM 2603 C CA . TYR A 1 333 ? -7.859 -30.594 -19.641 1 94.69 333 TYR A CA 1
ATOM 2604 C C . TYR A 1 333 ? -7.828 -29.719 -18.391 1 94.69 333 TYR A C 1
ATOM 2606 O O . TYR A 1 333 ? -8.664 -28.828 -18.234 1 94.69 333 TYR A O 1
ATOM 2614 N N . SER A 1 334 ? -6.879 -29.938 -17.531 1 92.5 334 SER A N 1
ATOM 2615 C CA . SER A 1 334 ? -6.797 -29.172 -16.297 1 92.5 334 SER A CA 1
ATOM 2616 C C . SER A 1 334 ? -6.453 -27.719 -16.562 1 92.5 334 SER A C 1
ATOM 2618 O O . SER A 1 334 ? -6.727 -26.844 -15.734 1 92.5 334 SER A O 1
ATOM 2620 N N . CYS A 1 335 ? -5.836 -27.406 -17.703 1 88.19 335 CYS A N 1
ATOM 2621 C CA . CYS A 1 335 ? -5.414 -26.047 -18.047 1 88.19 335 CYS A CA 1
ATOM 2622 C C . CYS A 1 335 ? -6.609 -25.109 -18.156 1 88.19 335 CYS A C 1
ATOM 2624 O O . CYS A 1 335 ? -6.473 -23.891 -18 1 88.19 335 CYS A O 1
ATOM 2626 N N . ILE A 1 336 ? -7.797 -25.641 -18.391 1 86.25 336 ILE A N 1
ATOM 2627 C CA . ILE A 1 336 ? -9.008 -24.844 -18.5 1 86.25 336 ILE A CA 1
ATOM 2628 C C . ILE A 1 336 ? -9.312 -24.156 -17.172 1 86.25 336 ILE A C 1
ATOM 2630 O O . ILE A 1 336 ? -9.898 -23.078 -17.141 1 86.25 336 ILE A O 1
ATOM 2634 N N . LEU A 1 337 ? -8.859 -24.812 -16.141 1 82.62 337 LEU A N 1
ATOM 2635 C CA . LEU A 1 337 ? -9.102 -24.266 -14.812 1 82.62 337 LEU A CA 1
ATOM 2636 C C . LEU A 1 337 ? -8.289 -23 -14.594 1 82.62 337 LEU A C 1
ATOM 2638 O O . LEU A 1 337 ? -8.578 -22.219 -13.68 1 82.62 337 LEU A O 1
ATOM 2642 N N . LEU A 1 338 ? -7.371 -22.719 -15.406 1 78.69 338 LEU A N 1
ATOM 2643 C CA . LEU A 1 338 ? -6.527 -21.531 -15.305 1 78.69 338 LEU A CA 1
ATOM 2644 C C . LEU A 1 338 ? -7.145 -20.359 -16.062 1 78.69 338 LEU A C 1
ATOM 2646 O O . LEU A 1 338 ? -6.652 -19.219 -15.969 1 78.69 338 LEU A O 1
ATOM 2650 N N . ARG A 1 339 ? -8.258 -20.547 -16.938 1 69.81 339 ARG A N 1
ATOM 2651 C CA . ARG A 1 339 ? -8.867 -19.516 -17.781 1 69.81 339 ARG A CA 1
ATOM 2652 C C . ARG A 1 339 ? -9.469 -18.391 -16.938 1 69.81 339 ARG A C 1
ATOM 2654 O O . ARG A 1 339 ? -9.477 -17.234 -17.344 1 69.81 339 ARG A O 1
ATOM 2661 N N . THR A 1 340 ? -10.477 -18.688 -16.047 1 54.81 340 THR A N 1
ATOM 2662 C CA . THR A 1 340 ? -11.336 -17.734 -15.375 1 54.81 340 THR A CA 1
ATOM 2663 C C . THR A 1 340 ? -10.516 -16.578 -14.797 1 54.81 340 THR A C 1
ATOM 2665 O O . THR A 1 340 ? -11.07 -15.555 -14.398 1 54.81 340 THR A O 1
ATOM 2668 N N . GLY A 1 341 ? -9.344 -16.625 -14.375 1 50.94 341 GLY A N 1
ATOM 2669 C CA . GLY A 1 341 ? -8.852 -15.602 -13.453 1 50.94 341 GLY A CA 1
ATOM 2670 C C . GLY A 1 341 ? -8.344 -14.359 -14.156 1 50.94 341 GLY A C 1
ATOM 2671 O O . GLY A 1 341 ? -7.281 -14.383 -14.781 1 50.94 341 GLY A O 1
ATOM 2672 N N . GLY A 1 342 ? -9.055 -13.336 -14.781 1 44.69 342 GLY A N 1
ATOM 2673 C CA . GLY A 1 342 ? -8.672 -12.086 -15.422 1 44.69 342 GLY A CA 1
ATOM 2674 C C . GLY A 1 342 ? -7.395 -11.492 -14.852 1 44.69 342 GLY A C 1
ATOM 2675 O O . GLY A 1 342 ? -6.324 -12.109 -14.938 1 44.69 342 GLY A O 1
ATOM 2676 N N . PRO A 1 343 ? -7.305 -10.328 -14.141 1 43.91 343 PRO A N 1
ATOM 2677 C CA . PRO A 1 343 ? -6.09 -9.508 -14.148 1 43.91 343 PRO A CA 1
ATOM 2678 C C . PRO A 1 343 ? -4.812 -10.344 -14.133 1 43.91 343 PRO A C 1
ATOM 2680 O O . PRO A 1 343 ? -3.721 -9.812 -13.922 1 43.91 343 PRO A O 1
ATOM 2683 N N . LYS A 1 344 ? -4.574 -11.727 -14.297 1 49.69 344 LYS A N 1
ATOM 2684 C CA . LYS A 1 344 ? -3.281 -12.305 -13.945 1 49.69 344 LYS A CA 1
ATOM 2685 C C . LYS A 1 344 ? -2.256 -12.07 -15.055 1 49.69 344 LYS A C 1
ATOM 2687 O O . LYS A 1 344 ? -2.322 -12.695 -16.109 1 49.69 344 LYS A O 1
ATOM 2692 N N . TYR A 1 345 ? -1.957 -10.836 -15.469 1 47.72 345 TYR A N 1
ATOM 2693 C CA . TYR A 1 345 ? -0.877 -10.664 -16.438 1 47.72 345 TYR A CA 1
ATOM 2694 C C . TYR A 1 345 ? 0.178 -11.75 -16.281 1 47.72 345 TYR A C 1
ATOM 2696 O O . TYR A 1 345 ? 0.824 -12.148 -17.25 1 47.72 345 TYR A O 1
ATOM 2704 N N . TRP A 1 346 ? 0.456 -12.062 -15.047 1 51.72 346 TRP A N 1
ATOM 2705 C CA . TRP A 1 346 ? 1.597 -12.953 -14.844 1 51.72 346 TRP A CA 1
ATOM 2706 C C . TRP A 1 346 ? 1.323 -14.328 -15.438 1 51.72 346 TRP A C 1
ATOM 2708 O O . TRP A 1 346 ? 2.252 -15.109 -15.664 1 51.72 346 TRP A O 1
ATOM 2718 N N . ILE A 1 347 ? -0.063 -14.453 -15.5 1 53.84 347 ILE A N 1
ATOM 2719 C CA . ILE A 1 347 ? -0.441 -15.789 -15.953 1 53.84 347 ILE A CA 1
ATOM 2720 C C . ILE A 1 347 ? -0.945 -15.734 -17.391 1 53.84 347 ILE A C 1
ATOM 2722 O O . ILE A 1 347 ? -1.385 -16.75 -17.938 1 53.84 347 ILE A O 1
ATOM 2726 N N . SER A 1 348 ? -0.704 -14.492 -17.844 1 57.91 348 SER A N 1
ATOM 2727 C CA . SER A 1 348 ? -1.299 -14.398 -19.172 1 57.91 348 SER A CA 1
ATOM 2728 C C . SER A 1 348 ? -0.697 -15.43 -20.125 1 57.91 348 SER A C 1
ATOM 2730 O O . SER A 1 348 ? 0.498 -15.719 -20.047 1 57.91 348 SER A O 1
ATOM 2732 N N . ARG A 1 349 ? -1.402 -16.203 -20.766 1 68 349 ARG A N 1
ATOM 2733 C CA . ARG A 1 349 ? -1.162 -17.125 -21.875 1 68 349 ARG A CA 1
ATOM 2734 C C . ARG A 1 349 ? -0.588 -18.438 -21.344 1 68 349 ARG A C 1
ATOM 2736 O O . ARG A 1 349 ? -0.147 -19.281 -22.141 1 68 349 ARG A O 1
ATOM 2743 N N . TRP A 1 350 ? -0.503 -18.516 -20 1 76.81 350 TRP A N 1
ATOM 2744 C CA . TRP A 1 350 ? 0.026 -19.75 -19.438 1 76.81 350 TRP A CA 1
ATOM 2745 C C . TRP A 1 350 ? -0.833 -20.953 -19.828 1 76.81 350 TRP A C 1
ATOM 2747 O O . TRP A 1 350 ? -0.313 -21.984 -20.281 1 76.81 350 TRP A O 1
ATOM 2757 N N . PRO A 1 351 ? -2.139 -20.781 -19.672 1 81.75 351 PRO A N 1
ATOM 2758 C CA . PRO A 1 351 ? -2.922 -21.953 -20.047 1 81.75 351 PRO A CA 1
ATOM 2759 C C . PRO A 1 351 ? -2.707 -22.359 -21.5 1 81.75 351 PRO A C 1
ATOM 2761 O O . PRO A 1 351 ? -2.574 -23.547 -21.797 1 81.75 351 PRO A O 1
ATOM 2764 N N . GLU A 1 352 ? -2.586 -21.375 -22.328 1 85.44 352 GLU A N 1
ATOM 2765 C CA . GLU A 1 352 ? -2.359 -21.641 -23.75 1 85.44 352 GLU A CA 1
ATOM 2766 C C . GLU A 1 352 ? -0.969 -22.219 -23.984 1 85.44 352 GLU A C 1
ATOM 2768 O O . GLU A 1 352 ? -0.808 -23.156 -24.766 1 85.44 352 GLU A O 1
ATOM 2773 N N . GLY A 1 353 ? -0.03 -21.641 -23.344 1 85.5 353 GLY A N 1
ATOM 2774 C CA . GLY A 1 353 ? 1.327 -22.141 -23.469 1 85.5 353 GLY A CA 1
ATOM 2775 C C . GLY A 1 353 ? 1.472 -23.578 -23 1 85.5 353 GLY A C 1
ATOM 2776 O O . GLY A 1 353 ? 2.145 -24.391 -23.656 1 85.5 353 GLY A O 1
ATOM 2777 N N . LEU A 1 354 ? 0.854 -23.875 -21.906 1 88.88 354 LEU A N 1
ATOM 2778 C CA . LEU A 1 354 ? 0.895 -25.234 -21.375 1 88.88 354 LEU A CA 1
ATOM 2779 C C . LEU A 1 354 ? 0.209 -26.203 -22.328 1 88.88 354 LEU A C 1
ATOM 2781 O O . LEU A 1 354 ? 0.731 -27.297 -22.594 1 88.88 354 LEU A O 1
ATOM 2785 N N . LEU A 1 355 ? -0.937 -25.75 -22.781 1 91.69 355 LEU A N 1
ATOM 2786 C CA . LEU A 1 355 ? -1.696 -26.609 -23.688 1 91.69 355 LEU A CA 1
ATOM 2787 C C . LEU A 1 355 ? -0.941 -26.844 -24.984 1 91.69 355 LEU A C 1
ATOM 2789 O O . LEU A 1 355 ? -0.955 -27.938 -25.531 1 91.69 355 LEU A O 1
ATOM 2793 N N . TRP A 1 356 ? -0.314 -25.859 -25.453 1 90.38 356 TRP A N 1
ATOM 2794 C CA . TRP A 1 356 ? 0.495 -25.984 -26.656 1 90.38 356 TRP A CA 1
ATOM 2795 C C . TRP A 1 356 ? 1.654 -26.953 -26.438 1 90.38 356 TRP A C 1
ATOM 2797 O O . TRP A 1 356 ? 2.002 -27.734 -27.328 1 90.38 356 TRP A O 1
ATOM 2807 N N . GLU A 1 357 ? 2.221 -26.797 -25.375 1 92.06 357 GLU A N 1
ATOM 2808 C CA . GLU A 1 357 ? 3.328 -27.688 -25.047 1 92.06 357 GLU A CA 1
ATOM 2809 C C . GLU A 1 357 ? 2.861 -29.141 -24.969 1 92.06 357 GLU A C 1
ATOM 2811 O O . GLU A 1 357 ? 3.527 -30.047 -25.5 1 92.06 357 GLU A O 1
ATOM 2816 N N . VAL A 1 358 ? 1.771 -29.359 -24.312 1 95.75 358 VAL A N 1
ATOM 2817 C CA . VAL A 1 358 ? 1.202 -30.703 -24.234 1 95.75 358 VAL A CA 1
ATOM 2818 C C . VAL A 1 358 ? 0.879 -31.203 -25.625 1 95.75 358 VAL A C 1
ATOM 2820 O O . VAL A 1 358 ? 1.21 -32.344 -25.984 1 95.75 358 VAL A O 1
ATOM 2823 N N . TYR A 1 359 ? 0.263 -30.359 -26.391 1 94.94 359 TYR A N 1
ATOM 2824 C CA . TYR A 1 359 ? -0.095 -30.688 -27.766 1 94.94 359 TYR A CA 1
ATOM 2825 C C . TYR A 1 359 ? 1.13 -31.141 -28.547 1 94.94 359 TYR A C 1
ATOM 2827 O O . TYR A 1 359 ? 1.062 -32.094 -29.344 1 94.94 359 TYR A O 1
ATOM 2835 N N . GLY A 1 360 ? 2.201 -30.516 -28.344 1 93.5 360 GLY A N 1
ATOM 2836 C CA . GLY A 1 360 ? 3.439 -30.797 -29.062 1 93.5 360 GLY A CA 1
ATOM 2837 C C . GLY A 1 360 ? 4.043 -32.125 -28.703 1 93.5 360 GLY A C 1
ATOM 2838 O O . GLY A 1 360 ? 4.742 -32.75 -29.516 1 93.5 360 GLY A O 1
ATOM 2839 N N . TYR A 1 361 ? 3.758 -32.656 -27.531 1 95.12 361 TYR A N 1
ATOM 2840 C CA . TYR A 1 361 ? 4.34 -33.906 -27.078 1 95.12 361 TYR A CA 1
ATOM 2841 C C . TYR A 1 361 ? 3.484 -35.094 -27.516 1 95.12 361 TYR A C 1
ATOM 2843 O O . TYR A 1 361 ? 3.93 -36.25 -27.453 1 95.12 361 TYR A O 1
ATOM 2851 N N . LEU A 1 362 ? 2.26 -34.812 -27.969 1 96.19 362 LEU A N 1
ATOM 2852 C CA . LEU A 1 362 ? 1.314 -35.875 -28.234 1 96.19 362 LEU A CA 1
ATOM 2853 C C . LEU A 1 362 ? 1.409 -36.312 -29.703 1 96.19 362 LEU A C 1
ATOM 2855 O O . LEU A 1 362 ? 1.673 -35.5 -30.578 1 96.19 362 LEU A O 1
ATOM 2859 N N . ARG A 1 363 ? 1.203 -37.594 -29.938 1 94 363 ARG A N 1
ATOM 2860 C CA . ARG A 1 363 ? 1.021 -38.094 -31.297 1 94 363 ARG A CA 1
ATOM 2861 C C . ARG A 1 363 ? -0.283 -37.562 -31.891 1 94 363 ARG A C 1
ATOM 2863 O O . ARG A 1 363 ? -1.228 -37.25 -31.172 1 94 363 ARG A O 1
ATOM 2870 N N . PRO A 1 364 ? -0.339 -37.531 -33.188 1 92 364 PRO A N 1
ATOM 2871 C CA . PRO A 1 364 ? -1.517 -37 -33.875 1 92 364 PRO A CA 1
ATOM 2872 C C . PRO A 1 364 ? -2.811 -37.688 -33.438 1 92 364 PRO A C 1
ATOM 2874 O O . PRO A 1 364 ? -3.863 -37.062 -33.375 1 92 364 PRO A O 1
ATOM 2877 N N . SER A 1 365 ? -2.758 -38.969 -33.062 1 91.56 365 SER A N 1
ATOM 2878 C CA . SER A 1 365 ? -3.951 -39.719 -32.719 1 91.56 365 SER A CA 1
ATOM 2879 C C . SER A 1 365 ? -4.582 -39.219 -31.438 1 91.56 365 SER A C 1
ATOM 2881 O O . SER A 1 365 ? -5.793 -39.344 -31.234 1 91.56 365 SER A O 1
ATOM 2883 N N . LEU A 1 366 ? -3.742 -38.688 -30.578 1 95.19 366 LEU A N 1
ATOM 2884 C CA . LEU A 1 366 ? -4.258 -38.281 -29.266 1 95.19 366 LEU A CA 1
ATOM 2885 C C . LEU A 1 366 ? -4.5 -36.781 -29.234 1 95.19 366 LEU A C 1
ATOM 2887 O O . LEU A 1 366 ? -5.141 -36.25 -28.312 1 95.19 366 LEU A O 1
ATOM 2891 N N . ARG A 1 367 ? -4.098 -35.938 -30.25 1 94.75 367 ARG A N 1
ATOM 2892 C CA . ARG A 1 367 ? -4.238 -34.5 -30.297 1 94.75 367 ARG A CA 1
ATOM 2893 C C . ARG A 1 367 ? -5.703 -34.094 -30.406 1 94.75 367 ARG A C 1
ATOM 2895 O O . ARG A 1 367 ? -6.09 -33.031 -29.953 1 94.75 367 ARG A O 1
ATOM 2902 N N . GLY A 1 368 ? -6.453 -34.969 -30.984 1 93.62 368 GLY A N 1
ATOM 2903 C CA . GLY A 1 368 ? -7.875 -34.719 -31.125 1 93.62 368 GLY A CA 1
ATOM 2904 C C . GLY A 1 368 ? -8.57 -34.531 -29.781 1 93.62 368 GLY A C 1
ATOM 2905 O O . GLY A 1 368 ? -9.555 -33.781 -29.688 1 93.62 368 GLY A O 1
ATOM 2906 N N . TRP A 1 369 ? -8.039 -35.188 -28.781 1 95.31 369 TRP A N 1
ATOM 2907 C CA . TRP A 1 369 ? -8.641 -35.125 -27.453 1 95.31 369 TRP A CA 1
ATOM 2908 C C . TRP A 1 369 ? -8.43 -33.75 -26.844 1 95.31 369 TRP A C 1
ATOM 2910 O O . TRP A 1 369 ? -9.094 -33.375 -25.859 1 95.31 369 TRP A O 1
ATOM 2920 N N . LEU A 1 370 ? -7.52 -32.906 -27.391 1 95.62 370 LEU A N 1
ATOM 2921 C CA . LEU A 1 370 ? -7.234 -31.594 -26.828 1 95.62 370 LEU A CA 1
ATOM 2922 C C . LEU A 1 370 ? -8.016 -30.516 -27.578 1 95.62 370 LEU A C 1
ATOM 2924 O O . LEU A 1 370 ? -7.875 -29.328 -27.281 1 95.62 370 LEU A O 1
ATOM 2928 N N . GLU A 1 371 ? -8.852 -30.875 -28.5 1 91.56 371 GLU A N 1
ATOM 2929 C CA . GLU A 1 371 ? -9.609 -29.906 -29.281 1 91.56 371 GLU A CA 1
ATOM 2930 C C . GLU A 1 371 ? -10.539 -29.078 -28.391 1 91.56 371 GLU A C 1
ATOM 2932 O O . GLU A 1 371 ? -10.656 -27.875 -28.562 1 91.56 371 GLU A O 1
ATOM 2937 N N . TRP A 1 372 ? -11.148 -29.797 -27.516 1 91.75 372 TRP A N 1
ATOM 2938 C CA . TRP A 1 372 ? -12.102 -29.094 -26.656 1 91.75 372 TRP A CA 1
ATOM 2939 C C . TRP A 1 372 ? -11.398 -28.078 -25.766 1 91.75 372 TRP A C 1
ATOM 2941 O O . TRP A 1 372 ? -11.797 -26.906 -25.719 1 91.75 372 TRP A O 1
ATOM 2951 N N . PRO A 1 373 ? -10.359 -28.531 -25 1 92.31 373 PRO A N 1
ATOM 2952 C CA . PRO A 1 373 ? -9.695 -27.516 -24.172 1 92.31 373 PRO A CA 1
ATOM 2953 C C . PRO A 1 373 ? -9.07 -26.391 -24.984 1 92.31 373 PRO A C 1
ATOM 2955 O O . PRO A 1 373 ? -9.047 -25.234 -24.547 1 92.31 373 PRO A O 1
ATOM 2958 N N . MET A 1 374 ? -8.578 -26.688 -26.125 1 91.5 374 MET A N 1
ATOM 2959 C CA . MET A 1 374 ? -8.023 -25.656 -27 1 91.5 374 MET A CA 1
ATOM 2960 C C . MET A 1 374 ? -9.109 -24.703 -27.469 1 91.5 374 MET A C 1
ATOM 2962 O O . MET A 1 374 ? -8.898 -23.5 -27.531 1 91.5 374 MET A O 1
ATOM 2966 N N . GLY A 1 375 ? -10.219 -25.188 -27.812 1 88.38 375 GLY A N 1
ATOM 2967 C CA . GLY A 1 375 ? -11.359 -24.359 -28.172 1 88.38 375 GLY A CA 1
ATOM 2968 C C . GLY A 1 375 ? -11.844 -23.469 -27.047 1 88.38 375 GLY A C 1
ATOM 2969 O O . GLY A 1 375 ? -12.195 -22.312 -27.266 1 88.38 375 GLY A O 1
ATOM 2970 N N . GLU A 1 376 ? -11.898 -24.078 -25.844 1 85.94 376 GLU A N 1
ATOM 2971 C CA . GLU A 1 376 ? -12.336 -23.328 -24.672 1 85.94 376 GLU A CA 1
ATOM 2972 C C . GLU A 1 376 ? -11.422 -22.141 -24.391 1 85.94 376 GLU A C 1
ATOM 2974 O O . GLU A 1 376 ? -11.859 -21.125 -23.844 1 85.94 376 GLU A O 1
ATOM 2979 N N . LEU A 1 377 ? -10.125 -22.297 -24.812 1 84.62 377 LEU A N 1
ATOM 2980 C CA . LEU A 1 377 ? -9.164 -21.219 -24.578 1 84.62 377 LEU A CA 1
ATOM 2981 C C . LEU A 1 377 ? -9.047 -20.328 -25.812 1 84.62 377 LEU A C 1
ATOM 2983 O O . LEU A 1 377 ? -8.211 -19.422 -25.859 1 84.62 377 LEU A O 1
ATOM 2987 N N . GLY A 1 378 ? -9.852 -20.625 -26.828 1 83.75 378 GLY A N 1
ATOM 2988 C CA . GLY A 1 378 ? -9.859 -19.828 -28.031 1 83.75 378 GLY A CA 1
ATOM 2989 C C . GLY A 1 378 ? -8.656 -20.078 -28.922 1 83.75 378 GLY A C 1
ATOM 2990 O O . GLY A 1 378 ? -8.258 -19.203 -29.703 1 83.75 378 GLY A O 1
ATOM 2991 N N . MET A 1 379 ? -8.047 -21.234 -28.734 1 85.44 379 MET A N 1
ATOM 2992 C CA . MET A 1 379 ? -6.863 -21.578 -29.516 1 85.44 379 MET A CA 1
ATOM 2993 C C . MET A 1 379 ? -7.262 -22.172 -30.859 1 85.44 379 MET A C 1
ATOM 2995 O O . MET A 1 379 ? -8.266 -22.875 -30.969 1 85.44 379 MET A O 1
ATOM 2999 N N . ASN A 1 380 ? -6.766 -21.656 -32 1 74.25 380 ASN A N 1
ATOM 3000 C CA . ASN A 1 380 ? -7.016 -22.219 -33.312 1 74.25 380 ASN A CA 1
ATOM 3001 C C . ASN A 1 380 ? -6.004 -23.312 -33.656 1 74.25 380 ASN A C 1
ATOM 3003 O O . ASN A 1 380 ? -4.797 -23.094 -33.562 1 74.25 380 ASN A O 1
ATOM 3007 N N . CYS A 1 381 ? -6.25 -24.594 -33.594 1 61.06 381 CYS A N 1
ATOM 3008 C CA . CYS A 1 381 ? -5.391 -25.734 -33.875 1 61.06 381 CYS A CA 1
ATOM 3009 C C . CYS A 1 381 ? -4.715 -25.594 -35.25 1 61.06 381 CYS A C 1
ATOM 3011 O O . CYS A 1 381 ? -3.744 -26.281 -35.531 1 61.06 381 CYS A O 1
ATOM 3013 N N . ARG A 1 382 ? -5.18 -25.062 -36.344 1 51.97 382 ARG A N 1
ATOM 3014 C CA . ARG A 1 382 ? -4.598 -25.078 -37.688 1 51.97 382 ARG A CA 1
ATOM 3015 C C . ARG A 1 382 ? -3.197 -24.469 -37.688 1 51.97 382 ARG A C 1
ATOM 3017 O O . ARG A 1 382 ? -2.453 -24.609 -38.656 1 51.97 382 ARG A O 1
ATOM 3024 N N . GLN A 1 383 ? -2.863 -23.641 -36.844 1 43.59 383 GLN A N 1
ATOM 3025 C CA . GLN A 1 383 ? -1.63 -22.891 -37.031 1 43.59 383 GLN A CA 1
ATOM 3026 C C . GLN A 1 383 ? -0.408 -23.734 -36.688 1 43.59 383 GLN A C 1
ATOM 3028 O O . GLN A 1 383 ? 0.729 -23.312 -36.906 1 43.59 383 GLN A O 1
ATOM 3033 N N . ALA A 1 384 ? -0.329 -24.734 -35.875 1 43.12 384 ALA A N 1
ATOM 3034 C CA . ALA A 1 384 ? 0.968 -25.312 -35.531 1 43.12 384 ALA A CA 1
ATOM 3035 C C . ALA A 1 384 ? 1.417 -26.312 -36.594 1 43.12 384 ALA A C 1
ATOM 3037 O O . ALA A 1 384 ? 2.113 -27.297 -36.281 1 43.12 384 ALA A O 1
ATOM 3038 N N . SER A 1 385 ? 0.849 -26.516 -37.75 1 34.31 385 SER A N 1
ATOM 3039 C CA . SER A 1 385 ? 1.679 -27.328 -38.625 1 34.31 385 SER A CA 1
ATOM 3040 C C . SER A 1 385 ? 3.049 -26.688 -38.844 1 34.31 385 SER A C 1
ATOM 3042 O O . SER A 1 385 ? 3.146 -25.5 -39.156 1 34.31 385 SER A O 1
ATOM 3044 N N . PRO A 1 386 ? 4.082 -27.234 -38.281 1 33.28 386 PRO A N 1
ATOM 3045 C CA . PRO A 1 386 ? 5.336 -26.734 -38.844 1 33.28 386 PRO A CA 1
ATOM 3046 C C . PRO A 1 386 ? 5.289 -26.625 -40.375 1 33.28 386 PRO A C 1
ATOM 3048 O O . PRO A 1 386 ? 4.746 -27.5 -41.031 1 33.28 386 PRO A O 1
ATOM 3051 N N . GLU A 1 387 ? 5.141 -25.406 -40.969 1 27.16 387 GLU A N 1
ATOM 3052 C CA . GLU A 1 387 ? 5.629 -25.406 -42.344 1 27.16 387 GLU A CA 1
ATOM 3053 C C . GLU A 1 387 ? 6.969 -26.125 -42.438 1 27.16 387 GLU A C 1
ATOM 3055 O O . GLU A 1 387 ? 7.824 -26 -41.562 1 27.16 387 GLU A O 1
ATOM 3060 N N . MET B 1 1 ? -39.312 28.906 48.25 1 28.62 1 MET B N 1
ATOM 3061 C CA . MET B 1 1 ? -39.031 27.469 48.375 1 28.62 1 MET B CA 1
ATOM 3062 C C . MET B 1 1 ? -37.844 27.062 47.531 1 28.62 1 MET B C 1
ATOM 3064 O O . MET B 1 1 ? -37.719 27.5 46.375 1 28.62 1 MET B O 1
ATOM 3068 N N . PRO B 1 2 ? -36.688 26.578 48.094 1 33.03 2 PRO B N 1
ATOM 3069 C CA . PRO B 1 2 ? -35.375 26.328 47.469 1 33.03 2 PRO B CA 1
ATOM 3070 C C . PRO B 1 2 ? -35.469 25.297 46.344 1 33.03 2 PRO B C 1
ATOM 3072 O O . PRO B 1 2 ? -36.25 24.359 46.406 1 33.03 2 PRO B O 1
ATOM 3075 N N . LEU B 1 3 ? -35.594 25.797 45.219 1 36.19 3 LEU B N 1
ATOM 3076 C CA . LEU B 1 3 ? -35.688 24.953 44.031 1 36.19 3 LEU B CA 1
ATOM 3077 C C . LEU B 1 3 ? -34.688 23.797 44.094 1 36.19 3 LEU B C 1
ATOM 3079 O O . LEU B 1 3 ? -33.5 24.016 44.344 1 36.19 3 LEU B O 1
ATOM 3083 N N . ALA B 1 4 ? -35.219 22.656 44.5 1 36.12 4 ALA B N 1
ATOM 3084 C CA . ALA B 1 4 ? -34.562 21.359 44.656 1 36.12 4 ALA B CA 1
ATOM 3085 C C . ALA B 1 4 ? -33.656 21.031 43.5 1 36.12 4 ALA B C 1
ATOM 3087 O O . ALA B 1 4 ? -34 21.266 42.344 1 36.12 4 ALA B O 1
ATOM 3088 N N . ARG B 1 5 ? -32.375 20.891 43.719 1 37.5 5 ARG B N 1
ATOM 3089 C CA . ARG B 1 5 ? -31.281 20.453 42.812 1 37.5 5 ARG B CA 1
ATOM 3090 C C . ARG B 1 5 ? -31.656 19.172 42.094 1 37.5 5 ARG B C 1
ATOM 3092 O O . ARG B 1 5 ? -32.188 18.234 42.688 1 37.5 5 ARG B O 1
ATOM 3099 N N . ARG B 1 6 ? -32.031 19.219 40.844 1 40.84 6 ARG B N 1
ATOM 3100 C CA . ARG B 1 6 ? -32.344 18.062 40 1 40.84 6 ARG B CA 1
ATOM 3101 C C . ARG B 1 6 ? -31.344 16.938 40.219 1 40.84 6 ARG B C 1
ATOM 3103 O O . ARG B 1 6 ? -30.141 17.156 40.125 1 40.84 6 ARG B O 1
ATOM 3110 N N . SER B 1 7 ? -31.688 15.961 41.094 1 35.38 7 SER B N 1
ATOM 3111 C CA . SER B 1 7 ? -30.906 14.742 41.344 1 35.38 7 SER B CA 1
ATOM 3112 C C . SER B 1 7 ? -30.531 14.078 40 1 35.38 7 SER B C 1
ATOM 3114 O O . SER B 1 7 ? -31.391 13.898 39.125 1 35.38 7 SER B O 1
ATOM 3116 N N . HIS B 1 8 ? -29.516 14.383 39.438 1 40.62 8 HIS B N 1
ATOM 3117 C CA . HIS B 1 8 ? -29.047 13.703 38.25 1 40.62 8 HIS B CA 1
ATOM 3118 C C . HIS B 1 8 ? -29.047 12.188 38.438 1 40.62 8 HIS B C 1
ATOM 3120 O O . HIS B 1 8 ? -28.516 11.672 39.438 1 40.62 8 HIS B O 1
ATOM 3126 N N . ARG B 1 9 ? -30.094 11.5 37.969 1 41.75 9 ARG B N 1
ATOM 3127 C CA . ARG B 1 9 ? -30.234 10.047 38 1 41.75 9 ARG B CA 1
ATOM 3128 C C . ARG B 1 9 ? -29 9.359 37.438 1 41.75 9 ARG B C 1
ATOM 3130 O O . ARG B 1 9 ? -28.641 9.57 36.281 1 41.75 9 ARG B O 1
ATOM 3137 N N . LYS B 1 10 ? -28.047 8.984 38.25 1 45.56 10 LYS B N 1
ATOM 3138 C CA . LYS B 1 10 ? -26.906 8.117 37.938 1 45.56 10 LYS B CA 1
ATOM 3139 C C . LYS B 1 10 ? -27.391 6.828 37.25 1 45.56 10 LYS B C 1
ATOM 3141 O O . LYS B 1 10 ? -28.281 6.152 37.781 1 45.56 10 LYS B O 1
ATOM 3146 N N . THR B 1 11 ? -27.344 6.77 35.938 1 51.19 11 THR B N 1
ATOM 3147 C CA . THR B 1 11 ? -27.688 5.492 35.312 1 51.19 11 THR B CA 1
ATOM 3148 C C . THR B 1 11 ? -26.688 4.41 35.719 1 51.19 11 THR B C 1
ATOM 3150 O O . THR B 1 11 ? -25.484 4.594 35.562 1 51.19 11 THR B O 1
ATOM 3153 N N . ARG B 1 12 ? -26.938 3.455 36.625 1 60.91 12 ARG B N 1
ATOM 3154 C CA . ARG B 1 12 ? -26.125 2.369 37.156 1 60.91 12 ARG B CA 1
ATOM 3155 C C . ARG B 1 12 ? -25.844 1.316 36.094 1 60.91 12 ARG B C 1
ATOM 3157 O O . ARG B 1 12 ? -24.984 0.446 36.281 1 60.91 12 ARG B O 1
ATOM 3164 N N . THR B 1 13 ? -26.469 1.357 34.938 1 63.88 13 THR B N 1
ATOM 3165 C CA . THR B 1 13 ? -26.359 0.256 34 1 63.88 13 THR B CA 1
ATOM 3166 C C . THR B 1 13 ? -25.484 0.646 32.812 1 63.88 13 THR B C 1
ATOM 3168 O O . THR B 1 13 ? -25.594 0.05 31.719 1 63.88 13 THR B O 1
ATOM 3171 N N . GLY B 1 14 ? -24.703 1.677 32.938 1 69.81 14 GLY B N 1
ATOM 3172 C CA . GLY B 1 14 ? -23.797 2.07 31.875 1 69.81 14 GLY B CA 1
ATOM 3173 C C . GLY B 1 14 ? -22.641 1.108 31.688 1 69.81 14 GLY B C 1
ATOM 3174 O O . GLY B 1 14 ? -22.359 0.291 32.562 1 69.81 14 GLY B O 1
ATOM 3175 N N . CYS B 1 15 ? -22.016 1.116 30.438 1 71.44 15 CYS B N 1
ATOM 3176 C CA . CYS B 1 15 ? -20.922 0.183 30.203 1 71.44 15 CYS B CA 1
ATOM 3177 C C . CYS B 1 15 ? -19.719 0.521 31.094 1 71.44 15 CYS B C 1
ATOM 3179 O O . CYS B 1 15 ? -19.531 1.679 31.469 1 71.44 15 CYS B O 1
ATOM 3181 N N . PRO B 1 16 ? -18.969 -0.467 31.625 1 77 16 PRO B N 1
ATOM 3182 C CA . PRO B 1 16 ? -17.859 -0.241 32.562 1 77 16 PRO B CA 1
ATOM 3183 C C . PRO B 1 16 ? -16.859 0.804 32.031 1 77 16 PRO B C 1
ATOM 3185 O O . PRO B 1 16 ? -16.25 1.518 32.844 1 77 16 PRO B O 1
ATOM 3188 N N . ASN B 1 17 ? -16.719 1.035 30.859 1 74.75 17 ASN B N 1
ATOM 3189 C CA . ASN B 1 17 ? -15.812 2.037 30.297 1 74.75 17 ASN B CA 1
ATOM 3190 C C . ASN B 1 17 ? -16.297 3.453 30.578 1 74.75 17 ASN B C 1
ATOM 3192 O O . ASN B 1 17 ? -15.516 4.312 30.984 1 74.75 17 ASN B O 1
ATOM 3196 N N . CYS B 1 18 ? -17.453 3.621 30.328 1 74.06 18 CYS B N 1
ATOM 3197 C CA . CYS B 1 18 ? -18.047 4.922 30.609 1 74.06 18 CYS B CA 1
ATOM 3198 C C . CYS B 1 18 ? -18.047 5.219 32.094 1 74.06 18 CYS B C 1
ATOM 3200 O O . CYS B 1 18 ? -17.797 6.352 32.5 1 74.06 18 CYS B O 1
ATOM 3202 N N . LYS B 1 19 ? -18.266 4.16 32.938 1 74.88 19 LYS B N 1
ATOM 3203 C CA . LYS B 1 19 ? -18.219 4.297 34.375 1 74.88 19 LYS B CA 1
ATOM 3204 C C . LYS B 1 19 ? -16.812 4.68 34.844 1 74.88 19 LYS B C 1
ATOM 3206 O O . LYS B 1 19 ? -16.641 5.551 35.688 1 74.88 19 LYS B O 1
ATOM 3211 N N . ARG B 1 20 ? -15.867 4.07 34.219 1 74.25 20 ARG B N 1
ATOM 3212 C CA . ARG B 1 20 ? -14.477 4.363 34.562 1 74.25 20 ARG B CA 1
ATOM 3213 C C . ARG B 1 20 ? -14.102 5.785 34.156 1 74.25 20 ARG B C 1
ATOM 3215 O O . ARG B 1 20 ? -13.352 6.457 34.875 1 74.25 20 ARG B O 1
ATOM 3222 N N . ARG B 1 21 ? -14.656 6.223 33.188 1 72.25 21 ARG B N 1
ATOM 3223 C CA . ARG B 1 21 ? -14.352 7.539 32.656 1 72.25 21 ARG B CA 1
ATOM 3224 C C . ARG B 1 21 ? -15.273 8.602 33.219 1 72.25 21 ARG B C 1
ATOM 3226 O O . ARG B 1 21 ? -15.133 9.789 32.938 1 72.25 21 ARG B O 1
ATOM 3233 N N . ARG B 1 22 ? -16.188 8.141 34.062 1 68.69 22 ARG B N 1
ATOM 3234 C CA . ARG B 1 22 ? -17.141 8.984 34.781 1 68.69 22 ARG B CA 1
ATOM 3235 C C . ARG B 1 22 ? -17.938 9.859 33.812 1 68.69 22 ARG B C 1
ATOM 3237 O O . ARG B 1 22 ? -18.156 11.047 34.094 1 68.69 22 ARG B O 1
ATOM 3244 N N . ILE B 1 23 ? -18.234 9.273 32.656 1 75.38 23 ILE B N 1
ATOM 3245 C CA . ILE B 1 23 ? -19.109 9.953 31.734 1 75.38 23 ILE B CA 1
ATOM 3246 C C . ILE B 1 23 ? -20.469 9.242 31.688 1 75.38 23 ILE B C 1
ATOM 3248 O O . ILE B 1 23 ? -20.547 8.039 31.953 1 75.38 23 ILE B O 1
ATOM 3252 N N . LYS B 1 24 ? -21.5 9.945 31.344 1 73.12 24 LYS B N 1
ATOM 3253 C CA . LYS B 1 24 ? -22.859 9.398 31.25 1 73.12 24 LYS B CA 1
ATOM 3254 C C . LYS B 1 24 ? -23 8.469 30.047 1 73.12 24 LYS B C 1
ATOM 3256 O O . LYS B 1 24 ? -22.766 8.883 28.922 1 73.12 24 LYS B O 1
ATOM 3261 N N . CYS B 1 25 ? -23.203 7.172 30.125 1 72.69 25 CYS B N 1
ATOM 3262 C CA . CYS B 1 25 ? -23.406 6.152 29.109 1 72.69 25 CYS B CA 1
ATOM 3263 C C . CYS B 1 25 ? -24.828 6.223 28.547 1 72.69 25 CYS B C 1
ATOM 3265 O O . CYS B 1 25 ? -25.781 6.453 29.281 1 72.69 25 CYS B O 1
ATOM 3267 N N . ASP B 1 26 ? -25.047 6.164 27.344 1 74.19 26 ASP B N 1
ATOM 3268 C CA . ASP B 1 26 ? -26.391 6.152 26.75 1 74.19 26 ASP B CA 1
ATOM 3269 C C . ASP B 1 26 ? -27 4.758 26.812 1 74.19 26 ASP B C 1
ATOM 3271 O O . ASP B 1 26 ? -28.109 4.547 26.328 1 74.19 26 ASP B O 1
ATOM 3275 N N . GLU B 1 27 ? -26.344 3.734 27.344 1 71.25 27 GLU B N 1
ATOM 3276 C CA . GLU B 1 27 ? -26.781 2.379 27.672 1 71.25 27 GLU B CA 1
ATOM 3277 C C . GLU B 1 27 ? -27.297 1.651 26.422 1 71.25 27 GLU B C 1
ATOM 3279 O O . GLU B 1 27 ? -28.031 0.667 26.531 1 71.25 27 GLU B O 1
ATOM 3284 N N . GLN B 1 28 ? -26.953 2.254 25.266 1 74 28 GLN B N 1
ATOM 3285 C CA . GLN B 1 28 ? -27.359 1.519 24.062 1 74 28 GLN B CA 1
ATOM 3286 C C . GLN B 1 28 ? -26.562 0.228 23.922 1 74 28 GLN B C 1
ATOM 3288 O O . GLN B 1 28 ? -25.344 0.212 24.156 1 74 28 GLN B O 1
ATOM 3293 N N . LYS B 1 29 ? -27.141 -0.969 23.766 1 68.62 29 LYS B N 1
ATOM 3294 C CA . LYS B 1 29 ? -26.594 -2.285 23.469 1 68.62 29 LYS B CA 1
ATOM 3295 C C . LYS B 1 29 ? -26.641 -2.57 21.969 1 68.62 29 LYS B C 1
ATOM 3297 O O . LYS B 1 29 ? -27.5 -2.047 21.266 1 68.62 29 LYS B O 1
ATOM 3302 N N . PRO B 1 30 ? -25.641 -3.248 21.469 1 67.25 30 PRO B N 1
ATOM 3303 C CA . PRO B 1 30 ? -24.594 -3.959 22.219 1 67.25 30 PRO B CA 1
ATOM 3304 C C . PRO B 1 30 ? -23.406 -3.066 22.562 1 67.25 30 PRO B C 1
ATOM 3306 O O . PRO B 1 30 ? -22.594 -3.416 23.438 1 67.25 30 PRO B O 1
ATOM 3309 N N . SER B 1 31 ? -23.297 -1.907 21.938 1 72 31 SER B N 1
ATOM 3310 C CA . SER B 1 31 ? -22.25 -0.96 22.266 1 72 31 SER B CA 1
ATOM 3311 C C . SER B 1 31 ? -22.812 0.429 22.547 1 72 31 SER B C 1
ATOM 3313 O O . SER B 1 31 ? -23.656 0.918 21.797 1 72 31 SER B O 1
ATOM 3315 N N . CYS B 1 32 ? -22.422 1.032 23.641 1 71.69 32 CYS B N 1
ATOM 3316 C CA . CYS B 1 32 ? -22.984 2.338 23.953 1 71.69 32 CYS B CA 1
ATOM 3317 C C . CYS B 1 32 ? -22.422 3.416 23.047 1 71.69 32 CYS B C 1
ATOM 3319 O O . CYS B 1 32 ? -21.312 3.273 22.516 1 71.69 32 CYS B O 1
ATOM 3321 N N . GLY B 1 33 ? -23.219 4.43 22.719 1 72.5 33 GLY B N 1
ATOM 3322 C CA . GLY B 1 33 ? -22.875 5.531 21.844 1 72.5 33 GLY B CA 1
ATOM 3323 C C . GLY B 1 33 ? -21.578 6.215 22.203 1 72.5 33 GLY B C 1
ATOM 3324 O O . GLY B 1 33 ? -20.812 6.641 21.328 1 72.5 33 GLY B O 1
ATOM 3325 N N . ASN B 1 34 ? -21.219 6.242 23.516 1 71.81 34 ASN B N 1
ATOM 3326 C CA . ASN B 1 34 ? -19.969 6.836 23.984 1 71.81 34 ASN B CA 1
ATOM 3327 C C . ASN B 1 34 ? -18.766 5.973 23.609 1 71.81 34 ASN B C 1
ATOM 3329 O O . ASN B 1 34 ? -17.734 6.488 23.156 1 71.81 34 ASN B O 1
ATOM 3333 N N . CYS B 1 35 ? -18.844 4.758 23.922 1 66.38 35 CYS B N 1
ATOM 3334 C CA . CYS B 1 35 ? -17.797 3.812 23.531 1 66.38 35 CYS B CA 1
ATOM 3335 C C . CYS B 1 35 ? -17.656 3.74 22.016 1 66.38 35 CYS B C 1
ATOM 3337 O O . CYS B 1 35 ? -16.547 3.699 21.5 1 66.38 35 CYS B O 1
ATOM 3339 N N . LEU B 1 36 ? -18.797 3.846 21.344 1 66.94 36 LEU B N 1
ATOM 3340 C CA . LEU B 1 36 ? -18.781 3.904 19.891 1 66.94 36 LEU B CA 1
ATOM 3341 C C . LEU B 1 36 ? -18.125 5.191 19.391 1 66.94 36 LEU B C 1
ATOM 3343 O O . LEU B 1 36 ? -17.328 5.172 18.453 1 66.94 36 LEU B O 1
ATOM 3347 N N . GLN B 1 37 ? -18.375 6.211 20.047 1 64.81 37 GLN B N 1
ATOM 3348 C CA . GLN B 1 37 ? -17.844 7.531 19.719 1 64.81 37 GLN B CA 1
ATOM 3349 C C . GLN B 1 37 ? -16.359 7.621 20.047 1 64.81 37 GLN B C 1
ATOM 3351 O O . GLN B 1 37 ? -15.594 8.258 19.312 1 64.81 37 GLN B O 1
ATOM 3356 N N . HIS B 1 38 ? -15.945 6.902 21.094 1 64.75 38 HIS B N 1
ATOM 3357 C CA . HIS B 1 38 ? -14.562 6.922 21.562 1 64.75 38 HIS B CA 1
ATOM 3358 C C . HIS B 1 38 ? -13.797 5.695 21.062 1 64.75 38 HIS B C 1
ATOM 3360 O O . HIS B 1 38 ? -12.648 5.484 21.438 1 64.75 38 HIS B O 1
ATOM 3366 N N . ARG B 1 39 ? -14.367 4.945 20.203 1 51.84 39 ARG B N 1
ATOM 3367 C CA . ARG B 1 39 ? -13.891 3.74 19.531 1 51.84 39 ARG B CA 1
ATOM 3368 C C . ARG B 1 39 ? -13.18 2.814 20.516 1 51.84 39 ARG B C 1
ATOM 3370 O O . ARG B 1 39 ? -12.117 2.266 20.203 1 51.84 39 ARG B O 1
ATOM 3377 N N . ILE B 1 40 ? -13.719 2.689 21.688 1 64.81 40 ILE B N 1
ATOM 3378 C CA . ILE B 1 40 ? -13.305 1.692 22.672 1 64.81 40 ILE B CA 1
ATOM 3379 C C . ILE B 1 40 ? -14.344 0.57 22.734 1 64.81 40 ILE B C 1
ATOM 3381 O O . ILE B 1 40 ? -15.516 0.779 22.406 1 64.81 40 ILE B O 1
ATOM 3385 N N . GLU B 1 41 ? -13.781 -0.702 22.781 1 61.44 41 GLU B N 1
ATOM 3386 C CA . GLU B 1 41 ? -14.688 -1.827 22.984 1 61.44 41 GLU B CA 1
ATOM 3387 C C . GLU B 1 41 ? -15.547 -1.621 24.234 1 61.44 41 GLU B C 1
ATOM 3389 O O . GLU B 1 41 ? -15.016 -1.488 25.344 1 61.44 41 GLU B O 1
ATOM 3394 N N . CYS B 1 42 ? -16.766 -1.596 23.891 1 65.12 42 CYS B N 1
ATOM 3395 C CA . CYS B 1 42 ? -17.719 -1.403 24.969 1 65.12 42 CYS B CA 1
ATOM 3396 C C . CYS B 1 42 ? -17.938 -2.699 25.75 1 65.12 42 CYS B C 1
ATOM 3398 O O . CYS B 1 42 ? -18.078 -3.766 25.156 1 65.12 42 CYS B O 1
ATOM 3400 N N . GLU B 1 43 ? -17.562 -2.865 26.906 1 61.69 43 GLU B N 1
ATOM 3401 C CA . GLU B 1 43 ? -17.688 -4.043 27.766 1 61.69 43 GLU B CA 1
ATOM 3402 C C . GLU B 1 43 ? -19.141 -4.484 27.906 1 61.69 43 GLU B C 1
ATOM 3404 O O . GLU B 1 43 ? -19.422 -5.461 28.594 1 61.69 43 GLU B O 1
ATOM 3409 N N . TYR B 1 44 ? -20.062 -3.814 27.312 1 63.62 44 TYR B N 1
ATOM 3410 C CA . TYR B 1 44 ? -21.391 -4.395 27.281 1 63.62 44 TYR B CA 1
ATOM 3411 C C . TYR B 1 44 ? -21.422 -5.668 26.438 1 63.62 44 TYR B C 1
ATOM 3413 O O . TYR B 1 44 ? -22.172 -6.602 26.734 1 63.62 44 TYR B O 1
ATOM 3421 N N . ALA B 1 45 ? -20.531 -5.789 25.438 1 44.97 45 ALA B N 1
ATOM 3422 C CA . ALA B 1 45 ? -20.578 -6.902 24.484 1 44.97 45 ALA B CA 1
ATOM 3423 C C . ALA B 1 45 ? -19.984 -8.164 25.094 1 44.97 45 ALA B C 1
ATOM 3425 O O . ALA B 1 45 ? -20.328 -9.281 24.703 1 44.97 45 ALA B O 1
ATOM 3426 N N . GLU B 1 46 ? -18.969 -8.102 25.938 1 39.94 46 GLU B N 1
ATOM 3427 C CA . GLU B 1 46 ? -18.344 -9.328 26.438 1 39.94 46 GLU B CA 1
ATOM 3428 C C . GLU B 1 46 ? -19.328 -10.141 27.281 1 39.94 46 GLU B C 1
ATOM 3430 O O . GLU B 1 46 ? -19.125 -11.336 27.484 1 39.94 46 GLU B O 1
ATOM 3435 N N . SER B 1 47 ? -20.203 -9.461 27.891 1 35.66 47 SER B N 1
ATOM 3436 C CA . SER B 1 47 ? -20.859 -10.289 28.906 1 35.66 47 SER B CA 1
ATOM 3437 C C . SER B 1 47 ? -21.625 -11.438 28.266 1 35.66 47 SER B C 1
ATOM 3439 O O . SER B 1 47 ? -22.109 -12.336 28.953 1 35.66 47 SER B O 1
ATOM 3441 N N . GLN B 1 48 ? -22.094 -11.211 27.031 1 30.94 48 GLN B N 1
ATOM 3442 C CA . GLN B 1 48 ? -22.984 -12.336 26.812 1 30.94 48 GLN B CA 1
ATOM 3443 C C . GLN B 1 48 ? -22.203 -13.641 26.656 1 30.94 48 GLN B C 1
ATOM 3445 O O . GLN B 1 48 ? -22.797 -14.719 26.562 1 30.94 48 GLN B O 1
ATOM 3450 N N . ALA B 1 49 ? -20.938 -13.414 26.094 1 28.03 49 ALA B N 1
ATOM 3451 C CA . ALA B 1 49 ? -20.531 -14.734 25.625 1 28.03 49 ALA B CA 1
ATOM 3452 C C . ALA B 1 49 ? -20.125 -15.625 26.797 1 28.03 49 ALA B C 1
ATOM 3454 O O . ALA B 1 49 ? -19.625 -16.734 26.578 1 28.03 49 ALA B O 1
ATOM 3455 N N . MET B 1 50 ? -19.812 -15.094 27.953 1 26.73 50 MET B N 1
ATOM 3456 C CA . MET B 1 50 ? -19.125 -15.984 28.875 1 26.73 50 MET B CA 1
ATOM 3457 C C . MET B 1 50 ? -19.984 -17.188 29.234 1 26.73 50 MET B C 1
ATOM 3459 O O . MET B 1 50 ? -19.594 -18.016 30.047 1 26.73 50 MET B O 1
ATOM 3463 N N . ASN B 1 51 ? -21.297 -17.047 29.078 1 22.91 51 ASN B N 1
ATOM 3464 C CA . ASN B 1 51 ? -21.875 -17.984 30.031 1 22.91 51 ASN B CA 1
ATOM 3465 C C . ASN B 1 51 ? -21.469 -19.422 29.734 1 22.91 51 ASN B C 1
ATOM 3467 O O . ASN B 1 51 ? -21.469 -20.266 30.625 1 22.91 51 ASN B O 1
ATOM 3471 N N . GLY B 1 52 ? -21.703 -19.906 28.438 1 20.66 52 GLY B N 1
ATOM 3472 C CA . GLY B 1 52 ? -22.281 -21.234 28.562 1 20.66 52 GLY B CA 1
ATOM 3473 C C . GLY B 1 52 ? -21.266 -22.281 28.938 1 20.66 52 GLY B C 1
ATOM 3474 O O . GLY B 1 52 ? -21.609 -23.328 29.484 1 20.66 52 GLY B O 1
ATOM 3475 N N . TYR B 1 53 ? -20.109 -22.438 28.047 1 20.08 53 TYR B N 1
ATOM 3476 C CA . TYR B 1 53 ? -19.797 -23.859 27.953 1 20.08 53 TYR B CA 1
ATOM 3477 C C . TYR B 1 53 ? -19.047 -24.328 29.188 1 20.08 53 TYR B C 1
ATOM 3479 O O . TYR B 1 53 ? -17.875 -23.969 29.391 1 20.08 53 TYR B O 1
ATOM 3487 N N . SER B 1 54 ? -19.641 -24.281 30.328 1 19.05 54 SER B N 1
ATOM 3488 C CA . SER B 1 54 ? -19.125 -24.844 31.578 1 19.05 54 SER B CA 1
ATOM 3489 C C . SER B 1 54 ? -18.469 -26.203 31.344 1 19.05 54 SER B C 1
ATOM 3491 O O . SER B 1 54 ? -17.391 -26.484 31.875 1 19.05 54 SER B O 1
ATOM 3493 N N . SER B 1 55 ? -19.297 -27.234 30.953 1 17.69 55 SER B N 1
ATOM 3494 C CA . SER B 1 55 ? -19.375 -28.375 31.859 1 17.69 55 SER B CA 1
ATOM 3495 C C . SER B 1 55 ? -18.156 -29.281 31.703 1 17.69 55 SER B C 1
ATOM 3497 O O . SER B 1 55 ? -17.609 -29.766 32.688 1 17.69 55 SER B O 1
ATOM 3499 N N . LEU B 1 56 ? -18.016 -29.984 30.5 1 16.97 56 LEU B N 1
ATOM 3500 C CA . LEU B 1 56 ? -17.938 -31.438 30.688 1 16.97 56 LEU B CA 1
ATOM 3501 C C . LEU B 1 56 ? -16.547 -31.875 31.109 1 16.97 56 LEU B C 1
ATOM 3503 O O . LEU B 1 56 ? -15.555 -31.5 30.484 1 16.97 56 LEU B O 1
ATOM 3507 N N . THR B 1 57 ? -16.328 -32.25 32.375 1 17.33 57 THR B N 1
ATOM 3508 C CA . THR B 1 57 ? -15.273 -32.781 33.25 1 17.33 57 THR B CA 1
ATOM 3509 C C . THR B 1 57 ? -14.68 -34.062 32.688 1 17.33 57 THR B C 1
ATOM 3511 O O . THR B 1 57 ? -13.75 -34.625 33.25 1 17.33 57 THR B O 1
ATOM 3514 N N . SER B 1 58 ? -15.172 -34.656 31.5 1 15.83 58 SER B N 1
ATOM 3515 C CA . SER B 1 58 ? -15.062 -36.094 31.781 1 15.83 58 SER B CA 1
ATOM 3516 C C . SER B 1 58 ? -13.609 -36.5 32 1 15.83 58 SER B C 1
ATOM 3518 O O . SER B 1 58 ? -12.695 -35.844 31.516 1 15.83 58 SER B O 1
ATOM 3520 N N . ALA B 1 59 ? -13.508 -37.781 32.562 1 16.27 59 ALA B N 1
ATOM 3521 C CA . ALA B 1 59 ? -12.781 -38.719 33.438 1 16.27 59 ALA B CA 1
ATOM 3522 C C . ALA B 1 59 ? -11.625 -39.375 32.688 1 16.27 59 ALA B C 1
ATOM 3524 O O . ALA B 1 59 ? -10.539 -39.531 33.25 1 16.27 59 ALA B O 1
ATOM 3525 N N . THR B 1 60 ? -11.867 -40 31.438 1 15.18 60 THR B N 1
ATOM 3526 C CA . THR B 1 60 ? -11.453 -41.406 31.516 1 15.18 60 THR B CA 1
ATOM 3527 C C . THR B 1 60 ? -9.93 -41.5 31.406 1 15.18 60 THR B C 1
ATOM 3529 O O . THR B 1 60 ? -9.281 -40.656 30.812 1 15.18 60 THR B O 1
ATOM 3532 N N . ALA B 1 61 ? -9.461 -42.844 31.656 1 15.95 61 ALA B N 1
ATOM 3533 C CA . ALA B 1 61 ? -8.492 -43.719 32.312 1 15.95 61 ALA B CA 1
ATOM 3534 C C . ALA B 1 61 ? -7.305 -44 31.391 1 15.95 61 ALA B C 1
ATOM 3536 O O . ALA B 1 61 ? -6.148 -43.938 31.812 1 15.95 61 ALA B O 1
ATOM 3537 N N . SER B 1 62 ? -7.496 -44.75 30.156 1 15.62 62 SER B N 1
ATOM 3538 C CA . SER B 1 62 ? -6.793 -46.031 30.188 1 15.62 62 SER B CA 1
ATOM 3539 C C . SER B 1 62 ? -5.328 -45.875 29.797 1 15.62 62 SER B C 1
ATOM 3541 O O . SER B 1 62 ? -4.965 -44.875 29.141 1 15.62 62 SER B O 1
ATOM 3543 N N . PRO B 1 63 ? -4.621 -47.125 29.703 1 16.33 63 PRO B N 1
ATOM 3544 C CA . PRO B 1 63 ? -3.359 -47.719 30.141 1 16.33 63 PRO B CA 1
ATOM 3545 C C . PRO B 1 63 ? -2.254 -47.594 29.094 1 16.33 63 PRO B C 1
ATOM 3547 O O . PRO B 1 63 ? -1.133 -47.188 29.422 1 16.33 63 PRO B O 1
ATOM 3550 N N . SER B 1 64 ? -2.5 -48.156 27.797 1 15.76 64 SER B N 1
ATOM 3551 C CA . SER B 1 64 ? -1.686 -49.344 27.562 1 15.76 64 SER B CA 1
ATOM 3552 C C . SER B 1 64 ? -0.287 -48.969 27.078 1 15.76 64 SER B C 1
ATOM 3554 O O . SER B 1 64 ? -0.074 -47.875 26.562 1 15.76 64 SER B O 1
ATOM 3556 N N . PRO B 1 65 ? 0.437 -50.094 26.594 1 16.34 65 PRO B N 1
ATOM 3557 C CA . PRO B 1 65 ? 1.752 -50.688 26.844 1 16.34 65 PRO B CA 1
ATOM 3558 C C . PRO B 1 65 ? 2.809 -50.188 25.844 1 16.34 65 PRO B C 1
ATOM 3560 O O . PRO B 1 65 ? 3.887 -49.75 26.25 1 16.34 65 PRO B O 1
ATOM 3563 N N . SER B 1 66 ? 2.691 -50.688 24.484 1 15.61 66 SER B N 1
ATOM 3564 C CA . SER B 1 66 ? 3.666 -51.719 24.141 1 15.61 66 SER B CA 1
ATOM 3565 C C . SER B 1 66 ? 4.941 -51.094 23.578 1 15.61 66 SER B C 1
ATOM 3567 O O . SER B 1 66 ? 4.957 -49.906 23.203 1 15.61 66 SER B O 1
ATOM 3569 N N . PRO B 1 67 ? 5.566 -51.812 22.469 1 16.17 67 PRO B N 1
ATOM 3570 C CA . PRO B 1 67 ? 6.84 -52.531 22.359 1 16.17 67 PRO B CA 1
ATOM 3571 C C . PRO B 1 67 ? 7.934 -51.688 21.688 1 16.17 67 PRO B C 1
ATOM 3573 O O . PRO B 1 67 ? 7.66 -50.594 21.188 1 16.17 67 PRO B O 1
ATOM 3576 N N . SER B 1 68 ? 8.633 -52.344 20.672 1 16.14 68 SER B N 1
ATOM 3577 C CA . SER B 1 68 ? 9.977 -52.906 20.547 1 16.14 68 SER B CA 1
ATOM 3578 C C . SER B 1 68 ? 10.875 -52 19.703 1 16.14 68 SER B C 1
ATOM 3580 O O . SER B 1 68 ? 11.953 -51.594 20.156 1 16.14 68 SER B O 1
ATOM 3582 N N . ASN B 1 69 ? 11.266 -52.406 18.422 1 15.62 69 ASN B N 1
ATOM 3583 C CA . ASN B 1 69 ? 12.555 -52.969 18.016 1 15.62 69 ASN B CA 1
ATOM 3584 C C . ASN B 1 69 ? 13.359 -51.969 17.188 1 15.62 69 ASN B C 1
ATOM 3586 O O . ASN B 1 69 ? 14.578 -51.875 17.344 1 15.62 69 ASN B O 1
ATOM 3590 N N . ARG B 1 70 ? 12.867 -51.25 16.141 1 16.8 70 ARG B N 1
ATOM 3591 C CA . ARG B 1 70 ? 13.594 -51.5 14.898 1 16.8 70 ARG B CA 1
ATOM 3592 C C . ARG B 1 70 ? 14.938 -50.781 14.891 1 16.8 70 ARG B C 1
ATOM 3594 O O . ARG B 1 70 ? 15.125 -49.812 15.633 1 16.8 70 ARG B O 1
ATOM 3601 N N . GLY B 1 71 ? 15.734 -50.969 13.727 1 16.66 71 GLY B N 1
ATOM 3602 C CA . GLY B 1 71 ? 17.016 -51.312 13.156 1 16.66 71 GLY B CA 1
ATOM 3603 C C . GLY B 1 71 ? 17.891 -50.125 12.883 1 16.66 71 GLY B C 1
ATOM 3604 O O . GLY B 1 71 ? 17.406 -49 12.852 1 16.66 71 GLY B O 1
ATOM 3605 N N . ASN B 1 72 ? 19.203 -50.344 12.781 1 16.81 72 ASN B N 1
ATOM 3606 C CA . ASN B 1 72 ? 20.578 -49.844 12.945 1 16.81 72 ASN B CA 1
ATOM 3607 C C . ASN B 1 72 ? 21.031 -49.062 11.727 1 16.81 72 ASN B C 1
ATOM 3609 O O . ASN B 1 72 ? 22.219 -48.812 11.555 1 16.81 72 ASN B O 1
ATOM 3613 N N . THR B 1 73 ? 20.172 -48.594 10.773 1 17.58 73 THR B N 1
ATOM 3614 C CA . THR B 1 73 ? 20.906 -48.469 9.523 1 17.58 73 THR B CA 1
ATOM 3615 C C . THR B 1 73 ? 22.047 -47.438 9.672 1 17.58 73 THR B C 1
ATOM 3617 O O . THR B 1 73 ? 21.906 -46.438 10.391 1 17.58 73 THR B O 1
ATOM 3620 N N . ARG B 1 74 ? 23.172 -47.688 8.844 1 18.03 74 ARG B N 1
ATOM 3621 C CA . ARG B 1 74 ? 24.594 -47.438 8.633 1 18.03 74 ARG B CA 1
ATOM 3622 C C . ARG B 1 74 ? 24.828 -46 8.164 1 18.03 74 ARG B C 1
ATOM 3624 O O . ARG B 1 74 ? 24.141 -45.531 7.262 1 18.03 74 ARG B O 1
ATOM 3631 N N . ALA B 1 75 ? 25.734 -45.312 8.875 1 18.39 75 ALA B N 1
ATOM 3632 C CA . ALA B 1 75 ? 26.266 -43.938 9 1 18.39 75 ALA B CA 1
ATOM 3633 C C . ALA B 1 75 ? 27.156 -43.594 7.809 1 18.39 75 ALA B C 1
ATOM 3635 O O . ALA B 1 75 ? 28.25 -44.125 7.672 1 18.39 75 ALA B O 1
ATOM 3636 N N . LEU B 1 76 ? 26.531 -43.625 6.543 1 19.14 76 LEU B N 1
ATOM 3637 C CA . LEU B 1 76 ? 27.562 -43.406 5.535 1 19.14 76 LEU B CA 1
ATOM 3638 C C . LEU B 1 76 ? 28.328 -42.125 5.82 1 19.14 76 LEU B C 1
ATOM 3640 O O . LEU B 1 76 ? 27.75 -41.156 6.332 1 19.14 76 LEU B O 1
ATOM 3644 N N . PRO B 1 77 ? 29.656 -42.125 5.746 1 19.47 77 PRO B N 1
ATOM 3645 C CA . PRO B 1 77 ? 30.75 -41.219 6.156 1 19.47 77 PRO B CA 1
ATOM 3646 C C . PRO B 1 77 ? 30.734 -39.906 5.398 1 19.47 77 PRO B C 1
ATOM 3648 O O . PRO B 1 77 ? 30.297 -39.844 4.25 1 19.47 77 PRO B O 1
ATOM 3651 N N . PRO B 1 78 ? 30.906 -38.719 6.145 1 19.06 78 PRO B N 1
ATOM 3652 C CA . PRO B 1 78 ? 30.828 -37.281 5.805 1 19.06 78 PRO B CA 1
ATOM 3653 C C . PRO B 1 78 ? 31.953 -36.844 4.867 1 19.06 78 PRO B C 1
ATOM 3655 O O . PRO B 1 78 ? 33.125 -37.062 5.164 1 19.06 78 PRO B O 1
ATOM 3658 N N . THR B 1 79 ? 31.875 -37.062 3.559 1 19.56 79 THR B N 1
ATOM 3659 C CA . THR B 1 79 ? 32.969 -36.625 2.703 1 19.56 79 THR B CA 1
ATOM 3660 C C . THR B 1 79 ? 33.312 -35.156 3 1 19.56 79 THR B C 1
ATOM 3662 O O . THR B 1 79 ? 32.438 -34.344 3.328 1 19.56 79 THR B O 1
ATOM 3665 N N . SER B 1 80 ? 34.594 -34.719 2.877 1 20.83 80 SER B N 1
ATOM 3666 C CA . SER B 1 80 ? 35.562 -33.688 3.205 1 20.83 80 SER B CA 1
ATOM 3667 C C . SER B 1 80 ? 35.188 -32.375 2.551 1 20.83 80 SER B C 1
ATOM 3669 O O . SER B 1 80 ? 34.812 -32.312 1.375 1 20.83 80 SER B O 1
ATOM 3671 N N . GLN B 1 81 ? 35.031 -31.172 3.363 1 22.19 81 GLN B N 1
ATOM 3672 C CA . GLN B 1 81 ? 34.5 -29.812 3.504 1 22.19 81 GLN B CA 1
ATOM 3673 C C . GLN B 1 81 ? 35.406 -28.812 2.773 1 22.19 81 GLN B C 1
ATOM 3675 O O . GLN B 1 81 ? 36.469 -28.453 3.256 1 22.19 81 GLN B O 1
ATOM 3680 N N . VAL B 1 82 ? 35.719 -28.953 1.463 1 24.59 82 VAL B N 1
ATOM 3681 C CA . VAL B 1 82 ? 36.594 -27.953 0.848 1 24.59 82 VAL B CA 1
ATOM 3682 C C . VAL B 1 82 ? 36.094 -26.562 1.216 1 24.59 82 VAL B C 1
ATOM 3684 O O . VAL B 1 82 ? 34.906 -26.25 1.072 1 24.59 82 VAL B O 1
ATOM 3687 N N . GLN B 1 83 ? 36.906 -25.594 1.894 1 22.97 83 GLN B N 1
ATOM 3688 C CA . GLN B 1 83 ? 37.031 -24.406 2.736 1 22.97 83 GLN B CA 1
ATOM 3689 C C . GLN B 1 83 ? 36.469 -23.172 2.033 1 22.97 83 GLN B C 1
ATOM 3691 O O . GLN B 1 83 ? 35.656 -22.453 2.6 1 22.97 83 GLN B O 1
ATOM 3696 N N . SER B 1 84 ? 37.281 -22.422 1.211 1 26.66 84 SER B N 1
ATOM 3697 C CA . SER B 1 84 ? 37.625 -21.016 1.469 1 26.66 84 SER B CA 1
ATOM 3698 C C . SER B 1 84 ? 36.562 -20.094 0.876 1 26.66 84 SER B C 1
ATOM 3700 O O . SER B 1 84 ? 36.719 -18.859 0.92 1 26.66 84 SER B O 1
ATOM 3702 N N . GLY B 1 85 ? 35.844 -20.484 -0.081 1 28.19 85 GLY B N 1
ATOM 3703 C CA . GLY B 1 85 ? 35.312 -19.562 -1.077 1 28.19 85 GLY B CA 1
ATOM 3704 C C . GLY B 1 85 ? 34.406 -18.5 -0.484 1 28.19 85 GLY B C 1
ATOM 3705 O O . GLY B 1 85 ? 33.781 -18.703 0.563 1 28.19 85 GLY B O 1
ATOM 3706 N N . SER B 1 86 ? 34.781 -17.109 -0.804 1 31.14 86 SER B N 1
ATOM 3707 C CA . SER B 1 86 ? 34.094 -15.906 -0.345 1 31.14 86 SER B CA 1
ATOM 3708 C C . SER B 1 86 ? 32.594 -16.109 -0.279 1 31.14 86 SER B C 1
ATOM 3710 O O . SER B 1 86 ? 31.953 -16.391 -1.295 1 31.14 86 SER B O 1
ATOM 3712 N N . SER B 1 87 ? 32.219 -16.688 0.704 1 31 87 SER B N 1
ATOM 3713 C CA . SER B 1 87 ? 30.844 -17.094 0.992 1 31 87 SER B CA 1
ATOM 3714 C C . SER B 1 87 ? 29.891 -15.922 0.804 1 31 87 SER B C 1
ATOM 3716 O O . SER B 1 87 ? 30.109 -14.836 1.344 1 31 87 SER B O 1
ATOM 3718 N N . PRO B 1 88 ? 29.344 -15.75 -0.355 1 33.81 88 PRO B N 1
ATOM 3719 C CA . PRO B 1 88 ? 28.344 -14.68 -0.475 1 33.81 88 PRO B CA 1
ATOM 3720 C C . PRO B 1 88 ? 27.656 -14.359 0.852 1 33.81 88 PRO B C 1
ATOM 3722 O O . PRO B 1 88 ? 27.422 -15.258 1.66 1 33.81 88 PRO B O 1
ATOM 3725 N N . ARG B 1 89 ? 28.031 -13.133 1.353 1 37.16 89 ARG B N 1
ATOM 3726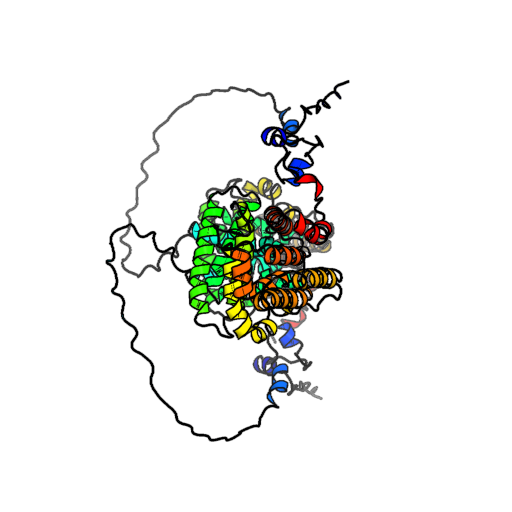 C CA . ARG B 1 89 ? 27.406 -12.711 2.598 1 37.16 89 ARG B CA 1
ATOM 3727 C C . ARG B 1 89 ? 26.031 -13.359 2.756 1 37.16 89 ARG B C 1
ATOM 3729 O O . ARG B 1 89 ? 25.219 -13.328 1.832 1 37.16 89 ARG B O 1
ATOM 3736 N N . PRO B 1 90 ? 25.859 -14.281 3.453 1 37.31 90 PRO B N 1
ATOM 3737 C CA . PRO B 1 90 ? 24.516 -14.82 3.689 1 37.31 90 PRO B CA 1
ATOM 3738 C C . PRO B 1 90 ? 23.438 -13.742 3.693 1 37.31 90 PRO B C 1
ATOM 3740 O O . PRO B 1 90 ? 23.562 -12.734 4.391 1 37.31 90 PRO B O 1
ATOM 3743 N N . GLN B 1 91 ? 22.906 -13.133 2.592 1 45.31 91 GLN B N 1
ATOM 3744 C CA . GLN B 1 91 ? 21.781 -12.195 2.537 1 45.31 91 GLN B CA 1
ATOM 3745 C C . GLN B 1 91 ? 20.906 -12.297 3.787 1 45.31 91 GLN B C 1
ATOM 3747 O O . GLN B 1 91 ? 20.344 -13.359 4.062 1 45.31 91 GLN B O 1
ATOM 3752 N N . ALA B 1 92 ? 21.219 -11.562 4.844 1 48.62 92 ALA B N 1
ATOM 3753 C CA . ALA B 1 92 ? 20.797 -11.352 6.227 1 48.62 92 ALA B CA 1
ATOM 3754 C C . ALA B 1 92 ? 19.266 -11.453 6.352 1 48.62 92 ALA B C 1
ATOM 3756 O O . ALA B 1 92 ? 18.547 -11.047 5.449 1 48.62 92 ALA B O 1
ATOM 3757 N N . SER B 1 93 ? 18.719 -12.312 7.113 1 64 93 SER B N 1
ATOM 3758 C CA . SER B 1 93 ? 17.375 -12.43 7.668 1 64 93 SER B CA 1
ATOM 3759 C C . SER B 1 93 ? 16.766 -11.055 7.922 1 64 93 SER B C 1
ATOM 3761 O O . SER B 1 93 ? 17.484 -10.094 8.219 1 64 93 SER B O 1
ATOM 3763 N N . LEU B 1 94 ? 15.602 -10.758 7.324 1 79.06 94 LEU B N 1
ATOM 3764 C CA . LEU B 1 94 ? 14.852 -9.539 7.598 1 79.06 94 LEU B CA 1
ATOM 3765 C C . LEU B 1 94 ? 14.891 -9.195 9.078 1 79.06 94 LEU B C 1
ATOM 3767 O O . LEU B 1 94 ? 14.594 -10.039 9.93 1 79.06 94 LEU B O 1
ATOM 3771 N N . SER B 1 95 ? 15.516 -8.07 9.398 1 83.5 95 SER B N 1
ATOM 3772 C CA . SER B 1 95 ? 15.547 -7.586 10.773 1 83.5 95 SER B CA 1
ATOM 3773 C C . SER B 1 95 ? 14.156 -7.16 11.242 1 83.5 95 SER B C 1
ATOM 3775 O O . SER B 1 95 ? 13.227 -7.055 10.438 1 83.5 95 SER B O 1
ATOM 3777 N N . ASP B 1 96 ? 14.016 -6.996 12.492 1 86.12 96 ASP B N 1
ATOM 3778 C CA . ASP B 1 96 ? 12.766 -6.492 13.055 1 86.12 96 ASP B CA 1
ATOM 3779 C C . ASP B 1 96 ? 12.43 -5.105 12.508 1 86.12 96 ASP B C 1
ATOM 3781 O O . ASP B 1 96 ? 11.266 -4.785 12.281 1 86.12 96 ASP B O 1
ATOM 3785 N N . ASP B 1 97 ? 13.477 -4.375 12.203 1 85.12 97 ASP B N 1
ATOM 3786 C CA . ASP B 1 97 ? 13.273 -3.035 11.656 1 85.12 97 ASP B CA 1
ATOM 3787 C C . ASP B 1 97 ? 12.734 -3.1 10.227 1 85.12 97 ASP B C 1
ATOM 3789 O O . ASP B 1 97 ? 11.914 -2.27 9.836 1 85.12 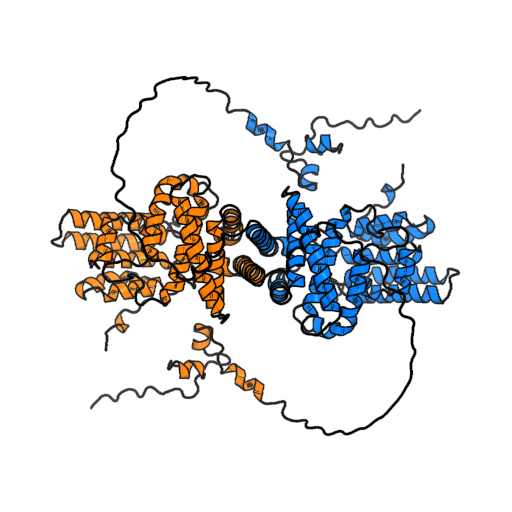97 ASP B O 1
ATOM 3793 N N . ASP B 1 98 ? 13.211 -4.098 9.562 1 88.62 98 ASP B N 1
ATOM 3794 C CA . ASP B 1 98 ? 12.734 -4.273 8.195 1 88.62 98 ASP B CA 1
ATOM 3795 C C . ASP B 1 98 ? 11.242 -4.605 8.172 1 88.62 98 ASP B C 1
ATOM 3797 O O . ASP B 1 98 ? 10.492 -4.078 7.344 1 88.62 98 ASP B O 1
ATOM 3801 N N . VAL B 1 99 ? 10.898 -5.434 9.117 1 92.06 99 VAL B N 1
ATOM 3802 C CA . VAL B 1 99 ? 9.5 -5.852 9.195 1 92.06 99 VAL B CA 1
ATOM 3803 C C . VAL B 1 99 ? 8.633 -4.664 9.609 1 92.06 99 VAL B C 1
ATOM 3805 O O . VAL B 1 99 ? 7.57 -4.434 9.023 1 92.06 99 VAL B O 1
ATOM 3808 N N . LEU B 1 100 ? 9.148 -3.945 10.578 1 90.94 100 LEU B N 1
ATOM 3809 C CA . LEU B 1 100 ? 8.391 -2.787 11.047 1 90.94 100 LEU B CA 1
ATOM 3810 C C . LEU B 1 100 ? 8.234 -1.756 9.93 1 90.94 100 LEU B C 1
ATOM 3812 O O . LEU B 1 100 ? 7.133 -1.242 9.711 1 90.94 100 LEU B O 1
ATOM 3816 N N . ASN B 1 101 ? 9.312 -1.502 9.266 1 92 101 ASN B N 1
ATOM 3817 C CA . ASN B 1 101 ? 9.258 -0.551 8.164 1 92 101 ASN B CA 1
ATOM 3818 C C . ASN B 1 101 ? 8.266 -0.999 7.09 1 92 101 ASN B C 1
ATOM 3820 O O . ASN B 1 101 ? 7.5 -0.187 6.57 1 92 101 ASN B O 1
ATOM 3824 N N . SER B 1 102 ? 8.305 -2.281 6.781 1 95.19 102 SER B N 1
ATOM 3825 C CA . SER B 1 102 ? 7.391 -2.822 5.777 1 95.19 102 SER B CA 1
ATOM 3826 C C . SER B 1 102 ? 5.938 -2.68 6.219 1 95.19 102 SER B C 1
ATOM 3828 O O . SER B 1 102 ? 5.066 -2.34 5.414 1 95.19 102 SER B O 1
ATOM 3830 N N . ARG B 1 103 ? 5.762 -2.924 7.516 1 94.81 103 ARG B N 1
ATOM 3831 C CA . ARG B 1 103 ? 4.418 -2.795 8.07 1 94.81 103 ARG B CA 1
ATOM 3832 C C . ARG B 1 103 ? 3.92 -1.356 7.98 1 94.81 103 ARG B C 1
ATOM 3834 O O . ARG B 1 103 ? 2.77 -1.113 7.617 1 94.81 103 ARG B O 1
ATOM 3841 N N . LEU B 1 104 ? 4.75 -0.438 8.258 1 95.12 104 LEU B N 1
ATOM 3842 C CA . LEU B 1 104 ? 4.383 0.974 8.266 1 95.12 104 LEU B CA 1
ATOM 3843 C C . LEU B 1 104 ? 4.102 1.471 6.848 1 95.12 104 LEU B C 1
ATOM 3845 O O . LEU B 1 104 ? 3.143 2.215 6.625 1 95.12 104 LEU B O 1
ATOM 3849 N N . ILE B 1 105 ? 4.941 1.06 5.895 1 97.31 105 ILE B N 1
ATOM 3850 C CA . ILE B 1 105 ? 4.73 1.465 4.512 1 97.31 105 ILE B CA 1
ATOM 3851 C C . ILE B 1 105 ? 3.418 0.873 3.996 1 97.31 105 ILE B C 1
ATOM 3853 O O . ILE B 1 105 ? 2.652 1.551 3.309 1 97.31 105 ILE B O 1
ATOM 3857 N N . HIS B 1 106 ? 3.199 -0.362 4.293 1 97.69 106 HIS B N 1
ATOM 3858 C CA . HIS B 1 106 ? 1.949 -1.005 3.904 1 97.69 106 HIS B CA 1
ATOM 3859 C C . HIS B 1 106 ? 0.747 -0.28 4.5 1 97.69 106 HIS B C 1
ATOM 3861 O O . HIS B 1 106 ? -0.243 -0.036 3.809 1 97.69 106 HIS B O 1
ATOM 3867 N N . HIS B 1 107 ? 0.831 0.032 5.785 1 95.38 107 HIS B N 1
ATOM 3868 C CA . HIS B 1 107 ? -0.257 0.722 6.469 1 95.38 107 HIS B CA 1
ATOM 3869 C C . HIS B 1 107 ? -0.505 2.098 5.863 1 95.38 107 HIS B C 1
ATOM 3871 O O . HIS B 1 107 ? -1.656 2.504 5.68 1 95.38 107 HIS B O 1
ATOM 3877 N N . TYR B 1 108 ? 0.565 2.758 5.559 1 96.44 108 TYR B N 1
ATOM 3878 C CA . TYR B 1 108 ? 0.411 4.047 4.891 1 96.44 108 TYR B CA 1
ATOM 3879 C C . TYR B 1 108 ? -0.368 3.896 3.588 1 96.44 108 TYR B C 1
ATOM 3881 O O . TYR B 1 108 ? -1.302 4.656 3.326 1 96.44 108 TYR B O 1
ATOM 3889 N N . SER B 1 109 ? 0.029 2.881 2.785 1 97.69 109 SER B N 1
ATOM 3890 C CA . SER B 1 109 ? -0.46 2.695 1.423 1 97.69 109 SER B CA 1
ATOM 3891 C C . SER B 1 109 ? -1.894 2.174 1.417 1 97.69 109 SER B C 1
ATOM 3893 O O . SER B 1 109 ? -2.58 2.244 0.396 1 97.69 109 SER B O 1
ATOM 3895 N N . THR B 1 110 ? -2.359 1.689 2.576 1 96.5 110 THR B N 1
ATOM 3896 C CA . THR B 1 110 ? -3.67 1.051 2.555 1 96.5 110 THR B CA 1
ATOM 3897 C C . THR B 1 110 ? -4.648 1.794 3.459 1 96.5 110 THR B C 1
ATOM 3899 O O . THR B 1 110 ? -5.863 1.694 3.281 1 96.5 110 THR B O 1
ATOM 3902 N N . ALA B 1 111 ? -4.121 2.551 4.445 1 93.12 111 ALA B N 1
ATOM 3903 C CA . ALA B 1 111 ? -5.051 3.113 5.426 1 93.12 111 ALA B CA 1
ATOM 3904 C C . ALA B 1 111 ? -4.727 4.578 5.707 1 93.12 111 ALA B C 1
ATOM 3906 O O . ALA B 1 111 ? -5.605 5.441 5.629 1 93.12 111 ALA B O 1
ATOM 3907 N N . THR B 1 112 ? -3.447 4.914 5.988 1 92.88 112 THR B N 1
ATOM 3908 C CA . THR B 1 112 ? -3.07 6.246 6.445 1 92.88 112 THR B CA 1
ATOM 3909 C C . THR B 1 112 ? -3.41 7.297 5.395 1 92.88 112 THR B C 1
ATOM 3911 O O . THR B 1 112 ? -3.898 8.383 5.727 1 92.88 112 THR B O 1
ATOM 3914 N N . TYR B 1 113 ? -3.123 7.02 4.121 1 92.38 113 TYR B N 1
ATOM 3915 C CA . TYR B 1 113 ? -3.322 8 3.062 1 92.38 113 TYR B CA 1
ATOM 3916 C C . TYR B 1 113 ? -4.773 8.469 3.018 1 92.38 113 TYR B C 1
ATOM 3918 O O . TYR B 1 113 ? -5.051 9.609 2.65 1 92.38 113 TYR B O 1
ATOM 3926 N N . LEU B 1 114 ? -5.703 7.621 3.414 1 89.88 114 LEU B N 1
ATOM 3927 C CA . LEU B 1 114 ? -7.129 7.93 3.377 1 89.88 114 LEU B CA 1
ATOM 3928 C C . LEU B 1 114 ? -7.48 9.016 4.391 1 89.88 114 LEU B C 1
ATOM 3930 O O . LEU B 1 114 ? -8.516 9.672 4.27 1 89.88 114 LEU B O 1
ATOM 3934 N N . THR B 1 115 ? -6.645 9.172 5.352 1 86 115 THR B N 1
ATOM 3935 C CA . THR B 1 115 ? -6.914 10.141 6.41 1 86 115 THR B CA 1
ATOM 3936 C C . THR B 1 115 ? -6.414 11.523 6.008 1 86 115 THR B C 1
ATOM 3938 O O . THR B 1 115 ? -6.738 12.523 6.664 1 86 115 THR B O 1
ATOM 3941 N N . LEU B 1 116 ? -5.664 11.609 4.969 1 85.44 116 LEU B N 1
ATOM 3942 C CA . LEU B 1 116 ? -4.992 12.852 4.617 1 85.44 116 LEU B CA 1
ATOM 3943 C C . LEU B 1 116 ? -5.887 13.727 3.746 1 85.44 116 LEU B C 1
ATOM 3945 O O . LEU B 1 116 ? -5.656 14.93 3.623 1 85.44 116 LEU B O 1
ATOM 3949 N N . SER B 1 117 ? -6.91 13.062 3.096 1 79.19 117 SER B N 1
ATOM 3950 C CA . SER B 1 117 ? -7.867 13.82 2.293 1 79.19 117 SER B CA 1
ATOM 3951 C C . SER B 1 117 ? -9.164 13.039 2.102 1 79.19 117 SER B C 1
ATOM 3953 O O . SER B 1 117 ? -9.164 11.812 2.141 1 79.19 117 SER B O 1
ATOM 3955 N N . ASP B 1 118 ? -10.219 13.727 1.815 1 76.62 118 ASP B N 1
ATOM 3956 C CA . ASP B 1 118 ? -11.5 13.094 1.523 1 76.62 118 ASP B CA 1
ATOM 3957 C C . ASP B 1 118 ? -11.789 13.094 0.024 1 76.62 118 ASP B C 1
ATOM 3959 O O . ASP B 1 118 ? -12.75 12.469 -0.432 1 76.62 118 ASP B O 1
ATOM 3963 N N . LYS B 1 119 ? -10.961 13.773 -0.687 1 78.81 119 LYS B N 1
ATOM 3964 C CA . LYS B 1 119 ? -11.125 13.828 -2.137 1 78.81 119 LYS B CA 1
ATOM 3965 C C . LYS B 1 119 ? -10.328 12.727 -2.824 1 78.81 119 LYS B C 1
ATOM 3967 O O . LYS B 1 119 ? -9.117 12.609 -2.629 1 78.81 119 LYS B O 1
ATOM 3972 N N . PRO B 1 120 ? -10.992 11.984 -3.633 1 84.5 120 PRO B N 1
ATOM 3973 C CA . PRO B 1 120 ? -10.305 10.867 -4.285 1 84.5 120 PRO B CA 1
ATOM 3974 C C . PRO B 1 120 ? -9.07 11.297 -5.062 1 84.5 120 PRO B C 1
ATOM 3976 O O . PRO B 1 120 ? -8.062 10.586 -5.078 1 84.5 120 PRO B O 1
ATOM 3979 N N . GLU B 1 121 ? -9.164 12.453 -5.73 1 83.62 121 GLU B N 1
ATOM 3980 C CA . GLU B 1 121 ? -8.031 12.945 -6.512 1 83.62 121 GLU B CA 1
ATOM 3981 C C . GLU B 1 121 ? -6.824 13.211 -5.621 1 83.62 121 GLU B C 1
ATOM 3983 O O . GLU B 1 121 ? -5.688 12.93 -6.008 1 83.62 121 GLU B O 1
ATOM 3988 N N . PHE B 1 122 ? -7.059 13.695 -4.445 1 84 122 PHE B N 1
ATOM 3989 C CA . PHE B 1 122 ? -5.977 13.992 -3.514 1 84 122 PHE B CA 1
ATOM 3990 C C . PHE B 1 122 ? -5.488 12.711 -2.834 1 84 122 PHE B C 1
ATOM 3992 O O . PHE B 1 122 ? -4.305 12.586 -2.52 1 84 122 PHE B O 1
ATOM 3999 N N . GLN B 1 123 ? -6.438 11.828 -2.668 1 89.5 123 GLN B N 1
ATOM 4000 C CA . GLN B 1 123 ? -6.055 10.547 -2.086 1 89.5 123 GLN B CA 1
ATOM 4001 C C . GLN B 1 123 ? -5.043 9.82 -2.969 1 89.5 123 GLN B C 1
ATOM 4003 O O . GLN B 1 123 ? -4.09 9.227 -2.469 1 89.5 123 GLN B O 1
ATOM 4008 N N . TYR B 1 124 ? -5.266 9.922 -4.234 1 93.19 124 TYR B N 1
ATOM 4009 C CA . TYR B 1 124 ? -4.324 9.312 -5.16 1 93.19 124 TYR B CA 1
ATOM 4010 C C . TYR B 1 124 ? -2.943 9.945 -5.035 1 93.19 124 TYR B C 1
ATOM 4012 O O . TYR B 1 124 ? -1.926 9.25 -5.078 1 93.19 124 TYR B O 1
ATOM 4020 N N . ILE B 1 125 ? -2.879 11.195 -4.898 1 92.44 125 ILE B N 1
ATOM 4021 C CA . ILE B 1 125 ? -1.612 11.906 -4.77 1 92.44 125 ILE B CA 1
ATOM 4022 C C . ILE B 1 125 ? -0.884 11.445 -3.51 1 92.44 125 ILE B C 1
ATOM 4024 O O . ILE B 1 125 ? 0.293 11.086 -3.564 1 92.44 125 ILE B O 1
ATOM 4028 N N . TRP B 1 126 ? -1.581 11.367 -2.426 1 94 126 TRP B N 1
ATOM 4029 C CA . TRP B 1 126 ? -0.964 10.984 -1.159 1 94 126 TRP B CA 1
ATOM 4030 C C . TRP B 1 126 ? -0.598 9.5 -1.158 1 94 126 TRP B C 1
ATOM 4032 O O . TRP B 1 126 ? 0.384 9.102 -0.531 1 94 126 TRP B O 1
ATOM 4042 N N . GLN B 1 127 ? -1.334 8.703 -1.854 1 96.69 127 GLN B N 1
ATOM 4043 C CA . GLN B 1 127 ? -1.136 7.254 -1.828 1 96.69 127 GLN B CA 1
ATOM 4044 C C . GLN B 1 127 ? -0.018 6.836 -2.779 1 96.69 127 GLN B C 1
ATOM 4046 O O . GLN B 1 127 ? 0.755 5.926 -2.473 1 96.69 127 GLN B O 1
ATOM 4051 N N . VAL B 1 128 ? -0.001 7.492 -3.953 1 95.81 128 VAL B N 1
ATOM 4052 C CA . VAL B 1 128 ? 0.854 6.973 -5.016 1 95.81 128 VAL B CA 1
ATOM 4053 C C . VAL B 1 128 ? 1.948 7.984 -5.34 1 95.81 128 VAL B C 1
ATOM 4055 O O . VAL B 1 128 ? 3.139 7.668 -5.27 1 95.81 128 VAL B O 1
ATOM 4058 N N . GLU B 1 129 ? 1.629 9.258 -5.605 1 95.38 129 GLU B N 1
ATOM 4059 C CA . GLU B 1 129 ? 2.588 10.25 -6.086 1 95.38 129 GLU B CA 1
ATOM 4060 C C . GLU B 1 129 ? 3.594 10.617 -5 1 95.38 129 GLU B C 1
ATOM 4062 O O . GLU B 1 129 ? 4.801 10.672 -5.254 1 95.38 129 GLU B O 1
ATOM 4067 N N . VAL B 1 130 ? 3.111 10.82 -3.832 1 96.5 130 VAL B N 1
ATOM 4068 C CA . VAL B 1 130 ? 3.98 11.273 -2.75 1 96.5 130 VAL B CA 1
ATOM 4069 C C . VAL B 1 130 ? 4.969 10.172 -2.383 1 96.5 130 VAL B C 1
ATOM 4071 O O . VAL B 1 130 ? 6.164 10.422 -2.238 1 96.5 130 VAL B O 1
ATOM 4074 N N . PRO B 1 131 ? 4.527 8.906 -2.223 1 97.75 131 PRO B N 1
ATOM 4075 C CA . PRO B 1 131 ? 5.516 7.855 -1.979 1 97.75 131 PRO B CA 1
ATOM 4076 C C . PRO B 1 131 ? 6.547 7.742 -3.102 1 97.75 131 PRO B C 1
ATOM 4078 O O . PRO B 1 131 ? 7.73 7.516 -2.838 1 97.75 131 PRO B O 1
ATOM 4081 N N . GLU B 1 132 ? 6.125 7.934 -4.324 1 95.56 132 GLU B N 1
ATOM 4082 C CA . GLU B 1 132 ? 7.078 7.902 -5.43 1 95.56 132 GLU B CA 1
ATOM 4083 C C . GLU B 1 132 ? 8.133 8.992 -5.285 1 95.56 132 GLU B C 1
ATOM 4085 O O . GLU B 1 132 ? 9.312 8.758 -5.555 1 95.56 132 GLU B O 1
ATOM 4090 N N . ILE B 1 133 ? 7.691 10.148 -4.895 1 96.12 133 ILE B N 1
ATOM 4091 C CA . ILE B 1 133 ? 8.617 11.25 -4.617 1 96.12 133 ILE B CA 1
ATOM 4092 C C . ILE B 1 133 ? 9.516 10.875 -3.441 1 96.12 133 ILE B C 1
ATOM 4094 O O . ILE B 1 133 ? 10.719 11.156 -3.463 1 96.12 133 ILE B O 1
ATOM 4098 N N . ALA B 1 134 ? 8.945 10.227 -2.457 1 97.19 134 ALA B N 1
ATOM 4099 C CA . ALA B 1 134 ? 9.672 9.867 -1.244 1 97.19 134 ALA B CA 1
ATOM 4100 C C . ALA B 1 134 ? 10.781 8.867 -1.55 1 97.19 134 ALA B C 1
ATOM 4102 O O . ALA B 1 134 ? 11.828 8.867 -0.896 1 97.19 134 ALA B O 1
ATOM 4103 N N . PHE B 1 135 ? 10.555 7.992 -2.504 1 94.81 135 PHE B N 1
ATOM 4104 C CA . PHE B 1 135 ? 11.555 6.988 -2.842 1 94.81 135 PHE B CA 1
ATOM 4105 C C . PHE B 1 135 ? 12.773 7.637 -3.502 1 94.81 135 PHE B C 1
ATOM 4107 O O . PHE B 1 135 ? 13.852 7.051 -3.531 1 94.81 135 PHE B O 1
ATOM 4114 N N . GLU B 1 136 ? 12.594 8.875 -4 1 94.12 136 GLU B N 1
ATOM 4115 C CA . GLU B 1 136 ? 13.688 9.602 -4.637 1 94.12 136 GLU B CA 1
ATOM 4116 C C . GLU B 1 136 ? 14.297 10.633 -3.684 1 94.12 136 GLU B C 1
ATOM 4118 O O . GLU B 1 136 ? 15.383 11.156 -3.941 1 94.12 136 GLU B O 1
ATOM 4123 N N . HIS B 1 137 ? 13.602 10.977 -2.682 1 94.31 137 HIS B N 1
ATOM 4124 C CA . HIS B 1 137 ? 14.055 11.938 -1.683 1 94.31 137 HIS B CA 1
ATOM 4125 C C . HIS B 1 137 ? 14.023 11.336 -0.283 1 94.31 137 HIS B C 1
ATOM 4127 O O . HIS B 1 137 ? 13 11.391 0.399 1 94.31 137 HIS B O 1
ATOM 4133 N N . ARG B 1 138 ? 15.117 10.969 0.265 1 92.62 138 ARG B N 1
ATOM 4134 C CA . ARG B 1 138 ? 15.266 10.086 1.42 1 92.62 138 ARG B CA 1
ATOM 4135 C C . ARG B 1 138 ? 14.727 10.75 2.686 1 92.62 138 ARG B C 1
ATOM 4137 O O . ARG B 1 138 ? 14.391 10.07 3.654 1 92.62 138 ARG B O 1
ATOM 4144 N N . PHE B 1 139 ? 14.656 12.039 2.703 1 93.44 139 PHE B N 1
ATOM 4145 C CA . PHE B 1 139 ? 14.172 12.703 3.912 1 93.44 139 PHE B CA 1
ATOM 4146 C C . PHE B 1 139 ? 12.656 12.594 4.02 1 93.44 139 PHE B C 1
ATOM 4148 O O . PHE B 1 139 ? 12.094 12.789 5.098 1 93.44 139 PHE B O 1
ATOM 4155 N N . LEU B 1 140 ? 11.953 12.297 2.902 1 96.5 140 LEU B N 1
ATOM 4156 C CA . LEU B 1 140 ? 10.5 12.25 2.887 1 96.5 140 LEU B CA 1
ATOM 4157 C C . LEU B 1 140 ? 9.992 10.891 3.361 1 96.5 140 LEU B C 1
ATOM 4159 O O . LEU B 1 140 ? 8.922 10.797 3.969 1 96.5 140 LEU B O 1
ATOM 4163 N N . LEU B 1 141 ? 10.781 9.867 3.119 1 96.88 141 LEU B N 1
ATOM 4164 C CA . LEU B 1 141 ? 10.344 8.508 3.42 1 96.88 141 LEU B CA 1
ATOM 4165 C C . LEU B 1 141 ? 10.156 8.312 4.922 1 96.88 141 LEU B C 1
ATOM 4167 O O . LEU B 1 141 ? 9.125 7.805 5.363 1 96.88 141 LEU B O 1
ATOM 4171 N N . PRO B 1 142 ? 11.102 8.773 5.758 1 96.75 142 PRO B N 1
ATOM 4172 C CA . PRO B 1 142 ? 10.867 8.664 7.199 1 96.75 142 PRO B CA 1
ATOM 4173 C C . PRO B 1 142 ? 9.625 9.422 7.656 1 96.75 142 PRO B C 1
ATOM 4175 O O . PRO B 1 142 ? 8.961 9.016 8.609 1 96.75 142 PRO B O 1
ATOM 4178 N N . MET B 1 143 ? 9.305 10.5 7.008 1 96.12 143 MET B N 1
ATOM 4179 C CA . MET B 1 143 ? 8.109 11.25 7.379 1 96.12 143 MET B CA 1
ATOM 4180 C C . MET B 1 143 ? 6.848 10.445 7.094 1 96.12 143 MET B C 1
ATOM 4182 O O . MET B 1 143 ? 5.906 10.453 7.891 1 96.12 143 MET B O 1
ATOM 4186 N N . LEU B 1 144 ? 6.859 9.742 5.93 1 97.19 144 LEU B N 1
ATOM 4187 C CA . LEU B 1 144 ? 5.746 8.844 5.629 1 97.19 144 LEU B CA 1
ATOM 4188 C C . LEU B 1 144 ? 5.574 7.801 6.73 1 97.19 144 LEU B C 1
ATOM 4190 O O . LEU B 1 144 ? 4.453 7.543 7.176 1 97.19 144 LEU B O 1
ATOM 4194 N N . MET B 1 145 ? 6.699 7.316 7.168 1 96.38 145 MET B N 1
ATOM 4195 C CA . MET B 1 145 ? 6.68 6.277 8.195 1 96.38 145 MET B CA 1
ATOM 4196 C C . MET B 1 145 ? 6.246 6.844 9.539 1 96.38 145 MET B C 1
ATOM 4198 O O . MET B 1 145 ? 5.539 6.18 10.297 1 96.38 145 MET B O 1
ATOM 4202 N N . ALA B 1 146 ? 6.68 8.039 9.812 1 94.75 146 ALA B N 1
ATOM 4203 C CA . ALA B 1 146 ? 6.297 8.695 11.062 1 94.75 146 ALA B CA 1
ATOM 4204 C C . ALA B 1 146 ? 4.785 8.875 11.148 1 94.75 146 ALA B C 1
ATOM 4206 O O . ALA B 1 146 ? 4.168 8.547 12.164 1 94.75 146 ALA B O 1
ATOM 4207 N N . VAL B 1 147 ? 4.203 9.344 10.07 1 93.44 147 VAL B N 1
ATOM 4208 C CA . VAL B 1 147 ? 2.768 9.609 10.047 1 93.44 147 VAL B CA 1
ATOM 4209 C C . VAL B 1 147 ? 2.004 8.289 10.078 1 93.44 147 VAL B C 1
ATOM 4211 O O . VAL B 1 147 ? 0.97 8.172 10.742 1 93.44 147 VAL B O 1
ATOM 4214 N N . SER B 1 148 ? 2.521 7.316 9.375 1 94.44 148 SER B N 1
ATOM 4215 C CA . SER B 1 148 ? 1.913 5.992 9.391 1 94.44 148 SER B CA 1
ATOM 4216 C C . SER B 1 148 ? 1.934 5.383 10.789 1 94.44 148 SER B C 1
ATOM 4218 O O . SER B 1 148 ? 0.926 4.844 11.25 1 94.44 148 SER B O 1
ATOM 4220 N N . ALA B 1 149 ? 3.092 5.461 11.477 1 93.06 149 ALA B N 1
ATOM 4221 C CA . ALA B 1 149 ? 3.225 4.938 12.836 1 93.06 149 ALA B CA 1
ATOM 4222 C C . ALA B 1 149 ? 2.281 5.656 13.797 1 93.06 149 ALA B C 1
ATOM 4224 O O . ALA B 1 149 ? 1.661 5.027 14.656 1 93.06 149 ALA B O 1
ATOM 4225 N N . LEU B 1 150 ? 2.184 6.945 13.633 1 89.25 150 LEU B N 1
ATOM 4226 C CA . LEU B 1 150 ? 1.275 7.723 14.477 1 89.25 150 LEU B CA 1
ATOM 4227 C C . LEU B 1 150 ? -0.167 7.273 14.273 1 89.25 150 LEU B C 1
ATOM 4229 O O . LEU B 1 150 ? -0.919 7.125 15.234 1 89.25 150 LEU B O 1
ATOM 4233 N N . HIS B 1 151 ? -0.555 7.117 13.055 1 89.31 151 HIS B N 1
ATOM 4234 C CA . HIS B 1 151 ? -1.897 6.645 12.734 1 89.31 151 HIS B CA 1
ATOM 4235 C C . HIS B 1 151 ? -2.16 5.273 13.344 1 89.31 151 HIS B C 1
ATOM 4237 O O . HIS B 1 151 ? -3.25 5.016 13.859 1 89.31 151 HIS B O 1
ATOM 4243 N N . MET B 1 152 ? -1.175 4.422 13.273 1 88.75 152 MET B N 1
ATOM 4244 C CA . MET B 1 152 ? -1.315 3.088 13.852 1 88.75 152 MET B CA 1
ATOM 4245 C C . MET B 1 152 ? -1.507 3.166 15.367 1 88.75 152 MET B C 1
ATOM 4247 O O . MET B 1 152 ? -2.293 2.406 15.938 1 88.75 152 MET B O 1
ATOM 4251 N N . CYS B 1 153 ? -0.775 4.027 15.977 1 84.25 153 CYS B N 1
ATOM 4252 C CA . CYS B 1 153 ? -0.909 4.227 17.406 1 84.25 153 CYS B CA 1
ATOM 4253 C C . CYS B 1 153 ? -2.318 4.684 17.766 1 84.25 153 CYS B C 1
ATOM 4255 O O . CYS B 1 153 ? -2.895 4.215 18.75 1 84.25 153 CYS B O 1
ATOM 4257 N N . ARG B 1 154 ? -2.814 5.477 16.984 1 79.12 154 ARG B N 1
ATOM 4258 C CA . ARG B 1 154 ? -4.129 6.047 17.266 1 79.12 154 ARG B CA 1
ATOM 4259 C C . ARG B 1 154 ? -5.234 5.027 17.016 1 79.12 154 ARG B C 1
ATOM 4261 O O . ARG B 1 154 ? -6.305 5.105 17.625 1 79.12 154 ARG B O 1
ATOM 4268 N N . LYS B 1 155 ? -5.066 4.121 16.094 1 78.12 155 LYS B N 1
ATOM 4269 C CA . LYS B 1 155 ? -6.039 3.074 15.812 1 78.12 155 LYS B CA 1
ATOM 4270 C C . LYS B 1 155 ? -6.016 1.99 16.891 1 78.12 155 LYS B C 1
ATOM 4272 O O . LYS B 1 155 ? -6.871 1.103 16.891 1 78.12 155 LYS B O 1
ATOM 4277 N N . GLY B 1 156 ? -5.371 2.238 17.906 1 67.88 156 GLY B N 1
ATOM 4278 C CA . GLY B 1 156 ? -5.406 1.351 19.047 1 67.88 156 GLY B CA 1
ATOM 4279 C C . GLY B 1 156 ? -4.344 0.271 19 1 67.88 156 GLY B C 1
ATOM 4280 O O . GLY B 1 156 ? -4.434 -0.728 19.719 1 67.88 156 GLY B O 1
ATOM 4281 N N . LEU B 1 157 ? -3.613 0.242 18.016 1 60.16 157 LEU B N 1
ATOM 4282 C CA . LEU B 1 157 ? -2.566 -0.771 18.094 1 60.16 157 LEU B CA 1
ATOM 4283 C C . LEU B 1 157 ? -1.537 -0.41 19.172 1 60.16 157 LEU B C 1
ATOM 4285 O O . LEU B 1 157 ? -0.958 0.678 19.125 1 60.16 157 LEU B O 1
ATOM 4289 N N . PRO B 1 158 ? -1.845 -0.794 20.391 1 53.44 158 PRO B N 1
ATOM 4290 C CA . PRO B 1 158 ? -1.268 -0.404 21.672 1 53.44 158 PRO B CA 1
ATOM 4291 C C . PRO B 1 158 ? 0.255 -0.299 21.641 1 53.44 158 PRO B C 1
ATOM 4293 O O . PRO B 1 158 ? 0.886 -0.014 22.656 1 53.44 158 PRO B O 1
ATOM 4296 N N . GLU B 1 159 ? 0.903 -0.467 20.531 1 58.66 159 GLU B N 1
ATOM 4297 C CA . GLU B 1 159 ? 2.311 -0.662 20.859 1 58.66 159 GLU B CA 1
ATOM 4298 C C . GLU B 1 159 ? 3.01 0.671 21.109 1 58.66 159 GLU B C 1
ATOM 4300 O O . GLU B 1 159 ? 3.076 1.521 20.219 1 58.66 159 GLU B O 1
ATOM 4305 N N . VAL B 1 160 ? 3.174 1.005 22.422 1 56.59 160 VAL B N 1
ATOM 4306 C CA . VAL B 1 160 ? 4.043 2.088 22.875 1 56.59 160 VAL B CA 1
ATOM 4307 C C . VAL B 1 160 ? 5.227 2.232 21.922 1 56.59 160 VAL B C 1
ATOM 4309 O O . VAL B 1 160 ? 5.672 3.348 21.641 1 56.59 160 VAL B O 1
ATOM 4312 N N . ARG B 1 161 ? 5.504 1.142 21.266 1 74 161 ARG B N 1
ATOM 4313 C CA . ARG B 1 161 ? 6.68 1.101 20.406 1 74 161 ARG B CA 1
ATOM 4314 C C . ARG B 1 161 ? 6.445 1.899 19.125 1 74 161 ARG B C 1
ATOM 4316 O O . ARG B 1 161 ? 7.367 2.537 18.609 1 74 161 ARG B O 1
ATOM 4323 N N . TYR B 1 162 ? 5.25 2.109 18.797 1 81.31 162 TYR B N 1
ATOM 4324 C CA . TYR B 1 162 ? 4.992 2.824 17.547 1 81.31 162 TYR B CA 1
ATOM 4325 C C . TYR B 1 162 ? 5.145 4.328 17.734 1 81.31 162 TYR B C 1
ATOM 4327 O O . TYR B 1 162 ? 5.629 5.027 16.844 1 81.31 162 TYR B O 1
ATOM 4335 N N . MET B 1 163 ? 4.836 4.762 18.906 1 84 163 MET B N 1
ATOM 4336 C CA . MET B 1 163 ? 4.914 6.199 19.156 1 84 163 MET B CA 1
ATOM 4337 C C . MET B 1 163 ? 6.367 6.664 19.203 1 84 163 MET B C 1
ATOM 4339 O O . MET B 1 163 ? 6.723 7.668 18.578 1 84 163 MET B O 1
ATOM 4343 N N . SER B 1 164 ? 7.16 5.895 19.922 1 87 164 SER B N 1
ATOM 4344 C CA . SER B 1 164 ? 8.578 6.227 19.984 1 87 164 SER B CA 1
ATOM 4345 C C . SER B 1 164 ? 9.211 6.168 18.594 1 87 164 SER B C 1
ATOM 4347 O O . SER B 1 164 ? 10.008 7.043 18.234 1 87 164 SER B O 1
ATOM 4349 N N . TYR B 1 165 ? 8.844 5.164 17.906 1 88.69 165 TYR B N 1
ATOM 4350 C CA . TYR B 1 165 ? 9.336 5.023 16.531 1 88.69 165 TYR B CA 1
ATOM 4351 C C . TYR B 1 165 ? 8.859 6.176 15.664 1 88.69 165 TYR B C 1
ATOM 4353 O O . TYR B 1 165 ? 9.625 6.707 14.852 1 88.69 165 TYR B O 1
ATOM 4361 N N . SER B 1 166 ? 7.637 6.551 15.828 1 90.75 166 SER B N 1
ATOM 4362 C CA . SER B 1 166 ? 7.043 7.645 15.062 1 90.75 166 SER B CA 1
ATOM 4363 C C . SER B 1 166 ? 7.805 8.945 15.281 1 90.75 166 SER B C 1
ATOM 4365 O O . SER B 1 166 ? 8.156 9.633 14.32 1 90.75 166 SER B O 1
ATOM 4367 N N . TYR B 1 167 ? 8.148 9.25 16.484 1 90 167 TYR B N 1
ATOM 4368 C CA . TYR B 1 167 ? 8.875 10.469 16.797 1 90 167 TYR B CA 1
ATOM 4369 C C . TYR B 1 167 ? 10.297 10.422 16.25 1 90 167 TYR B C 1
ATOM 4371 O O . TYR B 1 167 ? 10.812 11.43 15.758 1 90 167 TYR B O 1
ATOM 4379 N N . HIS B 1 168 ? 10.852 9.273 16.375 1 92.31 168 HIS B N 1
ATOM 4380 C CA . HIS B 1 168 ? 12.203 9.125 15.844 1 92.31 168 HIS B CA 1
ATOM 4381 C C . HIS B 1 168 ? 12.234 9.359 14.336 1 92.31 168 HIS B C 1
ATOM 4383 O O . HIS B 1 168 ? 13.117 10.062 13.836 1 92.31 168 HIS B O 1
ATOM 4389 N N . GLN B 1 169 ? 11.352 8.758 13.641 1 94.31 169 GLN B N 1
ATOM 4390 C CA . GLN B 1 169 ? 11.266 8.938 12.195 1 94.31 169 GLN B CA 1
ATOM 4391 C C . GLN B 1 169 ? 10.953 10.391 11.844 1 94.31 169 GLN B C 1
ATOM 4393 O O . GLN B 1 169 ? 11.492 10.93 10.875 1 94.31 169 GLN B O 1
ATOM 4398 N N . TYR B 1 170 ? 10.086 11.016 12.609 1 93.31 170 TYR B N 1
ATOM 4399 C CA . TYR B 1 170 ? 9.734 12.422 12.422 1 93.31 170 TYR B CA 1
ATOM 4400 C C . TYR B 1 170 ? 10.961 13.312 12.539 1 93.31 170 TYR B C 1
ATOM 4402 O O . TYR B 1 170 ? 11.211 14.148 11.672 1 93.31 170 TYR B O 1
ATOM 4410 N N . GLU B 1 171 ? 11.734 13.078 13.531 1 92.31 171 GLU B N 1
ATOM 4411 C CA . GLU B 1 171 ? 12.938 13.875 13.758 1 92.31 171 GLU B CA 1
ATOM 4412 C C . GLU B 1 171 ? 13.961 13.648 12.648 1 92.31 171 GLU B C 1
ATOM 4414 O O . GLU B 1 171 ? 14.609 14.602 12.195 1 92.31 171 GLU B O 1
ATOM 4419 N N . THR B 1 172 ? 14.078 12.43 12.289 1 92.88 172 THR B N 1
ATOM 4420 C CA . THR B 1 172 ? 14.992 12.102 11.195 1 92.88 172 THR B CA 1
ATOM 4421 C C . THR B 1 172 ? 14.586 12.82 9.914 1 92.88 172 THR B C 1
ATOM 4423 O O . THR B 1 172 ? 15.438 13.359 9.211 1 92.88 172 THR B O 1
ATOM 4426 N N . ALA B 1 173 ? 13.328 12.797 9.625 1 94.12 173 ALA B N 1
ATOM 4427 C CA . ALA B 1 173 ? 12.812 13.461 8.422 1 94.12 173 ALA B CA 1
ATOM 4428 C C . ALA B 1 173 ? 13.062 14.961 8.477 1 94.12 173 ALA B C 1
ATOM 4430 O O . ALA B 1 173 ? 13.453 15.57 7.477 1 94.12 173 ALA B O 1
ATOM 4431 N N . LEU B 1 174 ? 12.883 15.562 9.633 1 89.81 174 LEU B N 1
ATOM 4432 C CA . LEU B 1 174 ? 13.07 17 9.789 1 89.81 174 LEU B CA 1
ATOM 4433 C C . LEU B 1 174 ? 14.539 17.375 9.594 1 89.81 174 LEU B C 1
ATOM 4435 O O . LEU B 1 174 ? 14.836 18.391 8.953 1 89.81 174 LEU B O 1
ATOM 4439 N N . LYS B 1 175 ? 15.398 16.578 10.148 1 89 175 LYS B N 1
ATOM 4440 C CA . LYS B 1 175 ? 16.828 16.828 9.977 1 89 175 LYS B CA 1
ATOM 4441 C C . LYS B 1 175 ? 17.219 16.766 8.508 1 89 175 LYS B C 1
ATOM 4443 O O . LYS B 1 175 ? 17.938 17.641 8.008 1 89 175 LYS B O 1
ATOM 4448 N N . GLY B 1 176 ? 16.719 15.758 7.883 1 89.38 176 GLY B N 1
ATOM 4449 C CA . GLY B 1 176 ? 17.031 15.609 6.469 1 89.38 176 GLY B CA 1
ATOM 4450 C C . GLY B 1 176 ? 16.438 16.703 5.609 1 89.38 176 GLY B C 1
ATOM 4451 O O . GLY B 1 176 ? 17.078 17.188 4.668 1 89.38 176 GLY B O 1
ATOM 4452 N N . SER B 1 177 ? 15.219 17.109 5.855 1 88.81 177 SER B N 1
ATOM 4453 C CA . SER B 1 177 ? 14.555 18.125 5.059 1 88.81 177 SER B CA 1
ATOM 4454 C C . SER B 1 177 ? 15.18 19.5 5.293 1 88.81 177 SER B C 1
ATOM 4456 O O . SER B 1 177 ? 15.219 20.328 4.383 1 88.81 177 SER B O 1
ATOM 4458 N N . SER B 1 178 ? 15.656 19.797 6.445 1 84.44 178 SER B N 1
ATOM 4459 C CA . SER B 1 178 ? 16.312 21.062 6.734 1 84.44 178 SER B CA 1
ATOM 4460 C C . SER B 1 178 ? 17.562 21.234 5.879 1 84.44 178 SER B C 1
ATOM 4462 O O . SER B 1 178 ? 17.859 22.344 5.41 1 84.44 178 SER B O 1
ATOM 4464 N N . LEU B 1 179 ? 18.219 20.141 5.695 1 84.75 179 LEU B N 1
ATOM 4465 C CA . LEU B 1 179 ? 19.406 20.172 4.832 1 84.75 179 LEU B CA 1
ATOM 4466 C C . LEU B 1 179 ? 19 20.438 3.383 1 84.75 179 LEU B C 1
ATOM 4468 O O . LEU B 1 179 ? 19.688 21.188 2.674 1 84.75 179 LEU B O 1
ATOM 4472 N N . ALA B 1 180 ? 17.906 19.922 2.988 1 86.5 180 ALA B N 1
ATOM 4473 C CA . ALA B 1 180 ? 17.422 20.062 1.616 1 86.5 180 ALA B CA 1
ATOM 4474 C C . ALA B 1 180 ? 16.859 21.469 1.382 1 86.5 180 ALA B C 1
ATOM 4476 O O . ALA B 1 180 ? 16.906 21.984 0.262 1 86.5 180 ALA B O 1
ATOM 4477 N N . LEU B 1 181 ? 16.375 22.125 2.375 1 82.81 181 LEU B N 1
ATOM 4478 C CA . LEU B 1 181 ? 15.766 23.438 2.291 1 82.81 181 LEU B CA 1
ATOM 4479 C C . LEU B 1 181 ? 16.812 24.484 1.903 1 82.81 181 LEU B C 1
ATOM 4481 O O . LEU B 1 181 ? 16.469 25.5 1.291 1 82.81 181 LEU B O 1
ATOM 4485 N N . SER B 1 182 ? 18.031 24.219 2.279 1 81.44 182 SER B N 1
ATOM 4486 C CA . SER B 1 182 ? 19.094 25.141 1.953 1 81.44 182 SER B CA 1
ATOM 4487 C C . SER B 1 182 ? 19.438 25.109 0.465 1 81.44 182 SER B C 1
ATOM 4489 O O . SER B 1 182 ? 20.094 26.016 -0.054 1 81.44 182 SER B O 1
ATOM 4491 N N . ASN B 1 183 ? 18.938 24.109 -0.24 1 85.44 183 ASN B N 1
ATOM 4492 C CA . ASN B 1 183 ? 19.156 23.953 -1.674 1 85.44 183 ASN B CA 1
ATOM 4493 C C . ASN B 1 183 ? 17.859 23.641 -2.41 1 85.44 183 ASN B C 1
ATOM 4495 O O . ASN B 1 183 ? 17.797 22.656 -3.146 1 85.44 183 ASN B O 1
ATOM 4499 N N . ILE B 1 184 ? 16.969 24.562 -2.229 1 87.44 184 ILE B N 1
ATOM 4500 C CA . ILE B 1 184 ? 15.672 24.359 -2.838 1 87.44 184 ILE B CA 1
ATOM 4501 C C . ILE B 1 184 ? 15.781 24.453 -4.359 1 87.44 184 ILE B C 1
ATOM 4503 O O . ILE B 1 184 ? 16.484 25.328 -4.875 1 87.44 184 ILE B O 1
ATOM 4507 N N . SER B 1 185 ? 15.273 23.562 -5.086 1 87.38 185 SER B N 1
ATOM 4508 C CA . SER B 1 185 ? 15.289 23.516 -6.543 1 87.38 185 SER B CA 1
ATOM 4509 C C . SER B 1 185 ? 14.008 22.891 -7.09 1 87.38 185 SER B C 1
ATOM 4511 O O . SER B 1 185 ? 13.219 22.328 -6.332 1 87.38 185 SER B O 1
ATOM 4513 N N . PRO B 1 186 ? 13.805 23 -8.32 1 86.5 186 PRO B N 1
ATOM 4514 C CA . PRO B 1 186 ? 12.633 22.375 -8.938 1 86.5 186 PRO B CA 1
ATOM 4515 C C . PRO B 1 186 ? 12.633 20.859 -8.773 1 86.5 186 PRO B C 1
ATOM 4517 O O . PRO B 1 186 ? 11.562 20.234 -8.781 1 86.5 186 PRO B O 1
ATOM 4520 N N . SER B 1 187 ? 13.75 20.312 -8.492 1 89.19 187 SER B N 1
ATOM 4521 C CA . SER B 1 187 ? 13.852 18.859 -8.406 1 89.19 187 SER B CA 1
ATOM 4522 C C . SER B 1 187 ? 13.406 18.359 -7.031 1 89.19 187 SER B C 1
ATOM 4524 O O . SER B 1 187 ? 13.016 17.203 -6.883 1 89.19 187 SER B O 1
ATOM 4526 N N . ASN B 1 188 ? 13.484 19.266 -6.051 1 91.25 188 ASN B N 1
ATOM 4527 C CA . ASN B 1 188 ? 13.18 18.75 -4.719 1 91.25 188 ASN B CA 1
ATOM 4528 C C . ASN B 1 188 ? 12.031 19.531 -4.07 1 91.25 188 ASN B C 1
ATOM 4530 O O . ASN B 1 188 ? 11.633 19.219 -2.945 1 91.25 188 ASN B O 1
ATOM 4534 N N . CYS B 1 189 ? 11.461 20.484 -4.758 1 89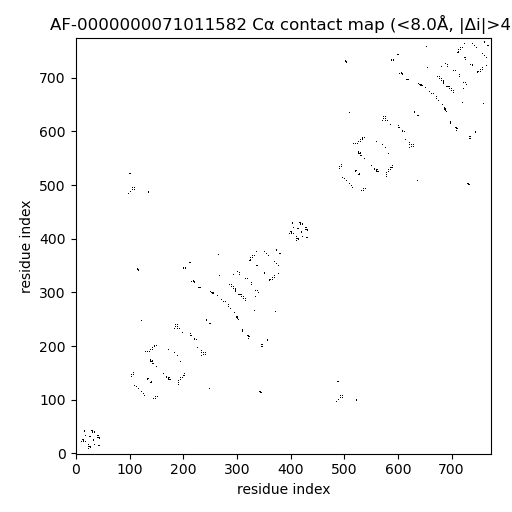.19 189 CYS B N 1
ATOM 4535 C CA . CYS B 1 189 ? 10.453 21.359 -4.164 1 89.19 189 CYS B CA 1
ATOM 4536 C C . CYS B 1 189 ? 9.188 20.578 -3.822 1 89.19 189 CYS B C 1
ATOM 4538 O O . CYS B 1 189 ? 8.547 20.844 -2.803 1 89.19 189 CYS B O 1
ATOM 4540 N N . HIS B 1 190 ? 8.797 19.609 -4.656 1 90.69 190 HIS B N 1
ATOM 4541 C CA . HIS B 1 190 ? 7.621 18.797 -4.363 1 90.69 190 HIS B CA 1
ATOM 4542 C C . HIS B 1 190 ? 7.824 17.969 -3.1 1 90.69 190 HIS B C 1
ATOM 4544 O O . HIS B 1 190 ? 6.902 17.812 -2.293 1 90.69 190 HIS B O 1
ATOM 4550 N N . ALA B 1 191 ? 9.062 17.453 -2.967 1 93.38 191 ALA B N 1
ATOM 4551 C CA . ALA B 1 191 ? 9.391 16.672 -1.781 1 93.38 191 ALA B CA 1
ATOM 4552 C C . ALA B 1 191 ? 9.352 17.531 -0.521 1 93.38 191 ALA B C 1
ATOM 4554 O O . ALA B 1 191 ? 8.828 17.094 0.513 1 93.38 191 ALA B O 1
ATOM 4555 N N . LEU B 1 192 ? 9.906 18.672 -0.666 1 89.5 192 LEU B N 1
ATOM 4556 C CA . LEU B 1 192 ? 9.953 19.578 0.469 1 89.5 192 LEU B CA 1
ATOM 4557 C C . LEU B 1 192 ? 8.547 20.016 0.871 1 89.5 192 LEU B C 1
ATOM 4559 O O . LEU B 1 192 ? 8.242 20.141 2.061 1 89.5 192 LEU B O 1
ATOM 4563 N N . TYR B 1 193 ? 7.723 20.203 -0.065 1 86.19 193 TYR B N 1
ATOM 4564 C CA . TYR B 1 193 ? 6.336 20.547 0.241 1 86.19 193 TYR B CA 1
ATOM 4565 C C . TYR B 1 193 ? 5.637 19.375 0.94 1 86.19 193 TYR B C 1
ATOM 4567 O O . TYR B 1 193 ? 4.941 19.578 1.939 1 86.19 193 TYR B O 1
ATOM 4575 N N . ALA B 1 194 ? 5.797 18.25 0.402 1 90.75 194 ALA B N 1
ATOM 4576 C CA . ALA B 1 194 ? 5.137 17.062 0.948 1 90.75 194 ALA B CA 1
ATOM 4577 C C . ALA B 1 194 ? 5.59 16.797 2.379 1 90.75 194 ALA B C 1
ATOM 4579 O O . ALA B 1 194 ? 4.773 16.469 3.244 1 90.75 194 ALA B O 1
ATOM 4580 N N . VAL B 1 195 ? 6.867 16.906 2.615 1 91.62 195 VAL B N 1
ATOM 4581 C CA . VAL B 1 195 ? 7.379 16.641 3.957 1 91.62 195 VAL B CA 1
ATOM 4582 C C . VAL B 1 195 ? 6.828 17.672 4.934 1 91.62 195 VAL B C 1
ATOM 4584 O O . VAL B 1 195 ? 6.508 17.359 6.078 1 91.62 195 VAL B O 1
ATOM 4587 N N . SER B 1 196 ? 6.699 18.859 4.48 1 85.69 196 SER B N 1
ATOM 4588 C CA . SER B 1 196 ? 6.156 19.906 5.328 1 85.69 196 SER B CA 1
ATOM 4589 C C . SER B 1 196 ? 4.688 19.656 5.645 1 85.69 196 SER B C 1
ATOM 4591 O O . SER B 1 196 ? 4.25 19.859 6.781 1 85.69 196 SER B O 1
ATOM 4593 N N . ALA B 1 197 ? 3.971 19.297 4.613 1 83.88 197 ALA B N 1
ATOM 4594 C CA . ALA B 1 197 ? 2.557 18.984 4.809 1 83.88 197 ALA B CA 1
ATOM 4595 C C . ALA B 1 197 ? 2.373 17.828 5.777 1 83.88 197 ALA B C 1
ATOM 4597 O O . ALA B 1 197 ? 1.52 17.875 6.668 1 83.88 197 ALA B O 1
ATOM 4598 N N . LEU B 1 198 ? 3.156 16.844 5.633 1 90.19 198 LEU B N 1
ATOM 4599 C CA . LEU B 1 198 ? 3.055 15.664 6.496 1 90.19 198 LEU B CA 1
ATOM 4600 C C . LEU B 1 198 ? 3.545 15.984 7.906 1 90.19 198 LEU B C 1
ATOM 4602 O O . LEU B 1 198 ? 3.025 15.445 8.883 1 90.19 198 LEU B O 1
ATOM 4606 N N . ALA B 1 199 ? 4.59 16.797 7.945 1 88.06 199 ALA B N 1
ATOM 4607 C CA . ALA B 1 199 ? 5.055 17.234 9.258 1 88.06 199 ALA B CA 1
ATOM 4608 C C . ALA B 1 199 ? 3.957 17.984 10 1 88.06 199 ALA B C 1
ATOM 4610 O O . ALA B 1 199 ? 3.803 17.828 11.219 1 88.06 199 ALA B O 1
ATOM 4611 N N . PHE B 1 200 ? 3.279 18.766 9.289 1 82 200 PHE B N 1
ATOM 4612 C CA . PHE B 1 200 ? 2.15 19.484 9.875 1 82 200 PHE B CA 1
ATOM 4613 C C . PHE B 1 200 ? 1.11 18.516 10.414 1 82 200 PHE B C 1
ATOM 4615 O O . PHE B 1 200 ? 0.626 18.672 11.539 1 82 200 PHE B O 1
ATOM 4622 N N . VAL B 1 201 ? 0.766 17.516 9.625 1 82.94 201 VAL B N 1
ATOM 4623 C CA . VAL B 1 201 ? -0.186 16.484 10.039 1 82.94 201 VAL B CA 1
ATOM 4624 C C . VAL B 1 201 ? 0.324 15.781 11.289 1 82.94 201 VAL B C 1
ATOM 4626 O O . VAL B 1 201 ? -0.447 15.508 12.219 1 82.94 201 VAL B O 1
ATOM 4629 N N . PHE B 1 202 ? 1.589 15.484 11.273 1 86.88 202 PHE B N 1
ATOM 4630 C CA . PHE B 1 202 ? 2.195 14.805 12.414 1 86.88 202 PHE B CA 1
ATOM 4631 C C . PHE B 1 202 ? 2.076 15.648 13.68 1 86.88 202 PHE B C 1
ATOM 4633 O O . PHE B 1 202 ? 1.729 15.141 14.742 1 86.88 202 PHE B O 1
ATOM 4640 N N . GLU B 1 203 ? 2.375 16.906 13.57 1 82.94 203 GLU B N 1
ATOM 4641 C CA . GLU B 1 203 ? 2.305 17.812 14.703 1 82.94 203 GLU B CA 1
ATOM 4642 C C . GLU B 1 203 ? 0.872 17.969 15.203 1 82.94 203 GLU B C 1
ATOM 4644 O O . GLU B 1 203 ? 0.633 18.031 16.406 1 82.94 203 GLU B O 1
ATOM 4649 N N . LEU B 1 204 ? -0.028 18.031 14.273 1 77.56 204 LEU B N 1
ATOM 4650 C CA . LEU B 1 204 ? -1.429 18.109 14.672 1 77.56 204 LEU B CA 1
ATOM 4651 C C . LEU B 1 204 ? -1.843 16.844 15.422 1 77.56 204 LEU B C 1
ATOM 4653 O O . LEU B 1 204 ? -2.582 16.906 16.406 1 77.56 204 LEU B O 1
ATOM 4657 N N . GLY B 1 205 ? -1.37 15.773 14.953 1 77.94 205 GLY B N 1
ATOM 4658 C CA . GLY B 1 205 ? -1.734 14.5 15.547 1 77.94 205 GLY B CA 1
ATOM 4659 C C . GLY B 1 205 ? -1.129 14.289 16.922 1 77.94 205 GLY B C 1
ATOM 4660 O O . GLY B 1 205 ? -1.683 13.555 17.75 1 77.94 205 GLY B O 1
ATOM 4661 N N . THR B 1 206 ? -0.055 14.938 17.156 1 80 206 THR B N 1
ATOM 4662 C CA . THR B 1 206 ? 0.618 14.742 18.438 1 80 206 THR B CA 1
ATOM 4663 C C . THR B 1 206 ? 0.306 15.898 19.391 1 80 206 THR B C 1
ATOM 4665 O O . THR B 1 206 ? 0.741 15.891 20.547 1 80 206 THR B O 1
ATOM 4668 N N . SER B 1 207 ? -0.347 16.922 18.953 1 73.25 207 SER B N 1
ATOM 4669 C CA . SER B 1 207 ? -0.597 18.125 19.719 1 73.25 207 SER B CA 1
ATOM 4670 C C . SER B 1 207 ? -1.462 17.844 20.938 1 73.25 207 SER B C 1
ATOM 4672 O O . SER B 1 207 ? -1.439 18.594 21.922 1 73.25 207 SER B O 1
ATOM 4674 N N . TYR B 1 208 ? -2.197 16.766 20.891 1 63.69 208 TYR B N 1
ATOM 4675 C CA . TYR B 1 208 ? -3.08 16.469 22 1 63.69 208 TYR B CA 1
ATOM 4676 C C . TYR B 1 208 ? -2.277 16.188 23.266 1 63.69 208 TYR B C 1
ATOM 4678 O O . TYR B 1 208 ? -2.816 16.234 24.375 1 63.69 208 TYR B O 1
ATOM 4686 N N . ASN B 1 209 ? -1.068 16.109 23 1 64.25 209 ASN B N 1
ATOM 4687 C CA . ASN B 1 209 ? -0.208 15.812 24.141 1 64.25 209 ASN B CA 1
ATOM 4688 C C . ASN B 1 209 ? 0.306 17.094 24.797 1 64.25 209 ASN B C 1
ATOM 4690 O O . ASN B 1 209 ? 0.906 17.047 25.875 1 64.25 209 ASN B O 1
ATOM 4694 N N . HIS B 1 210 ? -0.067 18.188 24.203 1 73 210 HIS B N 1
ATOM 4695 C CA . HIS B 1 210 ? 0.44 19.453 24.719 1 73 210 HIS B CA 1
ATOM 4696 C C . HIS B 1 210 ? -0.645 20.219 25.469 1 73 210 HIS B C 1
ATOM 4698 O O . HIS B 1 210 ? -1.836 20 25.219 1 73 210 HIS B O 1
ATOM 4704 N N . ASP B 1 211 ? -0.23 21.016 26.375 1 76.81 211 ASP B N 1
ATOM 4705 C CA . ASP B 1 211 ? -1.161 21.812 27.156 1 76.81 211 ASP B CA 1
ATOM 4706 C C . ASP B 1 211 ? -1.851 22.859 26.281 1 76.81 211 ASP B C 1
ATOM 4708 O O . ASP B 1 211 ? -2.998 23.234 26.531 1 76.81 211 ASP B O 1
ATOM 4712 N N . SER B 1 212 ? -1.098 23.359 25.344 1 86.12 212 SER B N 1
ATOM 4713 C CA . SER B 1 212 ? -1.608 24.375 24.422 1 86.12 212 SER B CA 1
ATOM 4714 C C . SER B 1 212 ? -1.38 23.969 22.969 1 86.12 212 SER B C 1
ATOM 4716 O O . SER B 1 212 ? -0.347 23.375 22.641 1 86.12 212 SER B O 1
ATOM 4718 N N . LEU B 1 213 ? -2.324 24.266 22.172 1 85.94 213 LEU B N 1
ATOM 4719 C CA . LEU B 1 213 ? -2.201 24 20.75 1 85.94 213 LEU B CA 1
ATOM 4720 C C . LEU B 1 213 ? -1.454 25.125 20.047 1 85.94 213 LEU B C 1
ATOM 4722 O O . LEU B 1 213 ? -0.806 24.906 19.016 1 85.94 213 LEU B O 1
ATOM 4726 N N . LEU B 1 214 ? -1.532 26.312 20.594 1 89.56 214 LEU B N 1
ATOM 4727 C CA . LEU B 1 214 ? -1.03 27.484 19.891 1 89.56 214 LEU B CA 1
ATOM 4728 C C . LEU B 1 214 ? 0.353 27.875 20.406 1 89.56 214 LEU B C 1
ATOM 4730 O O . LEU B 1 214 ? 1.109 28.547 19.703 1 89.56 214 LEU B O 1
ATOM 4734 N N . TYR B 1 215 ? 0.661 27.406 21.625 1 90.75 215 TYR B N 1
ATOM 4735 C CA . TYR B 1 215 ? 1.893 27.906 22.234 1 90.75 215 TYR B CA 1
ATOM 4736 C C . TYR B 1 215 ? 2.713 26.766 22.812 1 90.75 215 TYR B C 1
ATOM 4738 O O . TYR B 1 215 ? 2.16 25.844 23.422 1 90.75 215 TYR B O 1
ATOM 4746 N N . ARG B 1 216 ? 3.963 26.766 22.578 1 85.88 216 ARG B N 1
ATOM 4747 C CA . ARG B 1 216 ? 4.895 25.859 23.219 1 85.88 216 ARG B CA 1
ATOM 4748 C C . ARG B 1 216 ? 5.238 26.312 24.625 1 85.88 216 ARG B C 1
ATOM 4750 O O . ARG B 1 216 ? 5.234 25.516 25.562 1 85.88 216 ARG B O 1
ATOM 4757 N N . GLU B 1 217 ? 5.566 27.578 24.766 1 86.44 217 GLU B N 1
ATOM 4758 C CA . GLU B 1 217 ? 5.809 28.312 26 1 86.44 217 GLU B CA 1
ATOM 4759 C C . GLU B 1 217 ? 5.402 29.766 25.859 1 86.44 217 GLU B C 1
ATOM 4761 O O . GLU B 1 217 ? 4.934 30.188 24.812 1 86.44 217 GLU B O 1
ATOM 4766 N N . ALA B 1 218 ? 5.512 30.453 26.938 1 82.5 218 ALA B N 1
ATOM 4767 C CA . ALA B 1 218 ? 5.113 31.859 26.922 1 82.5 218 ALA B CA 1
ATOM 4768 C C . ALA B 1 218 ? 5.883 32.625 25.844 1 82.5 218 ALA B C 1
ATOM 4770 O O . ALA B 1 218 ? 7.117 32.625 25.844 1 82.5 218 ALA B O 1
ATOM 4771 N N . GLY B 1 219 ? 5.184 33.125 24.922 1 86.25 219 GLY B N 1
ATOM 4772 C CA . GLY B 1 219 ? 5.801 33.969 23.922 1 86.25 219 GLY B CA 1
ATOM 4773 C C . GLY B 1 219 ? 6.316 33.188 22.719 1 86.25 219 GLY B C 1
ATOM 4774 O O . GLY B 1 219 ? 6.906 33.781 21.812 1 86.25 219 GLY B O 1
ATOM 4775 N N . VAL B 1 220 ? 6.125 31.938 22.781 1 90.62 220 VAL B N 1
ATOM 4776 C CA . VAL B 1 220 ? 6.637 31.109 21.688 1 90.62 220 VAL B CA 1
ATOM 4777 C C . VAL B 1 220 ? 5.5 30.297 21.078 1 90.62 220 VAL B C 1
ATOM 4779 O O . VAL B 1 220 ? 4.812 29.562 21.797 1 90.62 220 VAL B O 1
ATOM 4782 N N . LEU B 1 221 ? 5.336 30.531 19.781 1 91.56 221 LEU B N 1
ATOM 4783 C CA . LEU B 1 221 ? 4.273 29.828 19.078 1 91.56 221 LEU B CA 1
ATOM 4784 C C . LEU B 1 221 ? 4.582 28.328 18.984 1 91.56 221 LEU B C 1
ATOM 4786 O O . LEU B 1 221 ? 5.738 27.922 19.125 1 91.56 221 LEU B O 1
ATOM 4790 N N . ALA B 1 222 ? 3.525 27.609 18.844 1 87.62 222 ALA B N 1
ATOM 4791 C CA . ALA B 1 222 ? 3.645 26.156 18.734 1 87.62 222 ALA B CA 1
ATOM 4792 C C . ALA B 1 222 ? 4.535 25.75 17.562 1 87.62 222 ALA B C 1
ATOM 4794 O O . ALA B 1 222 ? 4.594 26.469 16.562 1 87.62 222 ALA B O 1
ATOM 4795 N N . PRO B 1 223 ? 5.184 24.562 17.578 1 79.12 223 PRO B N 1
ATOM 4796 C CA . PRO B 1 223 ? 6.117 24.109 16.547 1 79.12 223 PRO B CA 1
ATOM 4797 C C . PRO B 1 223 ? 5.461 23.984 15.172 1 79.12 223 PRO B C 1
ATOM 4799 O O . PRO B 1 223 ? 6.105 24.25 14.156 1 79.12 223 PRO B O 1
ATOM 4802 N N . TRP B 1 224 ? 4.27 23.625 15.172 1 81.06 224 TRP B N 1
ATOM 4803 C CA . TRP B 1 224 ? 3.621 23.438 13.875 1 81.06 224 TRP B CA 1
ATOM 4804 C C . TRP B 1 224 ? 3.529 24.766 13.117 1 81.06 224 TRP B C 1
ATOM 4806 O O . TRP B 1 224 ? 3.646 24.797 11.891 1 81.06 224 TRP B O 1
ATOM 4816 N N . ILE B 1 225 ? 3.34 25.875 13.836 1 86.25 225 ILE B N 1
ATOM 4817 C CA . ILE B 1 225 ? 3.27 27.188 13.195 1 86.25 225 ILE B CA 1
ATOM 4818 C C . ILE B 1 225 ? 4.637 27.562 12.633 1 86.25 225 ILE B C 1
ATOM 4820 O O . ILE B 1 225 ? 4.738 28.031 11.492 1 86.25 225 ILE B O 1
ATOM 4824 N N . MET B 1 226 ? 5.625 27.25 13.461 1 80.62 226 MET B N 1
ATOM 4825 C CA . MET B 1 226 ? 6.988 27.547 13.039 1 80.62 226 MET B CA 1
ATOM 4826 C C . MET B 1 226 ? 7.371 26.734 11.812 1 80.62 226 MET B C 1
ATOM 4828 O O . MET B 1 226 ? 8.047 27.234 10.914 1 80.62 226 MET B O 1
ATOM 4832 N N . HIS B 1 227 ? 6.91 25.594 11.852 1 78.31 227 HIS B N 1
ATOM 4833 C CA . HIS B 1 227 ? 7.172 24.703 10.727 1 78.31 227 HIS B CA 1
ATOM 4834 C C . HIS B 1 227 ? 6.551 25.234 9.445 1 78.31 227 HIS B C 1
ATOM 4836 O O . HIS B 1 227 ? 7.207 25.281 8.406 1 78.31 227 HIS B O 1
ATOM 4842 N N . ILE B 1 228 ? 5.352 25.609 9.523 1 81.12 228 ILE B N 1
ATOM 4843 C CA . ILE B 1 228 ? 4.637 26.094 8.352 1 81.12 228 ILE B CA 1
ATOM 4844 C C . ILE B 1 228 ? 5.289 27.391 7.844 1 81.12 228 ILE B C 1
ATOM 4846 O O . ILE B 1 228 ? 5.379 27.609 6.637 1 81.12 228 ILE B O 1
ATOM 4850 N N . GLN B 1 229 ? 5.727 28.156 8.742 1 81.12 229 GLN B N 1
ATOM 4851 C CA . GLN B 1 229 ? 6.402 29.406 8.367 1 81.12 229 GLN B CA 1
ATOM 4852 C C . GLN B 1 229 ? 7.695 29.109 7.605 1 81.12 229 GLN B C 1
ATOM 4854 O O . GLN B 1 229 ? 8.086 29.859 6.715 1 81.12 229 GLN B O 1
ATOM 4859 N N . GLY B 1 230 ? 8.328 28.031 7.957 1 72.19 230 GLY B N 1
ATOM 4860 C CA . GLY B 1 230 ? 9.523 27.625 7.242 1 72.19 230 GLY B CA 1
ATOM 4861 C C . GLY B 1 230 ? 9.25 27.203 5.812 1 72.19 230 GLY B C 1
ATOM 4862 O O . GLY B 1 230 ? 10.133 27.266 4.961 1 72.19 230 GLY B O 1
ATOM 4863 N N . VAL B 1 231 ? 7.961 26.75 5.602 1 76.38 231 VAL B N 1
ATOM 4864 C CA . VAL B 1 231 ? 7.559 26.312 4.27 1 76.38 231 VAL B CA 1
ATOM 4865 C C . VAL B 1 231 ? 7.371 27.531 3.363 1 76.38 231 VAL B C 1
ATOM 4867 O O . VAL B 1 231 ? 7.367 27.391 2.137 1 76.38 231 VAL B O 1
ATOM 4870 N N . ARG B 1 232 ? 7.293 28.703 3.992 1 78.94 232 ARG B N 1
ATOM 4871 C CA . ARG B 1 232 ? 7.086 29.938 3.26 1 78.94 232 ARG B CA 1
ATOM 4872 C C . ARG B 1 232 ? 8.148 30.125 2.18 1 78.94 232 ARG B C 1
ATOM 4874 O O . ARG B 1 232 ? 7.832 30.531 1.059 1 78.94 232 ARG B O 1
ATOM 4881 N N . THR B 1 233 ? 9.312 29.812 2.58 1 76.19 233 THR B N 1
ATOM 4882 C CA . THR B 1 233 ? 10.422 29.984 1.648 1 76.19 233 THR B CA 1
ATOM 4883 C C . THR B 1 233 ? 10.242 29.094 0.422 1 76.19 233 THR B C 1
ATOM 4885 O O . THR B 1 233 ? 10.516 29.516 -0.704 1 76.19 233 THR B O 1
ATOM 4888 N N . ILE B 1 234 ? 9.75 27.938 0.693 1 77.19 234 ILE B N 1
ATOM 4889 C CA . ILE B 1 234 ? 9.516 27 -0.398 1 77.19 234 ILE B CA 1
ATOM 4890 C C . ILE B 1 234 ? 8.406 27.531 -1.305 1 77.19 234 ILE B C 1
ATOM 4892 O O . ILE B 1 234 ? 8.555 27.562 -2.527 1 77.19 234 ILE B O 1
ATOM 4896 N N . MET B 1 235 ? 7.402 27.969 -0.671 1 73.75 235 MET B N 1
ATOM 4897 C CA . MET B 1 235 ? 6.23 28.453 -1.402 1 73.75 235 MET B CA 1
ATOM 4898 C C . MET B 1 235 ? 6.574 29.688 -2.223 1 73.75 235 MET B C 1
ATOM 4900 O O . MET B 1 235 ? 6.156 29.812 -3.375 1 73.75 235 MET B O 1
ATOM 4904 N N . LEU B 1 236 ? 7.316 30.531 -1.68 1 75.12 236 LEU B N 1
ATOM 4905 C CA . LEU B 1 236 ? 7.652 31.781 -2.344 1 75.12 236 LEU B CA 1
ATOM 4906 C C . LEU B 1 236 ? 8.648 31.547 -3.473 1 75.12 236 LEU B C 1
ATOM 4908 O O . LEU B 1 236 ? 8.609 32.25 -4.492 1 75.12 236 LEU B O 1
ATOM 4912 N N . SER B 1 237 ? 9.477 30.562 -3.32 1 77.88 237 SER B N 1
ATOM 4913 C CA . SER B 1 237 ? 10.555 30.359 -4.281 1 77.88 237 SER B CA 1
ATOM 4914 C C . SER B 1 237 ? 10.117 29.453 -5.422 1 77.88 237 SER B C 1
ATOM 4916 O O . SER B 1 237 ? 10.586 29.594 -6.555 1 77.88 237 SER B O 1
ATOM 4918 N N . THR B 1 238 ? 9.25 28.531 -5.16 1 79.12 238 THR B N 1
ATOM 4919 C CA . THR B 1 238 ? 9.039 27.484 -6.164 1 79.12 238 THR B CA 1
ATOM 4920 C C . THR B 1 238 ? 7.551 27.203 -6.336 1 79.12 238 THR B C 1
ATOM 4922 O O . THR B 1 238 ? 7.168 26.109 -6.785 1 79.12 238 THR B O 1
ATOM 4925 N N . TRP B 1 239 ? 6.754 28.141 -6.035 1 75.38 239 TRP B N 1
ATOM 4926 C CA . TRP B 1 239 ? 5.312 27.938 -6.051 1 75.38 239 TRP B CA 1
ATOM 4927 C C . TRP B 1 239 ? 4.832 27.547 -7.449 1 75.38 239 TRP B C 1
ATOM 4929 O O . TRP B 1 239 ? 4.02 26.641 -7.605 1 75.38 239 TRP B O 1
ATOM 4939 N N . ALA B 1 240 ? 5.359 28.266 -8.375 1 77.88 240 ALA B N 1
ATOM 4940 C CA . ALA B 1 240 ? 4.961 28 -9.758 1 77.88 240 ALA B CA 1
ATOM 4941 C C . ALA B 1 240 ? 5.301 26.578 -10.164 1 77.88 240 ALA B C 1
ATOM 4943 O O . ALA B 1 240 ? 4.523 25.922 -10.875 1 77.88 240 ALA B O 1
ATOM 4944 N N . HIS B 1 241 ? 6.426 26.141 -9.688 1 84.81 241 HIS B N 1
ATOM 4945 C CA . HIS B 1 241 ? 6.852 24.781 -10.008 1 84.81 241 HIS B CA 1
ATOM 4946 C C . HIS B 1 241 ? 5.973 23.75 -9.312 1 84.81 241 HIS B C 1
ATOM 4948 O O . HIS B 1 241 ? 5.645 22.703 -9.898 1 84.81 241 HIS B O 1
ATOM 4954 N N . ILE B 1 242 ? 5.629 24.016 -8.094 1 83.75 242 ILE B N 1
ATOM 4955 C CA . ILE B 1 242 ? 4.789 23.094 -7.336 1 83.75 242 ILE B CA 1
ATOM 4956 C C . ILE B 1 242 ? 3.398 23.031 -7.957 1 83.75 242 ILE B C 1
ATOM 4958 O O . ILE B 1 242 ? 2.838 21.938 -8.133 1 83.75 242 ILE B O 1
ATOM 4962 N N . LYS B 1 243 ? 2.918 24.141 -8.344 1 79.5 243 LYS B N 1
ATOM 4963 C CA . LYS B 1 243 ? 1.587 24.234 -8.93 1 79.5 243 LYS B CA 1
ATOM 4964 C C . LYS B 1 243 ? 1.539 23.516 -10.281 1 79.5 243 LYS B C 1
ATOM 4966 O O . LYS B 1 243 ? 0.517 22.938 -10.648 1 79.5 243 LYS B O 1
ATOM 4971 N N . ALA B 1 244 ? 2.572 23.609 -10.961 1 83.88 244 ALA B N 1
ATOM 4972 C CA . ALA B 1 244 ? 2.637 23.016 -12.289 1 83.88 244 ALA B CA 1
ATOM 4973 C C . ALA B 1 244 ? 2.895 21.516 -12.211 1 83.88 244 ALA B C 1
ATOM 4975 O O . ALA B 1 244 ? 2.717 20.797 -13.195 1 83.88 244 ALA B O 1
ATOM 4976 N N . GLY B 1 245 ? 3.238 21.078 -11.062 1 85.88 245 GLY B N 1
ATOM 4977 C CA . GLY B 1 245 ? 3.613 19.688 -10.891 1 85.88 245 GLY B CA 1
ATOM 4978 C C . GLY B 1 245 ? 2.473 18.812 -10.398 1 85.88 245 GLY B C 1
ATOM 4979 O O . GLY B 1 245 ? 1.305 19.188 -10.492 1 85.88 245 GLY B O 1
ATOM 4980 N N . VAL B 1 246 ? 2.812 17.656 -9.898 1 85 246 VAL B N 1
ATOM 4981 C CA . VAL B 1 246 ? 1.864 16.594 -9.562 1 85 246 VAL B CA 1
ATOM 4982 C C . VAL B 1 246 ? 1.034 17.016 -8.352 1 85 246 VAL B C 1
ATOM 4984 O O . VAL B 1 246 ? -0.111 16.578 -8.195 1 85 246 VAL B O 1
ATOM 4987 N N . LEU B 1 247 ? 1.599 17.953 -7.547 1 84.56 247 LEU B N 1
ATOM 4988 C CA . LEU B 1 247 ? 0.886 18.375 -6.344 1 84.56 247 LEU B CA 1
ATOM 4989 C C . LEU B 1 247 ? -0.005 19.578 -6.637 1 84.56 247 LEU B C 1
ATOM 4991 O O . LEU B 1 247 ? -0.762 20.016 -5.77 1 84.56 247 LEU B O 1
ATOM 4995 N N . GLY B 1 248 ? 0.073 20.078 -7.84 1 79.25 248 GLY B N 1
ATOM 4996 C CA . GLY B 1 248 ? -0.618 21.297 -8.219 1 79.25 248 GLY B CA 1
ATOM 4997 C C . GLY B 1 248 ? -2.125 21.203 -8.062 1 79.25 248 GLY B C 1
ATOM 4998 O O . GLY B 1 248 ? -2.773 22.172 -7.656 1 79.25 248 GLY B O 1
ATOM 4999 N N . THR B 1 249 ? -2.625 20.047 -8.336 1 77 249 THR B N 1
ATOM 5000 C CA . THR B 1 249 ? -4.07 19.875 -8.258 1 77 249 THR B CA 1
ATOM 5001 C C . THR B 1 249 ? -4.57 20.078 -6.832 1 77 249 THR B C 1
ATOM 5003 O O . THR B 1 249 ? -5.703 20.516 -6.621 1 77 249 THR B O 1
ATOM 5006 N N . MET B 1 250 ? -3.744 19.828 -5.926 1 75.12 250 MET B N 1
ATOM 5007 C CA . MET B 1 250 ? -4.121 19.984 -4.523 1 75.12 250 MET B CA 1
ATOM 5008 C C . MET B 1 250 ? -4.094 21.453 -4.121 1 75.12 250 MET B C 1
ATOM 5010 O O . MET B 1 250 ? -4.789 21.859 -3.188 1 75.12 250 MET B O 1
ATOM 5014 N N . LEU B 1 251 ? -3.328 22.172 -4.93 1 69.69 251 LEU B N 1
ATOM 5015 C CA . LEU B 1 251 ? -3.143 23.578 -4.594 1 69.69 251 LEU B CA 1
ATOM 5016 C C . LEU B 1 251 ? -4.125 24.453 -5.363 1 69.69 251 LEU B C 1
ATOM 5018 O O . LEU B 1 251 ? -4.461 25.562 -4.918 1 69.69 251 LEU B O 1
ATOM 5022 N N . ASP B 1 252 ? -4.41 24 -6.68 1 61.91 252 ASP B N 1
ATOM 5023 C CA . ASP B 1 252 ? -5.227 24.812 -7.562 1 61.91 252 ASP B CA 1
ATOM 5024 C C . ASP B 1 252 ? -6.715 24.609 -7.285 1 61.91 252 ASP B C 1
ATOM 5026 O O . ASP B 1 252 ? -7.562 25.078 -8.047 1 61.91 252 ASP B O 1
ATOM 5030 N N . SER B 1 253 ? -7.031 23.859 -6.348 1 53.75 253 SER B N 1
ATOM 5031 C CA . SER B 1 253 ? -8.477 23.672 -6.344 1 53.75 253 SER B CA 1
ATOM 5032 C C . SER B 1 253 ? -9.211 25.016 -6.348 1 53.75 253 SER B C 1
ATOM 5034 O O . SER B 1 253 ? -8.891 25.891 -5.555 1 53.75 253 SER B O 1
ATOM 5036 N N . GLU B 1 254 ? -9.578 25.297 -7.676 1 50.5 254 GLU B N 1
ATOM 5037 C CA . GLU B 1 254 ? -10.391 26.484 -7.891 1 50.5 254 GLU B CA 1
ATOM 5038 C C . GLU B 1 254 ? -11.328 26.734 -6.719 1 50.5 254 GLU B C 1
ATOM 5040 O O . GLU B 1 254 ? -11.789 25.797 -6.07 1 50.5 254 GLU B O 1
ATOM 5045 N N . PRO B 1 255 ? -11.172 27.938 -6.258 1 49.44 255 PRO B N 1
ATOM 5046 C CA . PRO B 1 255 ? -12.102 28.375 -5.211 1 49.44 255 PRO B CA 1
ATOM 5047 C C . PRO B 1 255 ? -13.5 27.797 -5.387 1 49.44 255 PRO B C 1
ATOM 5049 O O . PRO B 1 255 ? -14.055 27.844 -6.488 1 49.44 255 PRO B O 1
ATOM 5052 N N . SER B 1 256 ? -13.617 26.625 -5.055 1 46.09 256 SER B N 1
ATOM 5053 C CA . SER B 1 256 ? -15.062 26.422 -5.145 1 46.09 256 SER B CA 1
ATOM 5054 C C . SER B 1 256 ? -15.812 27.656 -4.645 1 46.09 256 SER B C 1
ATOM 5056 O O . SER B 1 256 ? -15.484 28.203 -3.592 1 46.09 256 SER B O 1
ATOM 5058 N N . GLY B 1 257 ? -16.219 28.438 -5.57 1 45.88 257 GLY B N 1
ATOM 5059 C CA . GLY B 1 257 ? -17.078 29.594 -5.402 1 45.88 257 GLY B CA 1
ATOM 5060 C C . GLY B 1 257 ? -17.438 29.859 -3.953 1 45.88 257 GLY B C 1
ATOM 5061 O O . GLY B 1 257 ? -17.891 30.953 -3.617 1 45.88 257 GLY B O 1
ATOM 5062 N N . ASN B 1 258 ? -17.719 28.891 -3.125 1 45.91 258 ASN B N 1
ATOM 5063 C CA . ASN B 1 258 ? -18.469 29.203 -1.908 1 45.91 258 ASN B CA 1
ATOM 5064 C C . ASN B 1 258 ? -17.531 29.391 -0.718 1 45.91 258 ASN B C 1
ATOM 5066 O O . ASN B 1 258 ? -17.469 28.547 0.17 1 45.91 258 ASN B O 1
ATOM 5070 N N . GLY B 1 259 ? -16.266 29.844 -0.894 1 53.59 259 GLY B N 1
ATOM 5071 C CA . GLY B 1 259 ? -15.695 30.156 0.406 1 53.59 259 GLY B CA 1
ATOM 5072 C C . GLY B 1 259 ? -16.719 30.688 1.39 1 53.59 259 GLY B C 1
ATOM 5073 O O . GLY B 1 259 ? -17.812 31.094 0.997 1 53.59 259 GLY B O 1
ATOM 5074 N N . PRO B 1 260 ? -16.484 30.406 2.668 1 58.56 260 PRO B N 1
ATOM 5075 C CA . PRO B 1 260 ? -17.547 30.922 3.543 1 58.56 260 PRO B CA 1
ATOM 5076 C C . PRO B 1 260 ? -17.844 32.406 3.303 1 58.56 260 PRO B C 1
ATOM 5078 O O . PRO B 1 260 ? -16.984 33.25 3.547 1 58.56 260 PRO B O 1
ATOM 5081 N N . LEU B 1 261 ? -18.594 32.719 2.215 1 61 261 LEU B N 1
ATOM 5082 C CA . LEU B 1 261 ? -19.062 34.062 1.897 1 61 261 LEU B CA 1
ATOM 5083 C C . LEU B 1 261 ? -19.141 34.906 3.156 1 61 261 LEU B C 1
ATOM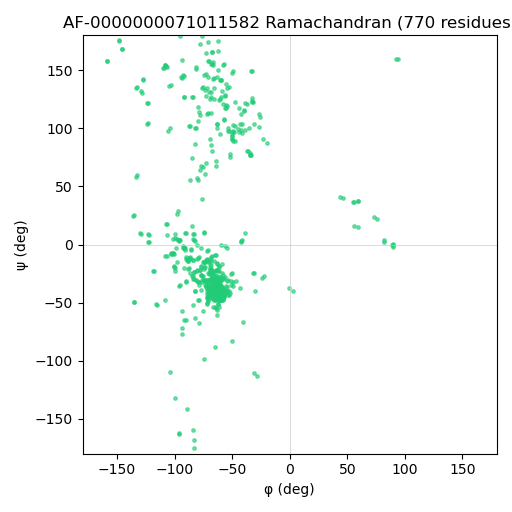 5085 O O . LEU B 1 261 ? -18.766 36.094 3.139 1 61 261 LEU B O 1
ATOM 5089 N N . GLU B 1 262 ? -19.359 34.312 4.215 1 84.62 262 GLU B N 1
ATOM 5090 C CA . GLU B 1 262 ? -19.562 35.094 5.426 1 84.62 262 GLU B CA 1
ATOM 5091 C C . GLU B 1 262 ? -18.25 35.406 6.113 1 84.62 262 GLU B C 1
ATOM 5093 O O . GLU B 1 262 ? -18.141 36.406 6.836 1 84.62 262 GLU B O 1
ATOM 5098 N N . LEU B 1 263 ? -17.141 34.781 5.746 1 89.81 263 LEU B N 1
ATOM 5099 C CA . LEU B 1 263 ? -15.867 35.031 6.414 1 89.81 263 LEU B CA 1
ATOM 5100 C C . LEU B 1 263 ? -15.328 36.406 6.051 1 89.81 263 LEU B C 1
ATOM 5102 O O . LEU B 1 263 ? -14.891 37.156 6.926 1 89.81 263 LEU B O 1
ATOM 5106 N N . GLU B 1 264 ? -15.438 36.719 4.777 1 90.31 264 GLU B N 1
ATOM 5107 C CA . GLU B 1 264 ? -14.906 38 4.312 1 90.31 264 GLU B CA 1
ATOM 5108 C C . GLU B 1 264 ? -15.609 39.156 5 1 90.31 264 GLU B C 1
ATOM 5110 O O . GLU B 1 264 ? -14.953 40.125 5.445 1 90.31 264 GLU B O 1
ATOM 5115 N N . SER B 1 265 ? -16.891 39.031 5.047 1 92.25 265 SER B N 1
ATOM 5116 C CA . SER B 1 265 ? -17.656 40.094 5.691 1 92.25 265 SER B CA 1
ATOM 5117 C C . SER B 1 265 ? -17.328 40.188 7.18 1 92.25 265 SER B C 1
ATOM 5119 O O . SER B 1 265 ? -17.172 41.281 7.715 1 92.25 265 SER B O 1
ATOM 5121 N N . CYS B 1 266 ? -17.219 39.125 7.871 1 93.69 266 CYS B N 1
ATOM 5122 C CA . CYS B 1 266 ? -16.953 39.094 9.305 1 93.69 266 CYS B CA 1
ATOM 5123 C C . CYS B 1 266 ? -15.562 39.656 9.625 1 93.69 266 CYS B C 1
ATOM 5125 O O . CYS B 1 266 ? -15.414 40.469 10.539 1 93.69 266 CYS B O 1
ATOM 5127 N N . VAL B 1 267 ? -14.617 39.281 8.859 1 95 267 VAL B N 1
ATOM 5128 C CA . VAL B 1 267 ? -13.25 39.688 9.148 1 95 267 VAL B CA 1
ATOM 5129 C C . VAL B 1 267 ? -13.078 41.156 8.805 1 95 267 VAL B C 1
ATOM 5131 O O . VAL B 1 267 ? -12.359 41.906 9.5 1 95 267 VAL B O 1
ATOM 5134 N N . ASN B 1 268 ? -13.75 41.625 7.762 1 93.75 268 ASN B N 1
ATOM 5135 C CA . ASN B 1 268 ? -13.695 43.062 7.418 1 93.75 268 ASN B CA 1
ATOM 5136 C C . ASN B 1 268 ? -14.352 43.906 8.492 1 93.75 268 ASN B C 1
ATOM 5138 O O . ASN B 1 268 ? -13.891 45.031 8.773 1 93.75 268 ASN B O 1
ATOM 5142 N N . GLU B 1 269 ? -15.438 43.469 8.977 1 95.5 269 GLU B N 1
ATOM 5143 C CA . GLU B 1 269 ? -16.078 44.156 10.078 1 95.5 269 GLU B CA 1
ATOM 5144 C C . GLU B 1 269 ? -15.141 44.281 11.281 1 95.5 269 GLU B C 1
ATOM 5146 O O . GLU B 1 269 ? -15.094 45.312 11.945 1 95.5 269 GLU B O 1
ATOM 5151 N N . PHE B 1 270 ? -14.477 43.25 11.57 1 96.69 270 PHE B N 1
ATOM 5152 C CA . PHE B 1 270 ? -13.555 43.25 12.703 1 96.69 270 PHE B CA 1
ATOM 5153 C C . PHE B 1 270 ? -12.398 44.219 12.469 1 96.69 270 PHE B C 1
ATOM 5155 O O . PHE B 1 270 ? -11.969 44.938 13.383 1 96.69 270 PHE B O 1
ATOM 5162 N N . VAL B 1 271 ? -11.891 44.25 11.242 1 95.38 271 VAL B N 1
ATOM 5163 C CA . VAL B 1 271 ? -10.836 45.219 10.922 1 95.38 271 VAL B CA 1
ATOM 5164 C C . VAL B 1 271 ? -11.344 46.625 11.078 1 95.38 271 VAL B C 1
ATOM 5166 O O . VAL B 1 271 ? -10.617 47.531 11.523 1 95.38 271 VAL B O 1
ATOM 5169 N N . GLY B 1 272 ? -12.57 46.844 10.602 1 95.44 272 GLY B N 1
ATOM 5170 C CA . GLY B 1 272 ? -13.188 48.125 10.836 1 95.44 272 GLY B CA 1
ATOM 5171 C C . GLY B 1 272 ? -13.203 48.531 12.305 1 95.44 272 GLY B C 1
ATOM 5172 O O . GLY B 1 272 ? -12.945 49.688 12.641 1 95.44 272 GLY B O 1
ATOM 5173 N N . TYR B 1 273 ? -13.539 47.562 13.109 1 96.12 273 TYR B N 1
ATOM 5174 C CA . TYR B 1 273 ? -13.523 47.781 14.547 1 96.12 273 TYR B CA 1
ATOM 5175 C C . TYR B 1 273 ? -12.117 48.125 15.039 1 96.12 273 TYR B C 1
ATOM 5177 O O . TYR B 1 273 ? -11.93 49.062 15.812 1 96.12 273 TYR B O 1
ATOM 5185 N N . ILE B 1 274 ? -11.062 47.438 14.594 1 96.12 274 ILE B N 1
ATOM 5186 C CA . ILE B 1 274 ? -9.68 47.656 14.992 1 96.12 274 ILE B CA 1
ATOM 5187 C C . ILE B 1 274 ? -9.258 49.062 14.633 1 96.12 274 ILE B C 1
ATOM 5189 O O . ILE B 1 274 ? -8.531 49.719 15.391 1 96.12 274 ILE B O 1
ATOM 5193 N N . GLU B 1 275 ? -9.75 49.531 13.508 1 94.38 275 GLU B N 1
ATOM 5194 C CA . GLU B 1 275 ? -9.375 50.844 13 1 94.38 275 GLU B CA 1
ATOM 5195 C C . GLU B 1 275 ? -9.945 51.938 13.875 1 94.38 275 GLU B C 1
ATOM 5197 O O . GLU B 1 275 ? -9.469 53.094 13.844 1 94.38 275 GLU B O 1
ATOM 5202 N N . THR B 1 276 ? -11.008 51.625 14.648 1 94.31 276 THR B N 1
ATOM 5203 C CA . THR B 1 276 ? -11.586 52.625 15.555 1 94.31 276 THR B CA 1
ATOM 5204 C C . THR B 1 276 ? -10.828 52.656 16.875 1 94.31 276 THR B C 1
ATOM 5206 O O . THR B 1 276 ? -10.969 53.594 17.656 1 94.31 276 THR B O 1
ATOM 5209 N N . MET B 1 277 ? -10.008 51.688 17.141 1 93.62 277 MET B N 1
ATOM 5210 C CA . MET B 1 277 ? -9.242 51.625 18.375 1 93.62 277 MET B CA 1
ATOM 5211 C C . MET B 1 277 ? -7.996 52.5 18.297 1 93.62 277 MET B C 1
ATOM 5213 O O . MET B 1 277 ? -7.5 52.781 17.219 1 93.62 277 MET B O 1
ATOM 5217 N N . PRO B 1 278 ? -7.547 52.969 19.438 1 93.81 278 PRO B N 1
ATOM 5218 C CA . PRO B 1 278 ? -6.344 53.812 19.469 1 93.81 278 PRO B CA 1
ATOM 5219 C C . PRO B 1 278 ? -5.059 53 19.312 1 93.81 278 PRO B C 1
ATOM 5221 O O . PRO B 1 278 ? -4.285 52.875 20.266 1 93.81 278 PRO B O 1
ATOM 5224 N N . LEU B 1 279 ? -4.824 52.438 18.203 1 94.12 279 LEU B N 1
ATOM 5225 C CA . LEU B 1 279 ? -3.639 51.656 17.891 1 94.12 279 LEU B CA 1
ATOM 5226 C C . LEU B 1 279 ? -2.736 52.375 16.906 1 94.12 279 LEU B C 1
ATOM 5228 O O . LEU B 1 279 ? -3.197 53.281 16.172 1 94.12 279 LEU B O 1
ATOM 5232 N N . ALA B 1 280 ? -1.415 52.094 16.969 1 93.75 280 ALA B N 1
ATOM 5233 C CA . ALA B 1 280 ? -0.469 52.656 16 1 93.75 280 ALA B CA 1
ATOM 5234 C C . ALA B 1 280 ? -0.816 52.219 14.578 1 93.75 280 ALA B C 1
ATOM 5236 O O . ALA B 1 280 ? -1.249 51.094 14.352 1 93.75 280 ALA B O 1
ATOM 5237 N N . SER B 1 281 ? -0.649 53.156 13.633 1 93 281 SER B N 1
ATOM 5238 C CA . SER B 1 281 ? -0.973 52.906 12.234 1 93 281 SER B CA 1
ATOM 5239 C C . SER B 1 281 ? -0.237 51.656 11.711 1 93 281 SER B C 1
ATOM 5241 O O . SER B 1 281 ? -0.78 50.906 10.914 1 93 281 SER B O 1
ATOM 5243 N N . GLU B 1 282 ? 0.986 51.5 12.195 1 93.5 282 GLU B N 1
ATOM 5244 C CA . GLU B 1 282 ? 1.795 50.375 11.742 1 93.5 282 GLU B CA 1
ATOM 5245 C C . GLU B 1 282 ? 1.166 49.062 12.156 1 93.5 282 GLU B C 1
ATOM 5247 O O . GLU B 1 282 ? 1.207 48.062 11.406 1 93.5 282 GLU B O 1
ATOM 5252 N N . GLN B 1 283 ? 0.615 49.031 13.328 1 94.25 283 GLN B N 1
ATOM 5253 C CA . GLN B 1 283 ? -0.024 47.844 13.828 1 94.25 283 GLN B CA 1
ATOM 5254 C C . GLN B 1 283 ? -1.299 47.531 13.047 1 94.25 283 GLN B C 1
ATOM 5256 O O . GLN B 1 283 ? -1.586 46.344 12.758 1 94.25 283 GLN B O 1
ATOM 5261 N N . ILE B 1 284 ? -2.006 48.562 12.781 1 95.62 284 ILE B N 1
ATOM 5262 C CA . ILE B 1 284 ? -3.246 48.406 12.031 1 95.62 284 ILE B CA 1
ATOM 5263 C C . ILE B 1 284 ? -2.947 47.812 10.664 1 95.62 284 ILE B C 1
ATOM 5265 O O . ILE B 1 284 ? -3.695 46.969 10.172 1 95.62 284 ILE B O 1
ATOM 5269 N N . ILE B 1 285 ? -1.851 48.25 10.07 1 95.94 285 ILE B N 1
ATOM 5270 C CA . ILE B 1 285 ? -1.444 47.75 8.758 1 95.94 285 ILE B CA 1
ATOM 5271 C C . ILE B 1 285 ? -1.135 46.25 8.844 1 95.94 285 ILE B C 1
ATOM 5273 O O . ILE B 1 285 ? -1.454 45.5 7.93 1 95.94 285 ILE B O 1
ATOM 5277 N N . VAL B 1 286 ? -0.537 45.844 9.867 1 97 286 VAL B N 1
ATOM 5278 C CA . VAL B 1 286 ? -0.193 44.438 10.07 1 97 286 VAL B CA 1
ATOM 5279 C C . VAL B 1 286 ? -1.466 43.594 10.117 1 97 286 VAL B C 1
ATOM 5281 O O . VAL B 1 286 ? -1.552 42.531 9.469 1 97 286 VAL B O 1
ATOM 5284 N N . TYR B 1 287 ? -2.514 44.031 10.906 1 97.19 287 TYR B N 1
ATOM 5285 C CA . TYR B 1 287 ? -3.775 43.312 11 1 97.19 287 TYR B CA 1
ATOM 5286 C C . TYR B 1 287 ? -4.469 43.25 9.641 1 97.19 287 TYR B C 1
ATOM 5288 O O . TYR B 1 287 ? -4.965 42.188 9.234 1 97.19 287 TYR B O 1
ATOM 5296 N N . ARG B 1 288 ? -4.438 44.375 8.992 1 96.25 288 ARG B N 1
ATOM 5297 C CA . ARG B 1 288 ? -5.09 44.438 7.695 1 96.25 288 ARG B CA 1
ATOM 5298 C C . ARG B 1 288 ? -4.434 43.5 6.691 1 96.25 288 ARG B C 1
ATOM 5300 O O . ARG B 1 288 ? -5.117 42.844 5.902 1 96.25 288 ARG B O 1
ATOM 5307 N N . ASN B 1 289 ? -3.164 43.5 6.668 1 96 289 ASN B N 1
ATOM 5308 C CA . ASN B 1 289 ? -2.439 42.594 5.773 1 96 289 ASN B CA 1
ATOM 5309 C C . ASN B 1 289 ? -2.77 41.125 6.059 1 96 289 ASN B C 1
ATOM 5311 O O . ASN B 1 289 ? -2.977 40.344 5.129 1 96 289 ASN B O 1
ATOM 5315 N N . ALA B 1 290 ? -2.727 40.75 7.32 1 96.62 290 ALA B N 1
ATOM 5316 C CA . ALA B 1 290 ? -3.051 39.406 7.711 1 96.62 290 ALA B CA 1
ATOM 5317 C C . ALA B 1 290 ? -4.461 39.031 7.273 1 96.62 290 ALA B C 1
ATOM 5319 O O . ALA B 1 290 ? -4.699 37.906 6.816 1 96.62 290 ALA B O 1
ATOM 5320 N N . VAL B 1 291 ? -5.398 39.938 7.43 1 96.25 291 VAL B N 1
ATOM 5321 C CA . VAL B 1 291 ? -6.793 39.719 7.062 1 96.25 291 VAL B CA 1
ATOM 5322 C C . VAL B 1 291 ? -6.914 39.594 5.547 1 96.25 291 VAL B C 1
ATOM 5324 O O . VAL B 1 291 ? -7.648 38.75 5.043 1 96.25 291 VAL B O 1
ATOM 5327 N N . ASN B 1 292 ? -6.207 40.469 4.832 1 94.25 292 ASN B N 1
ATOM 5328 C CA . ASN B 1 292 ? -6.223 40.406 3.375 1 94.25 292 ASN B CA 1
ATOM 5329 C C . ASN B 1 292 ? -5.715 39.062 2.879 1 94.25 292 ASN B C 1
ATOM 5331 O O . ASN B 1 292 ? -6.285 38.469 1.955 1 94.25 292 ASN B O 1
ATOM 5335 N N . GLU B 1 293 ? -4.656 38.594 3.475 1 92.25 293 GLU B N 1
ATOM 5336 C CA . GLU B 1 293 ? -4.145 37.281 3.127 1 92.25 293 GLU B CA 1
ATOM 5337 C C . GLU B 1 293 ? -5.156 36.188 3.467 1 92.25 293 GLU B C 1
ATOM 5339 O O . GLU B 1 293 ? -5.309 35.219 2.721 1 92.25 293 GLU B O 1
ATOM 5344 N N . LEU B 1 294 ? -5.77 36.312 4.637 1 93.25 294 LEU B N 1
ATOM 5345 C CA . LEU B 1 294 ? -6.77 35.344 5.062 1 93.25 294 LEU B CA 1
ATOM 5346 C C . LEU B 1 294 ? -7.906 35.25 4.047 1 93.25 294 LEU B C 1
ATOM 5348 O O . LEU B 1 294 ? -8.344 34.156 3.701 1 93.25 294 LEU B O 1
ATOM 5352 N N . ILE B 1 295 ? -8.352 36.375 3.584 1 90.12 295 ILE B N 1
ATOM 5353 C CA . ILE B 1 295 ? -9.43 36.438 2.598 1 90.12 295 ILE B CA 1
ATOM 5354 C C . ILE B 1 295 ? -8.969 35.75 1.305 1 90.12 295 ILE B C 1
ATOM 5356 O O . ILE B 1 295 ? -9.711 34.969 0.708 1 90.12 295 ILE B O 1
ATOM 5360 N N . LYS B 1 296 ? -7.793 36.094 0.893 1 85.81 296 LYS B N 1
ATOM 5361 C CA . LYS B 1 296 ? -7.234 35.5 -0.321 1 85.81 296 LYS B CA 1
ATOM 5362 C C . LYS B 1 296 ? -7.176 33.969 -0.223 1 85.81 296 LYS B C 1
ATOM 5364 O O . LYS B 1 296 ? -7.609 33.281 -1.14 1 85.81 296 LYS B O 1
ATOM 5369 N N . TRP B 1 297 ? -6.715 33.438 0.895 1 82.56 297 TRP B N 1
ATOM 5370 C CA . TRP B 1 297 ? -6.5 32.031 1.066 1 82.56 297 TRP B CA 1
ATOM 5371 C C . TRP B 1 297 ? -7.812 31.312 1.39 1 82.56 297 TRP B C 1
ATOM 5373 O O . TRP B 1 297 ? -7.93 30.094 1.205 1 82.56 297 TRP B O 1
ATOM 5383 N N . SER B 1 298 ? -8.82 32.031 1.925 1 84.31 298 SER B N 1
ATOM 5384 C CA . SER B 1 298 ? -10.117 31.422 2.217 1 84.31 298 SER B CA 1
ATOM 5385 C C . SER B 1 298 ? -10.797 30.938 0.944 1 84.31 298 SER B C 1
ATOM 5387 O O . SER B 1 298 ? -11.719 30.125 1.002 1 84.31 298 SER B O 1
ATOM 5389 N N . LYS B 1 299 ? -10.289 31.422 -0.128 1 78.69 299 LYS B N 1
ATOM 5390 C CA . LYS B 1 299 ? -10.859 31.031 -1.413 1 78.69 299 LYS B CA 1
ATOM 5391 C C . LYS B 1 299 ? -10.242 29.734 -1.912 1 78.69 299 LYS B C 1
ATOM 5393 O O . LYS B 1 299 ? -10.688 29.172 -2.916 1 78.69 299 LYS B O 1
ATOM 5398 N N . MET B 1 300 ? -9.273 29.281 -1.155 1 73.5 300 MET B N 1
ATOM 5399 C CA . MET B 1 300 ? -8.633 28 -1.481 1 73.5 300 MET B CA 1
ATOM 5400 C C . MET B 1 300 ? -9.109 26.891 -0.552 1 73.5 300 MET B C 1
ATOM 5402 O O . MET B 1 300 ? -8.617 26.766 0.57 1 73.5 300 MET B O 1
ATOM 5406 N N . PRO B 1 301 ? -10 26.078 -0.957 1 65.12 301 PRO B N 1
ATOM 5407 C CA . PRO B 1 301 ? -10.703 25.156 -0.061 1 65.12 301 PRO B CA 1
ATOM 5408 C C . PRO B 1 301 ? -9.758 24.172 0.628 1 65.12 301 PRO B C 1
ATOM 5410 O O . PRO B 1 301 ? -9.938 23.859 1.809 1 65.12 301 PRO B O 1
ATOM 5413 N N . TYR B 1 302 ? -8.711 23.688 0.034 1 66.62 302 TYR B N 1
ATOM 5414 C CA . TYR B 1 302 ? -7.98 22.578 0.647 1 66.62 302 TYR B CA 1
ATOM 5415 C C . TYR B 1 302 ? -6.641 23.047 1.201 1 66.62 302 TYR B C 1
ATOM 5417 O O . TYR B 1 302 ? -6.051 22.391 2.057 1 66.62 302 TYR B O 1
ATOM 5425 N N . SER B 1 303 ? -6.246 24.234 0.907 1 69.44 303 SER B N 1
ATOM 5426 C CA . SER B 1 303 ? -4.93 24.703 1.34 1 69.44 303 SER B CA 1
ATOM 5427 C C . SER B 1 303 ? -5.02 26.047 2.043 1 69.44 303 SER B C 1
ATOM 5429 O O . SER B 1 303 ? -3.998 26.641 2.404 1 69.44 303 SER B O 1
ATOM 5431 N N . GLY B 1 304 ? -6.242 26.453 2.309 1 77.38 304 GLY B N 1
ATOM 5432 C CA . GLY B 1 304 ? -6.438 27.812 2.771 1 77.38 304 GLY B CA 1
ATOM 5433 C C . GLY B 1 304 ? -5.75 28.109 4.09 1 77.38 304 GLY B C 1
ATOM 5434 O O . GLY B 1 304 ? -5.027 29.094 4.219 1 77.38 304 GLY B O 1
ATOM 5435 N N . PHE B 1 305 ? -6.02 27.219 5.062 1 83.25 305 PHE B N 1
ATOM 5436 C CA . PHE B 1 305 ? -5.43 27.453 6.375 1 83.25 305 PHE B CA 1
ATOM 5437 C C . PHE B 1 305 ? -3.908 27.359 6.309 1 83.25 305 PHE B C 1
ATOM 5439 O O . PHE B 1 305 ? -3.211 28.219 6.848 1 83.25 305 PHE B O 1
ATOM 5446 N N . PHE B 1 306 ? -3.4 26.359 5.637 1 78.56 306 PHE B N 1
ATOM 5447 C CA . PHE B 1 306 ? -1.963 26.156 5.5 1 78.56 306 PHE B CA 1
ATOM 5448 C C . PHE B 1 306 ? -1.321 27.344 4.777 1 78.56 306 PHE B C 1
ATOM 5450 O O . PHE B 1 306 ? -0.287 27.859 5.207 1 78.56 306 PHE B O 1
ATOM 5457 N N . GLY B 1 307 ? -1.894 27.766 3.748 1 79.5 307 GLY B N 1
ATOM 5458 C CA . GLY B 1 307 ? -1.382 28.906 2.994 1 79.5 307 GLY B CA 1
ATOM 5459 C C . GLY B 1 307 ? -1.365 30.203 3.795 1 79.5 307 GLY B C 1
ATOM 5460 O O . GLY B 1 307 ? -0.405 30.969 3.719 1 79.5 307 GLY B O 1
ATOM 5461 N N . TRP B 1 308 ? -2.418 30.375 4.473 1 88.56 308 TRP B N 1
ATOM 5462 C CA . TRP B 1 308 ? -2.504 31.594 5.273 1 88.56 308 TRP B CA 1
ATOM 5463 C C . TRP B 1 308 ? -1.421 31.609 6.344 1 88.56 308 TRP B C 1
ATOM 5465 O O . TRP B 1 308 ? -0.753 32.625 6.539 1 88.56 308 TRP B O 1
ATOM 5475 N N . VAL B 1 309 ? -1.238 30.5 7.047 1 88.88 309 VAL B N 1
ATOM 5476 C CA . VAL B 1 309 ? -0.251 30.422 8.117 1 88.88 309 VAL B CA 1
ATOM 5477 C C . VAL B 1 309 ? 1.15 30.625 7.547 1 88.88 309 VAL B C 1
ATOM 5479 O O . VAL B 1 309 ? 2.01 31.234 8.188 1 88.88 309 VAL B O 1
ATOM 5482 N N . CYS B 1 310 ? 1.298 30.203 6.387 1 83.5 310 CYS B N 1
ATOM 5483 C CA . CYS B 1 310 ? 2.588 30.375 5.73 1 83.5 310 CYS B CA 1
ATOM 5484 C C . CYS B 1 310 ? 2.869 31.844 5.453 1 83.5 310 CYS B C 1
ATOM 5486 O O . CYS B 1 310 ? 4.023 32.281 5.492 1 83.5 310 CYS B O 1
ATOM 5488 N N . LEU B 1 311 ? 1.793 32.594 5.219 1 85.38 311 LEU B N 1
ATOM 5489 C CA . LEU B 1 311 ? 2.045 33.906 4.613 1 85.38 311 LEU B CA 1
ATOM 5490 C C . LEU B 1 311 ? 1.491 35.031 5.484 1 85.38 311 LEU B C 1
ATOM 5492 O O . LEU B 1 311 ? 1.382 36.156 5.035 1 85.38 311 LEU B O 1
ATOM 5496 N N . PHE B 1 312 ? 1.032 34.688 6.688 1 90.19 312 PHE B N 1
ATOM 5497 C CA . PHE B 1 312 ? 0.447 35.781 7.48 1 90.19 312 PHE B CA 1
ATOM 5498 C C . PHE B 1 312 ? 1.523 36.75 7.961 1 90.19 312 PHE B C 1
ATOM 5500 O O . PHE B 1 312 ? 1.215 37.781 8.531 1 90.19 312 PHE B O 1
ATOM 5507 N N . GLY B 1 313 ? 2.875 36.594 7.781 1 88.19 313 GLY B N 1
ATOM 5508 C CA . GLY B 1 313 ? 3.963 37.531 7.977 1 88.19 313 GLY B CA 1
ATOM 5509 C C . GLY B 1 313 ? 4.59 37.469 9.352 1 88.19 313 GLY B C 1
ATOM 5510 O O . GLY B 1 313 ? 3.941 37.031 10.312 1 88.19 313 GLY B O 1
ATOM 5511 N N . ASP B 1 314 ? 5.812 37.969 9.469 1 91.5 314 ASP B N 1
ATOM 5512 C CA . ASP B 1 314 ? 6.582 37.875 10.703 1 91.5 314 ASP B CA 1
ATOM 5513 C C . ASP B 1 314 ? 6.016 38.812 11.766 1 91.5 314 ASP B C 1
ATOM 5515 O O . ASP B 1 314 ? 6.008 38.5 12.953 1 91.5 314 ASP B O 1
ATOM 5519 N N . GLU B 1 315 ? 5.57 39.938 11.32 1 95.25 315 GLU B N 1
ATOM 5520 C CA . GLU B 1 315 ? 5.023 40.906 12.266 1 95.25 315 GLU B CA 1
ATOM 5521 C C . GLU B 1 315 ? 3.742 40.406 12.914 1 95.25 315 GLU B C 1
ATOM 5523 O O . GLU B 1 315 ? 3.564 40.5 14.125 1 95.25 315 GLU B O 1
ATOM 5528 N N . TYR B 1 316 ? 2.906 39.844 12.117 1 96.44 316 TYR B N 1
ATOM 5529 C CA . TYR B 1 316 ? 1.691 39.25 12.656 1 96.44 316 TYR B CA 1
ATOM 5530 C C . TYR B 1 316 ? 2.021 38.094 13.578 1 96.44 316 TYR B C 1
ATOM 5532 O O . TYR B 1 316 ? 1.413 37.938 14.641 1 96.44 316 TYR B O 1
ATOM 5540 N N . GLY B 1 317 ? 2.959 37.281 13.164 1 95.06 317 GLY B N 1
ATOM 5541 C CA . GLY B 1 317 ? 3.391 36.156 13.992 1 95.06 317 GLY B CA 1
ATOM 5542 C C . GLY B 1 317 ? 3.883 36.594 15.359 1 95.06 317 GLY B C 1
ATOM 5543 O O . GLY B 1 317 ? 3.6 35.938 16.359 1 95.06 317 GLY B O 1
ATOM 5544 N N . SER B 1 318 ? 4.586 37.656 15.344 1 94.88 318 SER B N 1
ATOM 5545 C CA . SER B 1 318 ? 5.09 38.188 16.609 1 94.88 318 SER B CA 1
ATOM 5546 C C . SER B 1 318 ? 3.951 38.656 17.516 1 94.88 318 SER B C 1
ATOM 5548 O O . SER B 1 318 ? 3.996 38.438 18.734 1 94.88 318 SER B O 1
ATOM 5550 N N . LEU B 1 319 ? 2.957 39.25 16.938 1 96.38 319 LEU B N 1
ATOM 5551 C CA . LEU B 1 319 ? 1.786 39.688 17.703 1 96.38 319 LEU B CA 1
ATOM 5552 C C . LEU B 1 319 ? 1.035 38.469 18.266 1 96.38 319 LEU B C 1
ATOM 5554 O O . LEU B 1 319 ? 0.603 38.5 19.422 1 96.38 319 LEU B O 1
ATOM 5558 N N . LEU B 1 320 ? 0.919 37.5 17.422 1 96.62 320 LEU B N 1
ATOM 5559 C CA . LEU B 1 320 ? 0.24 36.281 17.844 1 96.62 320 LEU B CA 1
ATOM 5560 C C . LEU B 1 320 ? 0.999 35.594 18.969 1 96.62 320 LEU B C 1
ATOM 5562 O O . LEU B 1 320 ? 0.39 35.094 19.922 1 96.62 320 LEU B O 1
ATOM 5566 N N . ALA B 1 321 ? 2.289 35.625 18.906 1 95.62 321 ALA B N 1
ATOM 5567 C CA . ALA B 1 321 ? 3.141 35 19.922 1 95.62 321 ALA B CA 1
ATOM 5568 C C . ALA B 1 321 ? 2.979 35.688 21.281 1 95.62 321 ALA B C 1
ATOM 5570 O O . ALA B 1 321 ? 3.059 35.031 22.312 1 95.62 321 ALA B O 1
ATOM 5571 N N . ARG B 1 322 ? 2.727 36.969 21.203 1 95.25 322 ARG B N 1
ATOM 5572 C CA . ARG B 1 322 ? 2.572 37.719 22.422 1 95.25 322 ARG B CA 1
ATOM 5573 C C . ARG B 1 322 ? 1.118 37.75 22.875 1 95.25 322 ARG B C 1
ATOM 5575 O O . ARG B 1 322 ? 0.756 38.5 23.781 1 95.25 322 ARG B O 1
ATOM 5582 N N . LYS B 1 323 ? 0.275 36.969 22.266 1 96.56 323 LYS B N 1
ATOM 5583 C CA . LYS B 1 323 ? -1.144 36.844 22.578 1 96.56 323 LYS B CA 1
ATOM 5584 C C . LYS B 1 323 ? -1.856 38.188 22.438 1 96.56 323 LYS B C 1
ATOM 5586 O O . LYS B 1 323 ? -2.691 38.531 23.281 1 96.56 323 LYS B O 1
ATOM 5591 N N . ASP B 1 324 ? -1.411 38.906 21.438 1 96.75 324 ASP B N 1
ATOM 5592 C CA . ASP B 1 324 ? -2.162 40.125 21.125 1 96.75 324 ASP B CA 1
ATOM 5593 C C . ASP B 1 324 ? -3.633 39.812 20.859 1 96.75 324 ASP B C 1
ATOM 5595 O O . ASP B 1 324 ? -3.945 38.938 20.031 1 96.75 324 ASP B O 1
ATOM 5599 N N . PRO B 1 325 ? -4.531 40.469 21.516 1 97 325 PRO B N 1
ATOM 5600 C CA . PRO B 1 325 ? -5.945 40.094 21.438 1 97 325 PRO B CA 1
ATOM 5601 C C . PRO B 1 325 ? -6.512 40.188 20.031 1 97 325 PRO B C 1
ATOM 5603 O O . PRO B 1 325 ? -7.324 39.344 19.625 1 97 325 PRO B O 1
ATOM 5606 N N . TYR B 1 326 ? -6.109 41.219 19.25 1 97.56 326 TYR B N 1
ATOM 5607 C CA . TYR B 1 326 ? -6.637 41.406 17.891 1 97.56 326 TYR B CA 1
ATOM 5608 C C . TYR B 1 326 ? -6.09 40.312 16.953 1 97.56 326 TYR B C 1
ATOM 5610 O O . TYR B 1 326 ? -6.816 39.812 16.109 1 97.56 326 TYR B O 1
ATOM 5618 N N . ALA B 1 327 ? -4.812 40.031 17.125 1 97.88 327 ALA B N 1
ATOM 5619 C CA . ALA B 1 327 ? -4.219 38.938 16.344 1 97.88 327 ALA B CA 1
ATOM 5620 C C . ALA B 1 327 ? -4.891 37.594 16.656 1 97.88 327 ALA B C 1
ATOM 5622 O O . ALA B 1 327 ? -5.113 36.781 15.758 1 97.88 327 ALA B O 1
ATOM 5623 N N . LEU B 1 328 ? -5.238 37.406 17.859 1 97.94 328 LEU B N 1
ATOM 5624 C CA . LEU B 1 328 ? -5.898 36.188 18.297 1 97.94 328 LEU B CA 1
ATOM 5625 C C . LEU B 1 328 ? -7.273 36.062 17.656 1 97.94 328 LEU B C 1
ATOM 5627 O O . LEU B 1 328 ? -7.652 34.969 17.203 1 97.94 328 LEU B O 1
ATOM 5631 N N . VAL B 1 329 ? -7.984 37.125 17.656 1 98 329 VAL B N 1
ATOM 5632 C CA . VAL B 1 329 ? -9.312 37.094 17.047 1 98 329 VAL B CA 1
ATOM 5633 C C . VAL B 1 329 ? -9.195 36.75 15.57 1 98 329 VAL B C 1
ATOM 5635 O O . VAL B 1 329 ? -9.953 35.938 15.047 1 98 329 VAL B O 1
ATOM 5638 N N . ILE B 1 330 ? -8.258 37.406 14.891 1 97.94 330 ILE B N 1
ATOM 5639 C CA . ILE B 1 330 ? -8.031 37.125 13.477 1 97.94 330 ILE B CA 1
ATOM 5640 C C . ILE B 1 330 ? -7.695 35.656 13.281 1 97.94 330 ILE B C 1
ATOM 5642 O O . ILE B 1 330 ? -8.227 35 12.375 1 97.94 330 ILE B O 1
ATOM 5646 N N . PHE B 1 331 ? -6.871 35.125 14.094 1 97.25 331 PHE B N 1
ATOM 5647 C CA . PHE B 1 331 ? -6.527 33.719 14.047 1 97.25 331 PHE B CA 1
ATOM 5648 C C . PHE B 1 331 ? -7.77 32.844 14.25 1 97.25 331 PHE B C 1
ATOM 5650 O O . PHE B 1 331 ? -7.93 31.812 13.594 1 97.25 331 PHE B O 1
ATOM 5657 N N . GLY B 1 332 ? -8.586 33.219 15.203 1 95.69 332 GLY B N 1
ATOM 5658 C CA . GLY B 1 332 ? -9.836 32.5 15.422 1 95.69 332 GLY B CA 1
ATOM 5659 C C . GLY B 1 332 ? -10.672 32.375 14.164 1 95.69 332 GLY B C 1
ATOM 5660 O O . GLY B 1 332 ? -11.234 31.297 13.906 1 95.69 332 GLY B O 1
ATOM 5661 N N . TYR B 1 333 ? -10.711 33.438 13.391 1 94.75 333 TYR B N 1
ATOM 5662 C CA . TYR B 1 333 ? -11.461 33.375 12.141 1 94.75 333 TYR B CA 1
ATOM 5663 C C . TYR B 1 333 ? -10.828 32.406 11.156 1 94.75 333 TYR B C 1
ATOM 5665 O O . TYR B 1 333 ? -11.531 31.734 10.398 1 94.75 333 TYR B O 1
ATOM 5673 N N . SER B 1 334 ? -9.531 32.312 11.188 1 92.69 334 SER B N 1
ATOM 5674 C CA . SER B 1 334 ? -8.828 31.438 10.25 1 92.69 334 SER B CA 1
ATOM 5675 C C . SER B 1 334 ? -9.125 29.969 10.539 1 92.69 334 SER B C 1
ATOM 5677 O O . SER B 1 334 ? -8.984 29.109 9.664 1 92.69 334 SER B O 1
ATOM 5679 N N . CYS B 1 335 ? -9.523 29.625 11.75 1 88.5 335 CYS B N 1
ATOM 5680 C CA . CYS B 1 335 ? -9.781 28.25 12.156 1 88.5 335 CYS B CA 1
ATOM 5681 C C . CYS B 1 335 ? -10.93 27.641 11.352 1 88.5 335 CYS B C 1
ATOM 5683 O O . CYS B 1 335 ? -11.031 26.422 11.203 1 88.5 335 CYS B O 1
ATOM 5685 N N . ILE B 1 336 ? -11.789 28.469 10.781 1 86.5 336 ILE B N 1
ATOM 5686 C CA . ILE B 1 336 ? -12.914 28 9.984 1 86.5 336 ILE B CA 1
ATOM 5687 C C . ILE B 1 336 ? -12.398 27.281 8.734 1 86.5 336 ILE B C 1
ATOM 5689 O O . ILE B 1 336 ? -13.062 26.375 8.211 1 86.5 336 ILE B O 1
ATOM 5693 N N . LEU B 1 337 ? -11.25 27.703 8.328 1 82.81 337 LEU B N 1
ATOM 5694 C CA . LEU B 1 337 ? -10.664 27.109 7.133 1 82.81 337 LEU B CA 1
ATOM 5695 C C . LEU B 1 337 ? -10.25 25.656 7.391 1 82.81 337 LEU B C 1
ATOM 5697 O O . LEU B 1 337 ? -10.047 24.891 6.449 1 82.81 337 LEU B O 1
ATOM 5701 N N . LEU B 1 338 ? -10.195 25.25 8.57 1 78.81 338 LEU B N 1
ATOM 5702 C CA . LEU B 1 338 ? -9.82 23.891 8.938 1 78.81 338 LEU B CA 1
ATOM 5703 C C . LEU B 1 338 ? -11.039 22.969 8.961 1 78.81 338 LEU B C 1
ATOM 5705 O O . LEU B 1 338 ? -10.906 21.75 9.094 1 78.81 338 LEU B O 1
ATOM 5709 N N . ARG B 1 339 ? -12.305 23.516 8.883 1 70.12 339 ARG B N 1
ATOM 5710 C CA . ARG B 1 339 ? -13.539 22.75 8.969 1 70.12 339 ARG B CA 1
ATOM 5711 C C . ARG B 1 339 ? -13.656 21.766 7.809 1 70.12 339 ARG B C 1
ATOM 5713 O O . ARG B 1 339 ? -14.188 20.672 7.973 1 70.12 339 ARG B O 1
ATOM 5720 N N . THR B 1 340 ? -13.594 22.219 6.492 1 55.38 340 THR B N 1
ATOM 5721 C CA . THR B 1 340 ? -13.906 21.469 5.285 1 55.38 340 THR B CA 1
ATOM 5722 C C . THR B 1 340 ? -13.016 20.234 5.172 1 55.38 340 THR B C 1
ATOM 5724 O O . THR B 1 340 ? -13.281 19.344 4.355 1 55.38 340 THR B O 1
ATOM 5727 N N . GLY B 1 341 ? -12.078 20.016 5.711 1 51.94 341 GLY B N 1
ATOM 5728 C CA . GLY B 1 341 ? -11.203 18.922 5.332 1 51.94 341 GLY B CA 1
ATOM 5729 C C . GLY B 1 341 ? -11.656 17.578 5.898 1 51.94 341 GLY B C 1
ATOM 5730 O O . GLY B 1 341 ? -11.68 17.391 7.117 1 51.94 341 GLY B O 1
ATOM 5731 N N . GLY B 1 342 ? -12.602 16.641 5.332 1 44.19 342 GLY B N 1
ATOM 5732 C CA . GLY B 1 342 ? -13.141 15.336 5.695 1 44.19 342 GLY B CA 1
ATOM 5733 C C . GLY B 1 342 ? -12.164 14.484 6.48 1 44.19 342 GLY B C 1
ATOM 5734 O O . GLY B 1 342 ? -11.953 14.719 7.672 1 44.19 342 GLY B O 1
ATOM 5735 N N . PRO B 1 343 ? -11.609 13.352 5.887 1 44.34 343 PRO B N 1
ATOM 5736 C CA . PRO B 1 343 ? -11.305 12.133 6.633 1 44.34 343 PRO B CA 1
ATOM 5737 C C . PRO B 1 343 ? -10.656 12.406 7.988 1 44.34 343 PRO B C 1
ATOM 5739 O O . PRO B 1 343 ? -10.164 11.484 8.648 1 44.34 343 PRO B O 1
ATOM 5742 N N . LYS B 1 344 ? -10.359 13.734 8.664 1 49.59 344 LYS B N 1
ATOM 5743 C CA . LYS B 1 344 ? -9.195 14.258 9.375 1 49.59 344 LYS B CA 1
ATOM 5744 C C . LYS B 1 344 ? -9.234 13.875 10.852 1 49.59 344 LYS B C 1
ATOM 5746 O O . LYS B 1 344 ? -9.891 14.531 11.648 1 49.59 344 LYS B O 1
ATOM 5751 N N . TYR B 1 345 ? -9.328 12.688 11.102 1 48.94 345 TYR B N 1
ATOM 5752 C CA . TYR B 1 345 ? -9.227 12.391 12.531 1 48.94 345 TYR B CA 1
ATOM 5753 C C . TYR B 1 345 ? -8.109 13.203 13.172 1 48.94 345 TYR B C 1
ATOM 5755 O O . TYR B 1 345 ? -8.172 13.516 14.367 1 48.94 345 TYR B O 1
ATOM 5763 N N . TRP B 1 346 ? -7 13.375 12.406 1 53.56 346 TRP B N 1
ATOM 5764 C CA . TRP B 1 346 ? -5.891 14.031 13.086 1 53.56 346 TRP B CA 1
ATOM 5765 C C . TRP B 1 346 ? -6.234 15.484 13.406 1 53.56 346 TRP B C 1
ATOM 5767 O O . TRP B 1 346 ? -5.629 16.094 14.289 1 53.56 346 TRP B O 1
ATOM 5777 N N . ILE B 1 347 ? -7.227 15.875 12.492 1 56.06 347 ILE B N 1
ATOM 5778 C CA . ILE B 1 347 ? -7.57 17.281 12.664 1 56.06 347 ILE B CA 1
ATOM 5779 C C . ILE B 1 347 ? -8.883 17.391 13.438 1 56.06 347 ILE B C 1
ATOM 5781 O O . ILE B 1 347 ? -9.32 18.5 13.773 1 56.06 347 ILE B O 1
ATOM 5785 N N . SER B 1 348 ? -9.242 16.125 13.797 1 58.47 348 SER B N 1
ATOM 5786 C CA . SER B 1 348 ? -10.555 16.219 14.438 1 58.47 348 SER B CA 1
ATOM 5787 C C . SER B 1 348 ? -10.484 17.078 15.695 1 58.47 348 SER B C 1
ATOM 5789 O O . SER B 1 348 ? -9.5 17.031 16.438 1 58.47 348 SER B O 1
ATOM 5791 N N . ARG B 1 349 ? -11.211 18.047 15.836 1 68.62 349 ARG B N 1
ATOM 5792 C CA . ARG B 1 349 ? -11.508 18.953 16.953 1 68.62 349 ARG B CA 1
ATOM 5793 C C . ARG B 1 349 ? -10.438 20.031 17.078 1 68.62 349 ARG B C 1
ATOM 5795 O O . ARG B 1 349 ? -10.43 20.781 18.047 1 68.62 349 ARG B O 1
ATOM 5802 N N . TRP B 1 350 ? -9.461 19.969 16.125 1 77.19 350 TRP B N 1
ATOM 5803 C CA . TRP B 1 350 ? -8.422 21 16.172 1 77.19 350 TRP B CA 1
ATOM 5804 C C . TRP B 1 350 ? -9.023 22.391 16.016 1 77.19 350 TRP B C 1
ATOM 5806 O O . TRP B 1 350 ? -8.703 23.297 16.797 1 77.19 350 TRP B O 1
ATOM 5816 N N . PRO B 1 351 ? -9.875 22.516 15.016 1 82 351 PRO B N 1
ATOM 5817 C CA . PRO B 1 351 ? -10.406 23.875 14.898 1 82 351 PRO B CA 1
ATOM 5818 C C . PRO B 1 351 ? -11.125 24.344 16.156 1 82 351 PRO B C 1
ATOM 5820 O O . PRO B 1 351 ? -10.945 25.484 16.578 1 82 351 PRO B O 1
ATOM 5823 N N . GLU B 1 352 ? -11.805 23.438 16.75 1 85.81 352 GLU B N 1
ATOM 5824 C CA . GLU B 1 352 ? -12.531 23.781 17.969 1 85.81 352 GLU B CA 1
ATOM 5825 C C . GLU B 1 352 ? -11.562 24.016 19.125 1 85.81 352 GLU B C 1
ATOM 5827 O O . GLU B 1 352 ? -11.75 24.953 19.906 1 85.81 352 GLU B O 1
ATOM 5832 N N . GLY B 1 353 ? -10.625 23.172 19.234 1 85.88 353 GLY B N 1
ATOM 5833 C CA . GLY B 1 353 ? -9.625 23.344 20.266 1 85.88 353 GLY B CA 1
ATOM 5834 C C . GLY B 1 353 ? -8.859 24.641 20.172 1 85.88 353 GLY B C 1
ATOM 5835 O O . GLY B 1 353 ? -8.625 25.312 21.172 1 85.88 353 GLY B O 1
ATOM 5836 N N . LEU B 1 354 ? -8.492 24.953 18.984 1 89.12 354 LEU B N 1
ATOM 5837 C CA . LEU B 1 354 ? -7.773 26.203 18.75 1 89.12 354 LEU B CA 1
ATOM 5838 C C . LEU B 1 354 ? -8.656 27.406 19.094 1 89.12 354 LEU B C 1
ATOM 5840 O O . LEU B 1 354 ? -8.195 28.344 19.734 1 89.12 354 LEU B O 1
ATOM 5844 N N . LEU B 1 355 ? -9.875 27.297 18.609 1 91.81 355 LEU B N 1
ATOM 5845 C CA . LEU B 1 355 ? -10.797 28.406 18.859 1 91.81 355 LEU B CA 1
ATOM 5846 C C . LEU B 1 355 ? -11.086 28.562 20.344 1 91.81 355 LEU B C 1
ATOM 5848 O O . LEU B 1 355 ? -11.188 29.672 20.844 1 91.81 355 LEU B O 1
ATOM 5852 N N . TRP B 1 356 ? -11.195 27.5 21 1 90.62 356 TRP B N 1
ATOM 5853 C CA . TRP B 1 356 ? -11.391 27.531 22.453 1 90.62 356 TRP B CA 1
ATOM 5854 C C . TRP B 1 356 ? -10.195 28.156 23.141 1 90.62 356 TRP B C 1
ATOM 5856 O O . TRP B 1 356 ? -10.352 28.906 24.109 1 90.62 356 TRP B O 1
ATOM 5866 N N . GLU B 1 357 ? -9.117 27.766 22.734 1 92.19 357 GLU B N 1
ATOM 5867 C CA . GLU B 1 357 ? -7.906 28.328 23.312 1 92.19 357 GLU B CA 1
ATOM 5868 C C . GLU B 1 357 ? -7.832 29.844 23.094 1 92.19 357 GLU B C 1
ATOM 5870 O O . GLU B 1 357 ? -7.496 30.594 24.016 1 92.19 357 GLU B O 1
ATOM 5875 N N . VAL B 1 358 ? -8.102 30.25 21.906 1 95.69 358 VAL B N 1
ATOM 5876 C CA . VAL B 1 358 ? -8.125 31.688 21.594 1 95.69 358 VAL B CA 1
ATOM 5877 C C . VAL B 1 358 ? -9.164 32.375 22.469 1 95.69 358 VAL B C 1
ATOM 5879 O O . VAL B 1 358 ? -8.883 33.438 23.047 1 95.69 358 VAL B O 1
ATOM 5882 N N . TYR B 1 359 ? -10.305 31.797 22.516 1 94.81 359 TYR B N 1
ATOM 5883 C CA . TYR B 1 359 ? -11.398 32.344 23.328 1 94.81 359 TYR B CA 1
ATOM 5884 C C . TYR B 1 359 ? -10.953 32.531 24.766 1 94.81 359 TYR B C 1
ATOM 5886 O O . TYR B 1 359 ? -11.297 33.531 25.391 1 94.81 359 TYR B O 1
ATOM 5894 N N . GLY B 1 360 ? -10.219 31.641 25.281 1 93.5 360 GLY B N 1
ATOM 5895 C CA . GLY B 1 360 ? -9.758 31.672 26.656 1 93.5 360 GLY B CA 1
ATOM 5896 C C . GLY B 1 360 ? -8.766 32.781 26.922 1 93.5 360 GLY B C 1
ATOM 5897 O O . GLY B 1 360 ? -8.664 33.281 28.062 1 93.5 360 GLY B O 1
ATOM 5898 N N . TYR B 1 361 ? -8.055 33.25 25.922 1 95.06 361 TYR B N 1
ATOM 5899 C CA . TYR B 1 361 ? -7.035 34.25 26.109 1 95.06 361 TYR B CA 1
ATOM 5900 C C . TYR B 1 361 ? -7.633 35.656 25.969 1 95.06 361 TYR B C 1
ATOM 5902 O O . TYR B 1 361 ? -7 36.656 26.344 1 95.06 361 TYR B O 1
ATOM 5910 N N . LEU B 1 362 ? -8.867 35.75 25.469 1 96.06 362 LEU B N 1
ATOM 5911 C CA . LEU B 1 362 ? -9.445 37.031 25.141 1 96.06 362 LEU B CA 1
ATOM 5912 C C . LEU B 1 362 ? -10.242 37.594 26.328 1 96.06 362 LEU B C 1
ATOM 5914 O O . LEU B 1 362 ? -10.852 36.812 27.078 1 96.06 362 LEU B O 1
ATOM 5918 N N . ARG B 1 363 ? -10.219 38.875 26.5 1 93.88 363 ARG B N 1
ATOM 5919 C CA . ARG B 1 363 ? -11.125 39.531 27.422 1 93.88 363 ARG B CA 1
ATOM 5920 C C . ARG B 1 363 ? -12.57 39.438 26.953 1 93.88 363 ARG B C 1
ATOM 5922 O O . ARG B 1 363 ? -12.828 39.281 25.766 1 93.88 363 ARG B O 1
ATOM 5929 N N . PRO B 1 364 ? -13.484 39.5 27.859 1 91.94 364 PRO B N 1
ATOM 5930 C CA . PRO B 1 364 ? -14.906 39.344 27.531 1 91.94 364 PRO B CA 1
ATOM 5931 C C . PRO B 1 364 ? -15.367 40.312 26.422 1 91.94 364 PRO B C 1
ATOM 5933 O O . PRO B 1 364 ? -16.219 39.969 25.609 1 91.94 364 PRO B O 1
ATOM 5936 N N . SER B 1 365 ? -14.766 41.5 26.328 1 91.38 365 SER B N 1
ATOM 5937 C CA . SER B 1 365 ? -15.188 42.5 25.359 1 91.38 365 SER B CA 1
ATOM 5938 C C . SER B 1 365 ? -14.898 42.062 23.922 1 91.38 365 SER B C 1
ATOM 5940 O O . SER B 1 365 ? -15.586 42.469 22.984 1 91.38 365 SER B O 1
ATOM 5942 N N . LEU B 1 366 ? -13.875 41.219 23.781 1 95.06 366 LEU B N 1
ATOM 5943 C CA . LEU B 1 366 ? -13.469 40.844 22.438 1 95.06 366 LEU B CA 1
ATOM 5944 C C . LEU B 1 366 ? -13.992 39.438 22.094 1 95.06 366 LEU B C 1
ATOM 5946 O O . LEU B 1 366 ? -13.953 39.031 20.938 1 95.06 366 LEU B O 1
ATOM 5950 N N . ARG B 1 367 ? -14.578 38.656 23.031 1 94.69 367 ARG B N 1
ATOM 5951 C CA . ARG B 1 367 ? -15.07 37.312 22.828 1 94.69 367 ARG B CA 1
ATOM 5952 C C . ARG B 1 367 ? -16.266 37.281 21.891 1 94.69 367 ARG B C 1
ATOM 5954 O O . ARG B 1 367 ? -16.5 36.281 21.188 1 94.69 367 ARG B O 1
ATOM 5961 N N . GLY B 1 368 ? -16.969 38.375 21.906 1 93.62 368 GLY B N 1
ATOM 5962 C CA . GLY B 1 368 ? -18.125 38.469 21.031 1 93.62 368 GLY B CA 1
ATOM 5963 C C . GLY B 1 368 ? -17.766 38.344 19.562 1 93.62 368 GLY B C 1
ATOM 5964 O O . GLY B 1 368 ? -18.578 37.875 18.766 1 93.62 368 GLY B O 1
ATOM 5965 N N . TRP B 1 369 ? -16.562 38.75 19.234 1 95.31 369 TRP B N 1
ATOM 5966 C CA . TRP B 1 369 ? -16.109 38.688 17.844 1 95.31 369 TRP B CA 1
ATOM 5967 C C . TRP B 1 369 ? -15.891 37.25 17.406 1 95.31 369 TRP B C 1
ATOM 5969 O O . TRP B 1 369 ? -15.789 36.969 16.203 1 95.31 369 TRP B O 1
ATOM 5979 N N . LEU B 1 370 ? -15.828 36.281 18.328 1 95.69 370 LEU B N 1
ATOM 5980 C CA . LEU B 1 370 ? -15.586 34.875 17.984 1 95.69 370 LEU B CA 1
ATOM 5981 C C . LEU B 1 370 ? -16.906 34.125 17.906 1 95.69 370 LEU B C 1
ATOM 5983 O O . LEU B 1 370 ? -16.906 32.906 17.656 1 95.69 370 LEU B O 1
ATOM 5987 N N . GLU B 1 371 ? -18 34.75 18.062 1 91.5 371 GLU B N 1
ATOM 5988 C CA . GLU B 1 371 ? -19.297 34.062 18.031 1 91.5 371 GLU B CA 1
ATOM 5989 C C . GLU B 1 371 ? -19.562 33.438 16.672 1 91.5 371 GLU B C 1
ATOM 5991 O O . GLU B 1 371 ? -20.062 32.312 16.609 1 91.5 371 GLU B O 1
ATOM 5996 N N . TRP B 1 372 ? -19.219 34.188 15.695 1 91.75 372 TRP B N 1
ATOM 5997 C CA . TRP B 1 372 ? -19.5 33.656 14.359 1 91.75 372 TRP B CA 1
ATOM 5998 C C . TRP B 1 372 ? -18.656 32.438 14.078 1 91.75 372 TRP B C 1
ATOM 6000 O O . TRP B 1 372 ? -19.188 31.391 13.656 1 91.75 372 TRP B O 1
ATOM 6010 N N . PRO B 1 373 ? -17.297 32.531 14.227 1 92.38 373 PRO B N 1
ATOM 6011 C CA . PRO B 1 373 ? -16.531 31.297 13.961 1 92.38 373 PRO B CA 1
ATOM 6012 C C . PRO B 1 373 ? -16.922 30.141 14.883 1 92.38 373 PRO B C 1
ATOM 6014 O O . PRO B 1 373 ? -16.891 28.984 14.461 1 92.38 373 PRO B O 1
ATOM 6017 N N . MET B 1 374 ? -17.25 30.422 16.078 1 91.5 374 MET B N 1
ATOM 6018 C CA . MET B 1 374 ? -17.703 29.375 16.984 1 91.5 374 MET B CA 1
ATOM 6019 C C . MET B 1 374 ? -19.016 28.766 16.516 1 91.5 374 MET B C 1
ATOM 6021 O O . MET B 1 374 ? -19.219 27.547 16.578 1 91.5 374 MET B O 1
ATOM 6025 N N . GLY B 1 375 ? -19.906 29.531 16.078 1 88.5 375 GLY B N 1
ATOM 6026 C CA . GLY B 1 375 ? -21.156 29.062 15.508 1 88.5 375 GLY B CA 1
ATOM 6027 C C . GLY B 1 375 ? -20.953 28.203 14.258 1 88.5 375 GLY B C 1
ATOM 6028 O O . GLY B 1 375 ? -21.641 27.203 14.07 1 88.5 375 GLY B O 1
ATOM 6029 N N . GLU B 1 376 ? -20.047 28.688 13.406 1 86.31 376 GLU B N 1
ATOM 6030 C CA . GLU B 1 376 ? -19.75 27.969 12.164 1 86.31 376 GLU B CA 1
ATOM 6031 C C . GLU B 1 376 ? -19.203 26.562 12.453 1 86.31 376 GLU B C 1
ATOM 6033 O O . GLU B 1 376 ? -19.391 25.641 11.656 1 86.31 376 GLU B O 1
ATOM 6038 N N . LEU B 1 377 ? -18.547 26.438 13.633 1 85.19 377 LEU B N 1
ATOM 6039 C CA . LEU B 1 377 ? -17.984 25.141 14.008 1 85.19 377 LEU B CA 1
ATOM 6040 C C . LEU B 1 377 ? -18.938 24.375 14.906 1 85.19 377 LEU B C 1
ATOM 6042 O O . LEU B 1 377 ? -18.609 23.297 15.406 1 85.19 377 LEU B O 1
ATOM 6046 N N . GLY B 1 378 ? -20.109 24.938 15.141 1 84.06 378 GLY B N 1
ATOM 6047 C CA . GLY B 1 378 ? -21.125 24.297 15.953 1 84.06 378 GLY B CA 1
ATOM 6048 C C . GLY B 1 378 ? -20.797 24.312 17.438 1 84.06 378 GLY B C 1
ATOM 6049 O O . GLY B 1 378 ? -21.25 23.453 18.188 1 84.06 378 GLY B O 1
ATOM 6050 N N . MET B 1 379 ? -19.969 25.266 17.812 1 85.56 379 MET B N 1
ATOM 6051 C CA . MET B 1 379 ? -19.578 25.375 19.219 1 85.56 379 MET B CA 1
ATOM 6052 C C . MET B 1 379 ? -20.609 26.172 20.016 1 85.56 379 MET B C 1
ATOM 6054 O O . MET B 1 379 ? -21.203 27.125 19.484 1 85.56 379 MET B O 1
ATOM 6058 N N . ASN B 1 380 ? -21.141 25.672 21.125 1 74.06 380 ASN B N 1
ATOM 6059 C CA . ASN B 1 380 ? -22.062 26.422 21.984 1 74.06 380 ASN B CA 1
ATOM 6060 C C . ASN B 1 380 ? -21.312 27.25 23.016 1 74.06 380 ASN B C 1
ATOM 6062 O O . ASN B 1 380 ? -20.453 26.75 23.734 1 74.06 380 ASN B O 1
ATOM 6066 N N . CYS B 1 381 ? -21.109 28.547 22.922 1 60.78 381 CYS B N 1
ATOM 6067 C CA . CYS B 1 381 ? -20.422 29.469 23.812 1 60.78 381 CYS B CA 1
ATOM 6068 C C . CYS B 1 381 ? -20.891 29.297 25.25 1 60.78 381 CYS B C 1
ATOM 6070 O O . CYS B 1 381 ? -20.25 29.781 26.172 1 60.78 381 CYS B O 1
ATOM 6072 N N . ARG B 1 382 ? -22.062 29.016 25.703 1 51.62 382 ARG B N 1
ATOM 6073 C CA . ARG B 1 382 ? -22.547 29.016 27.078 1 51.62 382 ARG B CA 1
ATOM 6074 C C . ARG B 1 382 ? -21.703 28.109 27.969 1 51.62 382 ARG B C 1
ATOM 6076 O O . ARG B 1 382 ? -21.781 28.156 29.188 1 51.62 382 ARG B O 1
ATOM 6083 N N . GLN B 1 383 ? -21.109 27.141 27.531 1 43.59 383 GLN B N 1
ATOM 6084 C CA . GLN B 1 383 ? -20.547 26.141 28.438 1 43.59 383 GLN B CA 1
ATOM 6085 C C . GLN B 1 383 ? -19.25 26.641 29.062 1 43.59 383 GLN B C 1
ATOM 6087 O O . GLN B 1 383 ? -18.703 26 29.969 1 43.59 383 GLN B O 1
ATOM 6092 N N . ALA B 1 384 ? -18.391 27.5 28.625 1 43.25 384 ALA B N 1
ATOM 6093 C CA . ALA B 1 384 ? -17.109 27.719 29.297 1 43.25 384 ALA B CA 1
ATOM 6094 C C . ALA B 1 384 ? -17.266 28.703 30.453 1 43.25 384 ALA B C 1
ATOM 6096 O O . ALA B 1 384 ? -16.328 29.453 30.75 1 43.25 384 ALA B O 1
ATOM 6097 N N . SER B 1 385 ? -18.375 29.156 30.922 1 34.16 385 SER B N 1
ATOM 6098 C CA . SER B 1 385 ? -18.188 29.859 32.188 1 34.16 385 SER B CA 1
ATOM 6099 C C . SER B 1 385 ? -17.516 28.953 33.219 1 34.16 385 SER B C 1
ATOM 6101 O O . SER B 1 385 ? -17.906 27.797 33.406 1 34.16 385 SER B O 1
ATOM 6103 N N . PRO B 1 386 ? -16.281 29.172 33.531 1 33.72 386 PRO B N 1
ATOM 6104 C CA . PRO B 1 386 ? -15.906 28.469 34.75 1 33.72 386 PRO B CA 1
ATOM 6105 C C . PRO B 1 386 ? -16.984 28.531 35.844 1 33.72 386 PRO B C 1
ATOM 6107 O O . PRO B 1 386 ? -17.609 29.594 36.031 1 33.72 386 PRO B O 1
ATOM 6110 N N . GLU B 1 387 ? -17.781 27.453 36.094 1 27.06 387 GLU B N 1
ATOM 6111 C CA . GLU B 1 387 ? -18.344 27.469 37.438 1 27.06 387 GLU B CA 1
ATOM 6112 C C . GLU B 1 387 ? -17.281 27.875 38.469 1 27.06 387 GLU B C 1
ATOM 6114 O O . GLU B 1 387 ? -16.125 27.453 38.375 1 27.06 387 GLU B O 1
#

Sequence (774 aa):
MPLARRSHRKTRTGCPNCKRRRIKCDEQKPSCGNCLQHRIECEYAESQAMNGYSSLTSATASPSPSPSNRGNTRALPPTSQVQSGSSPRPQASLSDDDVLNSRLIHHYSTATYLTLSDKPEFQYIWQVEVPEIAFEHRFLLPMLMAVSALHMCRKGLPEVRYMSYSYHQYETALKGSSLALSNISPSNCHALYAVSALAFVFELGTSYNHDSLLYREAGVLAPWIMHIQGVRTIMLSTWAHIKAGVLGTMLDSEPSGNGPLELESCVNEFVGYIETMPLASEQIIVYRNAVNELIKWSKMPYSGFFGWVCLFGDEYGSLLARKDPYALVIFGYSCILLRTGGPKYWISRWPEGLLWEVYGYLRPSLRGWLEWPMGELGMNCRQASPEMPLARRSHRKTRTGCPNCKRRRIKCDEQKPSCGNCLQHRIECEYAESQAMNGYSSLTSATASPSPSPSNRGNTRALPPTSQVQSGSSPRPQASLSDDDVLNSRLIHHYSTATYLTLSDKPEFQYIWQVEVPEIAFEHRFLLPMLMAVSALHMCRKGLPEVRYMSYSYHQYETALKGSSLALSNISPSNCHALYAVSALAFVFELGTSYNHDSLLYREAGVLAPWIMHIQGVRTIMLSTWAHIKAGVLGTMLDSEPSGNGPLELESCVNEFVGYIETMPLASEQIIVYRNAVNELIKWSKMPYSGFFGWVCLFGDEYGSLLARKDPYALVIFGYSCILLRTGGPKYWISRWPEGLLWEVYGYLRPSLRGWLEWPMGELGMNCRQASPE

pLDDT: mean 74.12, std 24.39, range [15.18, 98.06]

Nearest PDB structures (foldseek):
  7vpr-assembly1_B  TM=6.023E-01  e=4.008E-05  Nakaseomyces glabratus CBS 138
  7vpu-assembly1_A  TM=6.063E-01  e=8.105E-05  Lachancea thermotolerans CBS 6340
  4n9n-assembly1_A  TM=3.703E-01  e=2.856E-03  Saccharomyces cerevisiae S288C
  4n9n-assembly1_B  TM=3.507E-01  e=4.146E-03  Saccharomyces cerevisiae S288C
  7vpr-assembly1_B  TM=6.038E-01  e=7.483E-05  Nakaseomyces glabratus CBS 138

Solvent-accessible surface area (backbone atoms only — not comparable to full-atom values): 44054 Å² total; per-residue (Å²): 130,84,76,76,75,80,75,76,78,76,72,86,73,36,34,63,62,32,59,74,66,73,47,90,46,70,56,39,78,59,53,22,60,54,30,60,73,67,72,42,87,37,56,54,52,61,63,66,73,64,66,71,88,69,74,91,70,86,71,86,73,86,82,85,89,8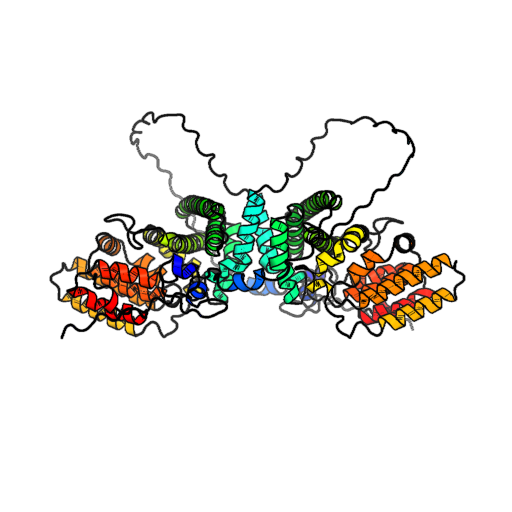0,88,82,76,86,80,76,86,79,78,77,79,81,76,86,77,88,82,78,72,84,62,70,71,73,83,71,74,83,46,73,64,52,43,49,51,42,50,25,36,34,43,24,45,70,50,45,26,53,36,77,34,70,45,68,76,51,24,46,38,54,42,49,53,46,51,58,45,17,68,75,35,74,32,31,41,34,36,54,36,13,45,19,23,44,51,43,39,70,74,59,49,74,49,70,64,30,48,58,48,14,52,51,26,38,51,51,13,50,56,42,43,56,61,45,61,79,61,70,40,86,87,46,44,60,48,53,48,50,40,50,54,48,48,41,50,41,42,48,50,54,35,80,76,44,98,43,77,63,36,72,48,92,62,32,55,16,66,55,58,56,52,40,40,62,44,29,60,51,49,74,72,40,37,70,55,38,49,71,39,90,60,8,67,59,65,56,44,64,44,57,86,70,32,67,72,61,50,56,57,53,53,49,52,50,51,55,53,54,70,71,44,98,63,58,69,69,56,51,50,42,54,50,50,33,48,52,42,41,51,62,22,48,36,23,65,80,40,15,44,64,51,25,61,27,60,38,50,70,70,41,49,52,37,43,27,64,62,32,60,67,45,36,53,56,49,38,54,47,33,56,49,59,62,80,62,57,53,28,69,53,48,58,60,42,44,58,51,49,39,48,53,44,52,69,72,40,54,77,85,59,44,65,76,46,47,59,48,33,50,77,71,67,50,73,78,81,70,72,60,79,124,129,83,78,74,75,78,76,75,79,75,75,86,73,37,35,63,61,32,58,74,66,71,46,89,45,72,55,39,77,62,53,23,60,55,30,60,71,65,72,43,88,37,58,53,52,59,62,69,67,66,65,69,92,70,70,90,72,84,78,89,82,88,84,86,85,85,89,86,77,89,86,78,85,79,80,79,80,84,81,86,79,89,78,82,68,86,62,71,74,72,83,70,73,81,47,72,63,52,42,48,50,41,51,26,37,34,43,23,45,71,51,43,26,53,39,76,32,65,46,67,76,51,24,47,38,54,43,49,52,46,50,56,46,19,68,76,34,73,33,30,41,34,36,53,36,14,42,18,23,43,50,42,39,70,72,57,50,76,47,68,63,31,49,59,48,14,52,50,26,38,52,52,13,51,57,43,41,57,62,46,61,78,62,70,40,88,86,45,44,60,48,54,49,49,40,50,54,48,46,42,50,41,42,48,53,52,35,80,78,45,96,45,77,64,36,71,50,92,61,33,56,16,66,53,58,56,49,40,39,62,45,29,60,52,48,73,72,39,39,70,56,38,49,71,39,92,60,9,67,60,65,54,46,63,43,58,85,69,30,67,72,59,50,56,57,53,53,50,52,50,49,54,52,54,69,72,44,100,63,58,70,69,57,52,50,42,53,48,50,32,49,52,42,41,52,60,22,46,34,24,67,82,40,14,42,62,50,27,60,28,60,40,50,70,68,41,49,52,37,43,26,65,62,32,61,70,48,35,51,55,51,40,54,47,33,58,48,58,64,75,62,56,51,28,67,54,49,54,61,42,43,57,49,49,38,50,53,44,51,69,73,40,56,78,87,58,43,66,75,46,47,60,48,34,48,76,70,67,50,74,77,81,70,71,61,78,124

InterPro domains:
  IPR001138 Zn(2)Cys(6) fungal-type DNA-binding domain [PF00172] (13-47)
  IPR001138 Zn(2)Cys(6) fungal-type DNA-binding domain [PS00463] (14-42)
  IPR001138 Zn(2)Cys(6) fungal-type DNA-binding domain [PS50048] (14-44)
  IPR001138 Zn(2)Cys(6) fungal-type DNA-binding domain [SM00066] (9-53)
  IPR001138 Zn(2)Cys(6) fungal-type DNA-binding domain [cd00067] (10-44)
  IPR021858 Fungal transcription factor [PF11951] (104-240)
  IPR036864 Zn(2)-C6 fungal-type DNA-binding domain superfamily [G3DSA:4.10.240.10] (6-70)
  IPR036864 Zn(2)-C6 fungal-type DNA-binding domain superfamily [SSF57701] (4-49)
  IPR053157 Sterol Uptake Control Transcription Regulator [PTHR47784] (4-376)

Foldseek 3Di:
DPDPDPPPPQPPQAFVVCVVVVHRFPNDPPATPVCVVLVHPGNSNPPPPPPDPDDDDDDDDDDDDDDDDDDDPDDPDDPDDDDDPPPPPPPDDQDPVNVLLVVLLVQLLPPLLCQLFVDPLSSCCSNPVLVVLCVVQVLLSLLSSLSSLLVCVSNPPPDPVSNVSSVVSLVSSVVSLVVCLVPDDLSCLLSNVNSLSSNLLSCLLCCVVDPANQAPDQLHGDVNLVSLLSCLSSCVPCVVSCLVDSCVCLFPPQQPVPLVPVLLVLLVVLLVVVVPDPDDPVVSVLSVQLSVLLVVLSSGQRCSLSRSSNPSDDVLVSCVSNLPLSSLLSVLSSLLSVQPGPSNVSNPCVNVRSNVVSLVSHDPVSNVSNVVSCVSNVHDVVPPPPD/DPPDDPPPPQPPQAFVVCVVVVHRWPNDPPATPVCVVLVHPGNSNPPPPPPDDPDDPDDDDDDDDDYDDDDDDDDPDDPDDPDDPPPPPPPDDQDPVNVLLVVLLVQLLPPLLCQLFVDPLSSCCSNPVLVVLCVVQVLLSLLSSLSSLLVCCSNPPVDPVSNVSSVVSLVSSVVSLVVCLVPDDLSCLLSNVNSLSSNLLSCLLCCVVDPANQAPDQLHGDVNLVSLLSCLSSCVPCVVSCLVDSNVCLFPPQLPVPLVPVLLVLLVVLLVVVVPDPDDPVVSVLSVQLSVLLVVLSSGQRCSLSRSSNPSDDVLVSCVSNLPLSSLLSVLSSLLSLVPGPSHPSCVCVNVRSNVVSLVSHDPVSNVSNVVSCVSNVHDVPPPPPD

Radius of gyration: 35.07 Å; Cα contacts (8 Å, |Δi|>4): 861; chains: 2; bounding box: 80×107×113 Å